Protein AF-A0A961JUP5-F1 (afdb_monomer)

Nearest PDB structures (foldseek):
  8z2w-assembly1_A  TM=7.530E-01  e=1.023E-07  Aspergillus oryzae
  6pal-assembly1_B  TM=7.598E-01  e=3.212E-05  Bacteroides uniformis
  6pal-assembly1_A  TM=7.375E-01  e=2.689E-05  Bacteroides uniformis
  6lem-assembly1_A  TM=7.006E-01  e=8.798E-05  Escherichia coli
  6cxs-assembly1_B  TM=6.855E-01  e=5.862E-04  Clostridium perfringens str. 13

Radius of gyration: 30.27 Å; Cα contacts (8 Å, |Δi|>4): 743; chains: 1; bounding box: 69×63×100 Å

Mean predicted aligned error: 13.43 Å

Structure (mmCIF, N/CA/C/O backbone):
data_AF-A0A961JUP5-F1
#
_entry.id   AF-A0A961JUP5-F1
#
loop_
_atom_site.group_PDB
_atom_site.id
_atom_site.type_symbol
_atom_site.label_atom_id
_atom_site.label_alt_id
_atom_site.label_comp_id
_atom_site.label_asym_id
_atom_site.label_entity_id
_atom_site.label_seq_id
_atom_site.pdbx_PDB_ins_code
_atom_site.Cartn_x
_atom_site.Cartn_y
_atom_site.Cartn_z
_atom_site.occupancy
_atom_site.B_iso_or_equiv
_atom_site.auth_seq_id
_atom_site.auth_comp_id
_atom_site.auth_asym_id
_atom_site.auth_atom_id
_atom_site.pdbx_PDB_model_num
ATOM 1 N N . MET A 1 1 ? -12.462 33.670 58.158 1.00 53.72 1 MET A N 1
ATOM 2 C CA . MET A 1 1 ? -13.649 32.804 57.951 1.00 53.72 1 MET A CA 1
ATOM 3 C C . MET A 1 1 ? -14.124 32.742 56.494 1.00 53.72 1 MET A C 1
ATOM 5 O O . MET A 1 1 ? -14.219 31.646 55.965 1.00 53.72 1 MET A O 1
ATOM 9 N N . ALA A 1 2 ? -14.340 33.867 55.798 1.00 51.38 2 ALA A N 1
ATOM 10 C CA . ALA A 1 2 ? -14.914 33.870 54.438 1.00 51.38 2 ALA A CA 1
ATOM 11 C C . ALA A 1 2 ? -14.081 33.167 53.335 1.00 51.38 2 ALA A C 1
ATOM 13 O O . ALA A 1 2 ? -14.650 32.603 52.404 1.00 51.38 2 ALA A O 1
ATOM 14 N N . ARG A 1 3 ? -12.741 33.157 53.431 1.00 46.53 3 ARG A N 1
ATOM 15 C CA . ARG A 1 3 ? -11.867 32.470 52.452 1.00 46.53 3 ARG A CA 1
ATOM 16 C C . ARG A 1 3 ? -11.901 30.941 52.568 1.00 46.53 3 ARG A C 1
ATOM 18 O O . ARG A 1 3 ? -11.873 30.262 51.551 1.00 46.53 3 ARG A O 1
ATOM 25 N N . VAL A 1 4 ? -12.032 30.416 53.787 1.00 55.91 4 VAL A N 1
ATOM 26 C CA . VAL A 1 4 ? -12.117 28.966 54.044 1.00 55.91 4 VAL A CA 1
ATOM 27 C C . VAL A 1 4 ? -13.457 28.411 53.554 1.00 55.91 4 VAL A C 1
ATOM 29 O O . VAL A 1 4 ? -13.498 27.350 52.943 1.00 55.91 4 VAL A O 1
ATOM 32 N N . LEU A 1 5 ? -14.541 29.178 53.720 1.00 51.53 5 LEU A N 1
ATOM 33 C CA . LEU A 1 5 ? -15.868 28.789 53.238 1.00 51.53 5 LEU A CA 1
ATOM 34 C C . LEU A 1 5 ? -15.934 28.722 51.700 1.00 51.53 5 LEU A C 1
ATOM 36 O O . LEU A 1 5 ? -16.519 27.794 51.156 1.00 51.53 5 LEU A O 1
ATOM 40 N N . ARG A 1 6 ? -15.286 29.659 50.988 1.00 50.84 6 ARG A N 1
ATOM 41 C CA . ARG A 1 6 ? -15.208 29.632 49.513 1.00 50.84 6 ARG A CA 1
ATOM 42 C C . ARG A 1 6 ? -14.402 28.446 48.983 1.00 50.84 6 ARG A C 1
ATOM 44 O O . ARG A 1 6 ? -14.791 27.871 47.975 1.00 50.84 6 ARG A O 1
ATOM 51 N N . PHE A 1 7 ? -13.323 28.066 49.666 1.00 54.81 7 PHE A N 1
ATOM 52 C CA . PHE A 1 7 ? -12.516 26.904 49.287 1.00 54.81 7 PHE A CA 1
ATOM 53 C C . PHE A 1 7 ? -13.291 25.590 49.467 1.00 54.81 7 PHE A C 1
ATOM 55 O O . PHE A 1 7 ? -13.308 24.759 48.566 1.00 54.81 7 PHE A O 1
ATOM 62 N N . LEU A 1 8 ? -14.014 25.438 50.581 1.00 51.56 8 LEU A N 1
ATOM 63 C CA . LEU A 1 8 ? -14.837 24.251 50.841 1.00 51.56 8 LEU A CA 1
ATOM 64 C C . LEU A 1 8 ? -16.008 24.109 49.855 1.00 51.56 8 LEU A C 1
ATOM 66 O O . LEU A 1 8 ? -16.303 22.998 49.424 1.00 51.56 8 LEU A O 1
ATOM 70 N N . VAL A 1 9 ? -16.634 25.219 49.447 1.00 62.31 9 VAL A N 1
ATOM 71 C CA . VAL A 1 9 ? -17.682 25.204 48.411 1.00 62.31 9 VAL A CA 1
ATOM 72 C C . VAL A 1 9 ? -17.107 24.812 47.047 1.00 62.31 9 VAL A C 1
ATOM 74 O O . VAL A 1 9 ? -17.726 24.017 46.345 1.00 62.31 9 VAL A O 1
ATOM 77 N N . LEU A 1 10 ? -15.911 25.296 46.687 1.00 51.50 10 LEU A N 1
ATOM 78 C CA . LEU A 1 10 ? -15.263 24.920 45.425 1.00 51.50 10 LEU A CA 1
ATOM 79 C C . LEU A 1 10 ? -14.939 23.420 45.377 1.00 51.50 10 LEU A C 1
ATOM 81 O O . LEU A 1 10 ? -15.223 22.762 44.382 1.00 51.50 10 LEU A O 1
ATOM 85 N N . VAL A 1 11 ? -14.400 22.868 46.469 1.00 57.78 11 VAL A N 1
ATOM 86 C CA . VAL A 1 11 ? -14.083 21.434 46.572 1.00 57.78 11 VAL A CA 1
ATOM 87 C C . VAL A 1 11 ? -15.354 20.582 46.504 1.00 57.78 11 VAL A C 1
ATOM 89 O O . VAL A 1 11 ? -15.373 19.577 45.797 1.00 57.78 11 VAL A O 1
ATOM 92 N N . ALA A 1 12 ? -16.438 20.996 47.167 1.00 54.59 12 ALA A N 1
ATOM 93 C CA . ALA A 1 12 ? -17.710 20.275 47.126 1.00 54.59 12 ALA A CA 1
ATOM 94 C C . ALA A 1 12 ? -18.343 20.262 45.721 1.00 54.59 12 ALA A C 1
ATOM 96 O O . ALA A 1 12 ? -18.857 19.229 45.291 1.00 54.59 12 ALA A O 1
ATOM 97 N N . VAL A 1 13 ? -18.263 21.376 44.982 1.00 57.81 13 VAL A N 1
ATOM 98 C CA . VAL A 1 13 ? -18.748 21.460 43.593 1.00 57.81 13 VAL A CA 1
ATOM 99 C C . VAL A 1 13 ? -17.905 20.581 42.663 1.00 57.81 13 VAL A C 1
ATOM 101 O O . VAL A 1 13 ? -18.469 19.848 41.853 1.00 57.81 13 VAL A O 1
ATOM 104 N N . SER A 1 14 ? -16.578 20.564 42.821 1.00 44.62 14 SER A N 1
ATOM 105 C CA . SER A 1 14 ? -15.694 19.704 42.022 1.00 44.62 14 SER A CA 1
ATOM 106 C C . SER A 1 14 ? -15.934 18.211 42.271 1.00 44.62 14 SER A C 1
ATOM 108 O O . SER A 1 14 ? -15.987 17.434 41.320 1.00 44.62 14 SER A O 1
ATOM 110 N N . VAL A 1 15 ? -16.148 17.800 43.526 1.00 59.62 15 VAL A N 1
ATOM 111 C CA . VAL A 1 15 ? -16.477 16.402 43.862 1.00 59.62 15 VAL A CA 1
ATOM 112 C C . VAL A 1 15 ? -17.841 16.004 43.289 1.00 59.62 15 VAL A C 1
ATOM 114 O O . VAL A 1 15 ? -17.975 14.913 42.739 1.00 59.62 15 VAL A O 1
ATOM 117 N N . ALA A 1 16 ? -18.839 16.893 43.333 1.00 52.97 16 ALA A N 1
ATOM 118 C CA . ALA A 1 16 ? -20.153 16.630 42.746 1.00 52.97 16 ALA A CA 1
ATOM 119 C C . ALA A 1 16 ? -20.099 16.471 41.213 1.00 52.97 16 ALA A C 1
ATOM 121 O O . ALA A 1 16 ? -20.790 15.612 40.669 1.00 52.97 16 ALA A O 1
ATOM 122 N N . ILE A 1 17 ? -19.249 17.240 40.520 1.00 53.84 17 ILE A N 1
ATOM 123 C CA . ILE A 1 17 ? -19.047 17.125 39.066 1.00 53.84 17 ILE A CA 1
ATOM 124 C C . ILE A 1 17 ? -18.380 15.792 38.703 1.00 53.84 17 ILE A C 1
ATOM 126 O O . ILE A 1 17 ? -18.821 15.136 37.761 1.00 53.84 17 ILE A O 1
ATOM 130 N N . VAL A 1 18 ? -17.377 15.344 39.469 1.00 53.19 18 VAL A N 1
ATOM 131 C CA . VAL A 1 18 ? -16.722 14.042 39.238 1.00 53.19 18 VAL A CA 1
ATOM 132 C C . VAL A 1 18 ? -17.693 12.887 39.486 1.00 53.19 18 VAL A C 1
ATOM 134 O O . VAL A 1 18 ? -17.773 11.973 38.670 1.00 53.19 18 VAL A O 1
ATOM 137 N N . VAL A 1 19 ? -18.492 12.940 40.556 1.00 59.53 19 VAL A N 1
ATOM 138 C CA . VAL A 1 19 ? -19.499 11.903 40.845 1.00 59.53 19 VAL A CA 1
ATOM 139 C C . VAL A 1 19 ? -20.582 11.860 39.763 1.00 59.53 19 VAL A C 1
ATOM 141 O O . VAL A 1 19 ? -20.984 10.774 39.348 1.00 59.53 19 VAL A O 1
ATOM 144 N N . LEU A 1 20 ? -21.018 13.015 39.247 1.00 46.88 20 LEU A N 1
ATOM 145 C CA . LEU A 1 20 ? -21.996 13.076 38.160 1.00 46.88 20 LEU A CA 1
ATOM 146 C C . LEU A 1 20 ? -21.410 12.567 36.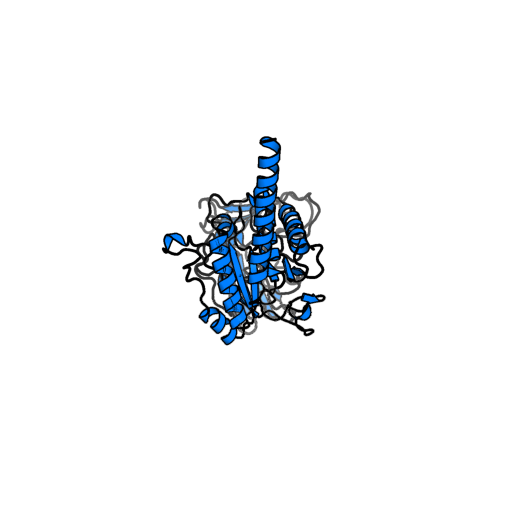832 1.00 46.88 20 LEU A C 1
ATOM 148 O O . LEU A 1 20 ? -22.100 11.857 36.109 1.00 46.88 20 LEU A O 1
ATOM 152 N N . ALA A 1 21 ? -20.141 12.863 36.531 1.00 43.50 21 ALA A N 1
ATOM 153 C CA . ALA A 1 21 ? -19.449 12.353 35.346 1.00 43.50 21 ALA A CA 1
ATOM 154 C C . ALA A 1 21 ? -19.256 10.827 35.400 1.00 43.50 21 ALA A C 1
ATOM 156 O O . ALA A 1 21 ? -19.511 10.143 34.410 1.00 43.50 21 ALA A O 1
ATOM 157 N N . VAL A 1 22 ? -18.900 10.280 36.569 1.00 53.97 22 VAL A N 1
ATOM 158 C CA . VAL A 1 22 ? -18.814 8.828 36.803 1.00 53.97 22 VAL A CA 1
ATOM 159 C C . VAL A 1 22 ? -20.193 8.172 36.679 1.00 53.97 22 VAL A C 1
ATOM 161 O O . VAL A 1 22 ? -20.322 7.123 36.056 1.00 53.97 22 VAL A O 1
ATOM 164 N N . TRP A 1 23 ? -21.250 8.802 37.197 1.00 42.56 23 TRP A N 1
ATOM 165 C CA . TRP A 1 23 ? -22.609 8.258 37.137 1.00 42.56 23 TRP A CA 1
ATOM 166 C C . TRP A 1 23 ? -23.237 8.325 35.733 1.00 42.56 23 TRP A C 1
ATOM 168 O O . TRP A 1 23 ? -23.910 7.385 35.310 1.00 42.56 23 TRP A O 1
ATOM 178 N N . VAL A 1 24 ? -22.981 9.397 34.975 1.00 50.59 24 VAL A N 1
ATOM 179 C CA . VAL A 1 24 ? -23.367 9.506 33.555 1.00 50.59 24 VAL A CA 1
ATOM 180 C C . VAL A 1 24 ? -22.558 8.533 32.691 1.00 50.59 24 VAL A C 1
ATOM 182 O O . VAL A 1 24 ? -23.112 7.959 31.755 1.00 50.59 24 VAL A O 1
ATOM 185 N N . GLY A 1 25 ? -21.285 8.295 33.028 1.00 45.53 25 GLY A N 1
ATOM 186 C CA . GLY A 1 25 ? -20.457 7.261 32.406 1.00 45.53 25 GLY A CA 1
ATOM 187 C C . GLY A 1 25 ? -21.000 5.850 32.644 1.00 45.53 25 GLY A C 1
ATOM 188 O O . GLY A 1 25 ? -21.134 5.087 31.695 1.00 45.53 25 GLY A O 1
ATOM 189 N N . LEU A 1 26 ? -21.406 5.534 33.879 1.00 44.84 26 LEU A N 1
ATOM 190 C CA . LEU A 1 26 ? -21.981 4.232 34.241 1.00 44.84 26 LEU A CA 1
ATOM 191 C C . LEU A 1 26 ? -23.334 3.967 33.561 1.00 44.84 26 LEU A C 1
ATOM 193 O O . LEU A 1 26 ? -23.571 2.854 33.111 1.00 44.84 26 LEU A O 1
ATOM 197 N N . ARG A 1 27 ? -24.194 4.982 33.391 1.00 41.53 27 ARG A N 1
ATOM 198 C CA . ARG A 1 27 ? -25.489 4.823 32.693 1.00 41.53 27 ARG A CA 1
ATOM 199 C C . ARG A 1 27 ? -25.384 4.575 31.185 1.00 41.53 27 ARG A C 1
ATOM 201 O O . ARG A 1 27 ? -26.372 4.167 30.586 1.00 41.53 27 ARG A O 1
ATOM 208 N N . ARG A 1 28 ? -24.232 4.830 30.555 1.00 46.00 28 ARG A N 1
ATOM 209 C CA . ARG A 1 28 ? -23.996 4.496 29.136 1.00 46.00 28 ARG A CA 1
ATOM 210 C C . ARG A 1 28 ? -23.503 3.064 28.918 1.00 46.00 28 ARG A C 1
ATOM 212 O O . ARG A 1 28 ? -23.418 2.641 27.773 1.00 46.00 28 ARG A O 1
ATOM 219 N N . ILE A 1 29 ? -23.183 2.336 29.988 1.00 46.50 29 ILE A N 1
ATOM 220 C CA . ILE A 1 29 ? -22.679 0.956 29.920 1.00 46.50 29 ILE A CA 1
ATOM 221 C C . ILE A 1 29 ? -23.835 -0.063 29.846 1.00 46.50 29 ILE A C 1
ATOM 223 O O . ILE A 1 29 ? -23.617 -1.198 29.436 1.00 46.50 29 ILE A O 1
ATOM 227 N N . ASP A 1 30 ? -25.071 0.344 30.149 1.00 41.34 30 ASP A N 1
ATOM 228 C CA . ASP A 1 30 ? -26.217 -0.571 30.258 1.00 41.34 30 ASP A CA 1
ATOM 229 C C . ASP A 1 30 ? -26.853 -1.001 28.913 1.00 41.34 30 ASP A C 1
ATOM 231 O O . ASP A 1 30 ? -27.774 -1.812 28.929 1.00 41.34 30 ASP A O 1
ATOM 235 N N . ASP A 1 31 ? -26.350 -0.538 27.759 1.00 43.22 31 ASP A N 1
ATOM 236 C CA . ASP A 1 31 ? -26.857 -0.920 26.418 1.00 43.22 31 ASP A CA 1
ATOM 237 C C . ASP A 1 31 ? -25.866 -1.753 25.575 1.00 43.22 31 ASP A C 1
ATOM 239 O O . ASP A 1 31 ? -26.063 -1.952 24.376 1.00 43.22 31 ASP A O 1
ATOM 243 N N . MET A 1 32 ? -24.789 -2.273 26.169 1.00 44.16 32 MET A N 1
ATOM 244 C CA . MET A 1 32 ? -23.788 -3.049 25.429 1.00 44.16 32 MET A CA 1
ATOM 245 C C . MET A 1 32 ? -24.015 -4.553 25.603 1.00 44.16 32 MET A C 1
ATOM 247 O O . MET A 1 32 ? -24.239 -5.052 26.705 1.00 44.16 32 MET A O 1
ATOM 251 N N . ALA A 1 33 ? -23.955 -5.270 24.480 1.00 55.41 33 ALA A N 1
ATOM 252 C CA . ALA A 1 33 ? -23.965 -6.724 24.377 1.00 55.41 33 ALA A CA 1
ATOM 253 C C . ALA A 1 33 ? -23.019 -7.409 25.390 1.00 55.41 33 ALA A C 1
ATOM 255 O O . ALA A 1 33 ? -22.143 -6.772 25.976 1.00 55.41 33 ALA A O 1
ATOM 256 N N . LYS A 1 34 ? -23.194 -8.729 25.588 1.00 44.44 34 LYS A N 1
ATOM 257 C CA . LYS A 1 34 ? -22.333 -9.558 26.458 1.00 44.44 34 LYS A CA 1
ATOM 258 C C . LYS A 1 34 ? -20.857 -9.138 26.331 1.00 44.44 34 LYS A C 1
ATOM 260 O O . LYS A 1 34 ? -20.397 -8.998 25.199 1.00 44.44 34 LYS A O 1
ATOM 265 N N . PRO A 1 35 ? -20.118 -8.973 27.447 1.00 57.91 35 PRO A N 1
ATOM 266 C CA . PRO A 1 35 ? -18.715 -8.588 27.382 1.00 57.91 35 PRO A CA 1
ATOM 267 C C . PRO A 1 35 ? -17.953 -9.586 26.511 1.00 57.91 35 PRO A C 1
ATOM 269 O O . PRO A 1 35 ? -18.036 -10.794 26.747 1.00 57.91 35 PRO A O 1
ATOM 272 N N . ALA A 1 36 ? -17.264 -9.063 25.495 1.00 61.56 36 ALA A N 1
ATOM 273 C CA . ALA A 1 36 ? -16.500 -9.860 24.550 1.00 61.56 36 ALA A CA 1
ATOM 274 C C . ALA A 1 36 ? -15.490 -10.740 25.296 1.00 61.56 36 ALA A C 1
ATOM 276 O O . ALA A 1 36 ? -14.798 -10.291 26.216 1.00 61.56 36 ALA A O 1
ATOM 277 N N . THR A 1 37 ? -15.419 -12.006 24.911 1.00 67.00 37 THR A N 1
ATOM 278 C CA . THR A 1 37 ? -14.415 -12.938 25.416 1.00 67.00 37 THR A CA 1
ATOM 279 C C . THR A 1 37 ? -13.160 -12.869 24.552 1.00 67.00 37 THR A C 1
ATOM 281 O O . THR A 1 37 ? -13.192 -12.409 23.413 1.00 67.00 37 THR A O 1
ATOM 284 N N . SER A 1 38 ? -12.018 -13.326 25.071 1.00 67.38 38 SER A N 1
ATOM 285 C CA . SER A 1 38 ? -10.759 -13.281 24.314 1.00 67.38 38 SER A CA 1
ATOM 286 C C . SER A 1 38 ? -10.796 -14.086 23.008 1.00 67.38 38 SER A C 1
ATOM 288 O O . SER A 1 38 ? -9.980 -13.803 22.130 1.00 67.38 38 SER A O 1
ATOM 290 N N . SER A 1 39 ? -11.708 -15.060 22.882 1.00 76.12 39 SER A N 1
ATOM 291 C CA . SER A 1 39 ? -11.919 -15.856 21.668 1.00 76.12 39 SER A CA 1
ATOM 292 C C . SER A 1 39 ? -12.629 -15.098 20.548 1.00 76.12 39 SER A C 1
ATOM 294 O O . SER A 1 39 ? -12.417 -15.445 19.390 1.00 76.12 39 SER A O 1
ATOM 296 N N . ASP A 1 40 ? -13.385 -14.046 20.878 1.00 86.75 40 ASP A N 1
ATOM 297 C CA . ASP A 1 40 ? -14.183 -13.291 19.902 1.00 86.75 40 ASP A CA 1
ATOM 298 C C . ASP A 1 40 ? -13.298 -12.425 18.985 1.00 86.75 40 ASP A C 1
ATOM 300 O O . ASP A 1 40 ? -13.729 -11.989 17.916 1.00 86.75 40 ASP A O 1
ATOM 304 N N . PHE A 1 41 ? -12.053 -12.166 19.394 1.00 96.12 41 PHE A N 1
ATOM 305 C CA . PHE A 1 41 ? -11.081 -11.378 18.639 1.00 96.12 41 PHE A CA 1
ATOM 306 C C . PHE A 1 41 ? -10.281 -12.244 17.668 1.00 96.12 41 PHE A C 1
ATOM 308 O O . PHE A 1 41 ? -9.908 -13.378 17.974 1.00 96.12 41 PHE A O 1
ATOM 315 N N . VAL A 1 42 ? -9.946 -11.666 16.513 1.00 97.31 42 VAL A N 1
ATOM 316 C CA . VAL A 1 42 ? -8.952 -12.254 15.610 1.00 97.31 42 VAL A CA 1
ATOM 317 C C . VAL A 1 42 ? -7.571 -12.107 16.243 1.00 97.31 42 VAL A C 1
ATOM 319 O O . VAL A 1 42 ? -7.219 -11.027 16.720 1.00 97.31 42 VAL A O 1
ATOM 322 N N . ARG A 1 43 ? -6.785 -13.185 16.249 1.00 96.25 43 ARG A N 1
ATOM 323 C CA . ARG A 1 43 ? -5.412 -13.177 16.764 1.00 96.25 43 ARG A CA 1
ATOM 324 C C . ARG A 1 43 ? -4.442 -13.864 15.818 1.00 96.25 43 ARG A C 1
ATOM 326 O O . ARG A 1 43 ? -4.823 -14.802 15.124 1.00 96.25 43 ARG A O 1
ATOM 333 N N . ALA A 1 44 ? -3.189 -13.430 15.829 1.00 96.50 44 ALA A N 1
ATOM 334 C CA . ALA A 1 44 ? -2.103 -14.123 15.157 1.00 96.50 44 ALA A CA 1
ATOM 335 C C . ALA A 1 44 ? -1.700 -15.391 15.929 1.00 96.50 44 ALA A C 1
ATOM 337 O O . ALA A 1 44 ? -1.527 -15.369 17.149 1.00 96.50 44 ALA A O 1
ATOM 338 N N . GLU A 1 45 ? -1.511 -16.492 15.204 1.00 94.38 45 GLU A N 1
ATOM 339 C CA . GLU A 1 45 ? -0.903 -17.722 15.710 1.00 94.38 45 GLU A CA 1
ATOM 340 C C . GLU A 1 45 ? 0.087 -18.264 14.671 1.00 94.38 45 GLU A C 1
ATOM 342 O O . GLU A 1 45 ? -0.282 -18.816 13.628 1.00 94.38 45 GLU A O 1
ATOM 347 N N . GLY A 1 46 ? 1.381 -18.069 14.937 1.00 91.88 46 GLY A N 1
ATOM 348 C CA . GLY A 1 46 ? 2.438 -18.393 13.984 1.00 91.88 46 GLY A CA 1
ATOM 349 C C . GLY A 1 46 ? 2.287 -17.586 12.692 1.00 91.88 46 GLY A C 1
ATOM 350 O O . GLY A 1 46 ? 2.406 -16.368 12.704 1.00 91.88 46 GLY A O 1
ATOM 351 N N . ARG A 1 47 ? 2.041 -18.276 11.573 1.00 92.75 47 ARG A N 1
ATOM 352 C CA . ARG A 1 47 ? 1.819 -17.661 10.247 1.00 92.75 47 ARG A CA 1
ATOM 353 C C . ARG A 1 47 ? 0.336 -17.535 9.876 1.00 92.75 47 ARG A C 1
ATOM 355 O O . ARG A 1 47 ? 0.026 -17.204 8.735 1.00 92.75 47 ARG A O 1
ATOM 362 N N . GLY A 1 48 ? -0.564 -17.899 10.784 1.00 95.75 48 GLY A N 1
ATOM 363 C CA . GLY A 1 48 ? -2.003 -17.901 10.558 1.00 95.75 48 GLY A CA 1
ATOM 364 C C . GLY A 1 48 ? -2.732 -16.938 11.483 1.00 95.75 48 GLY A C 1
ATOM 365 O O . GLY A 1 48 ? -2.148 -16.342 12.387 1.00 95.75 48 GLY A O 1
ATOM 366 N N . LEU A 1 49 ? -4.036 -16.829 11.256 1.00 97.56 49 LEU A N 1
ATOM 367 C CA . LEU A 1 49 ? -4.955 -16.152 12.156 1.00 97.56 49 LEU A CA 1
ATOM 368 C C . LEU A 1 49 ? -5.889 -17.181 12.781 1.00 97.56 49 LEU A C 1
ATOM 370 O O . LEU A 1 49 ? -6.245 -18.173 12.139 1.00 97.56 49 LEU A O 1
ATOM 374 N N . ILE A 1 50 ? -6.322 -16.914 14.004 1.00 96.75 50 ILE A N 1
ATOM 375 C CA . ILE A 1 50 ? -7.353 -17.670 14.705 1.00 96.75 50 ILE A CA 1
ATOM 376 C C . ILE A 1 50 ? -8.466 -16.740 15.176 1.00 96.75 50 ILE A C 1
ATOM 378 O O . ILE A 1 50 ? -8.227 -15.579 15.506 1.00 96.75 50 ILE A O 1
ATOM 382 N N . ARG A 1 51 ? -9.688 -17.261 15.213 1.00 95.00 51 ARG A N 1
ATOM 383 C CA . ARG A 1 51 ? -10.862 -16.632 15.828 1.00 95.00 51 ARG A CA 1
ATOM 384 C C . ARG A 1 51 ? -11.771 -17.751 16.318 1.00 95.00 51 ARG A C 1
ATOM 386 O O . ARG A 1 51 ? -11.899 -18.764 15.634 1.00 95.00 51 ARG A O 1
ATOM 393 N N . ASP A 1 52 ? -12.336 -17.619 17.513 1.00 91.62 52 ASP A N 1
ATOM 394 C CA . ASP A 1 52 ? -13.192 -18.647 18.124 1.00 91.62 52 ASP A CA 1
ATOM 395 C C . ASP A 1 52 ? -12.523 -20.036 18.224 1.00 91.62 52 ASP A C 1
ATOM 397 O O . ASP A 1 52 ? -13.168 -21.080 18.142 1.00 91.62 52 ASP A O 1
ATOM 401 N N . GLY A 1 53 ? -11.193 -20.056 18.384 1.00 91.06 53 GLY A N 1
ATOM 402 C CA . GLY A 1 53 ? -10.391 -21.283 18.467 1.00 91.06 53 GLY A CA 1
ATOM 403 C C . GLY A 1 53 ? -10.215 -22.035 17.142 1.00 91.06 53 GLY A C 1
ATOM 404 O O . GLY A 1 53 ? -9.693 -23.149 17.146 1.00 91.06 53 GLY A O 1
ATOM 405 N N . ALA A 1 54 ? -10.632 -21.451 16.017 1.00 94.75 54 ALA A N 1
ATOM 406 C CA . ALA A 1 54 ? -10.503 -22.035 14.688 1.00 94.75 54 ALA A CA 1
ATOM 407 C C . ALA A 1 54 ? -9.599 -21.180 13.781 1.00 94.75 54 ALA A C 1
ATOM 409 O O . ALA A 1 54 ? -9.535 -19.959 13.957 1.00 94.75 54 ALA A O 1
ATOM 410 N N . PRO A 1 55 ? -8.931 -21.787 12.779 1.00 97.06 55 PRO A N 1
ATOM 411 C CA . PRO A 1 55 ? -8.225 -21.039 11.747 1.00 97.06 55 PRO A CA 1
ATOM 412 C C . PRO A 1 55 ? -9.148 -20.038 11.053 1.00 97.06 55 PRO A C 1
ATOM 414 O O . PRO A 1 55 ? -10.260 -20.370 10.638 1.00 97.06 55 PRO A O 1
ATOM 417 N N . PHE A 1 56 ? -8.659 -18.818 10.892 1.00 97.25 56 PHE A N 1
ATOM 418 C CA . PHE A 1 56 ? -9.399 -17.699 10.339 1.00 97.25 56 PHE A CA 1
ATOM 419 C C . PHE A 1 56 ? -8.674 -17.120 9.120 1.00 97.25 56 PHE A C 1
ATOM 421 O O . PHE A 1 56 ? -7.448 -17.147 9.017 1.00 97.25 56 PHE A O 1
ATOM 428 N N . ARG A 1 57 ? -9.446 -16.590 8.168 1.00 97.12 57 ARG A N 1
ATOM 429 C CA . ARG A 1 57 ? -8.927 -15.889 6.991 1.00 97.12 57 ARG A CA 1
ATOM 430 C C . ARG A 1 57 ? -9.810 -14.689 6.689 1.00 97.12 57 ARG A C 1
ATOM 432 O O . ARG A 1 57 ? -11.024 -14.848 6.529 1.00 97.12 57 ARG A O 1
ATOM 439 N N . PHE A 1 58 ? -9.190 -13.523 6.542 1.00 97.50 58 PHE A N 1
ATOM 440 C CA . PHE A 1 58 ? -9.855 -12.358 5.978 1.00 97.50 58 PHE A CA 1
ATOM 441 C C . PHE A 1 58 ? -10.145 -12.581 4.489 1.00 97.50 58 PHE A C 1
ATOM 443 O O . PHE A 1 58 ? -9.285 -13.003 3.719 1.00 97.50 58 PHE A O 1
ATOM 450 N N . ARG A 1 59 ? -11.381 -12.295 4.096 1.00 97.31 59 ARG A N 1
ATOM 451 C CA . ARG A 1 59 ? -11.806 -12.021 2.727 1.00 97.31 59 ARG A CA 1
ATOM 452 C C . ARG A 1 59 ? -12.358 -10.610 2.791 1.00 97.31 59 ARG A C 1
ATOM 454 O O . ARG A 1 59 ? -13.501 -10.434 3.210 1.00 97.31 59 ARG A O 1
ATOM 461 N N . ALA A 1 60 ? -11.516 -9.635 2.482 1.00 96.06 60 ALA A N 1
ATOM 462 C CA . ALA A 1 60 ? -11.823 -8.233 2.697 1.00 96.06 60 ALA A CA 1
ATOM 463 C C . ALA A 1 60 ? -11.974 -7.469 1.381 1.00 96.06 60 ALA A C 1
ATOM 465 O O . ALA A 1 60 ? -11.386 -7.846 0.369 1.00 96.06 60 ALA A O 1
ATOM 466 N N . VAL A 1 61 ? -12.731 -6.377 1.438 1.00 95.88 61 VAL A N 1
ATOM 467 C CA . VAL A 1 61 ? -12.718 -5.304 0.435 1.00 95.88 61 VAL A CA 1
ATOM 468 C C . VAL A 1 61 ? -12.280 -4.002 1.093 1.00 95.88 61 VAL A C 1
ATOM 470 O O . VAL A 1 61 ? -12.519 -3.807 2.286 1.00 95.88 61 VAL A O 1
ATOM 473 N N . ALA A 1 62 ? -11.645 -3.112 0.336 1.00 93.94 62 ALA A N 1
ATOM 474 C CA . ALA A 1 62 ? -11.280 -1.791 0.826 1.00 93.94 62 ALA A CA 1
ATOM 475 C C . ALA A 1 62 ? -12.462 -0.825 0.696 1.00 93.94 62 ALA A C 1
ATOM 477 O O . ALA A 1 62 ? -13.086 -0.719 -0.361 1.00 93.94 62 ALA A O 1
ATOM 478 N N . PHE A 1 63 ? -12.761 -0.113 1.775 1.00 93.44 63 PHE A N 1
ATOM 479 C CA . PHE A 1 63 ? -13.622 1.060 1.776 1.00 93.44 63 PHE A CA 1
ATOM 480 C C . PHE A 1 63 ? -12.706 2.274 1.891 1.00 93.44 63 PHE A C 1
ATOM 482 O O . PHE A 1 63 ? -12.270 2.626 2.986 1.00 93.44 63 PHE A O 1
ATOM 489 N N . ALA A 1 64 ? -12.401 2.880 0.741 1.00 79.94 64 ALA A N 1
ATOM 490 C CA . ALA A 1 64 ? -11.517 4.038 0.637 1.00 79.94 64 ALA A CA 1
ATOM 491 C C . ALA A 1 64 ? -12.115 5.304 1.269 1.00 79.94 64 ALA A C 1
ATOM 493 O O . ALA A 1 64 ? -11.414 6.284 1.442 1.00 79.94 64 ALA A O 1
ATOM 494 N N . ASN A 1 65 ? -13.395 5.311 1.659 1.00 75.62 65 ASN A N 1
ATOM 495 C CA . ASN A 1 65 ? -14.014 6.450 2.340 1.00 75.62 65 ASN A CA 1
ATOM 496 C C . ASN A 1 65 ? -13.814 7.803 1.624 1.00 75.62 65 ASN A C 1
ATOM 498 O O . ASN A 1 65 ? -13.933 8.821 2.297 1.00 75.62 65 ASN A O 1
ATOM 502 N N . ASP A 1 66 ? -13.529 7.818 0.316 1.00 70.94 66 ASP A N 1
ATOM 503 C CA . ASP A 1 66 ? -13.160 9.004 -0.467 1.00 70.94 66 ASP A CA 1
ATOM 504 C C . ASP A 1 66 ? -12.234 9.959 0.323 1.00 70.94 66 ASP A C 1
ATOM 506 O O . ASP A 1 66 ? -12.511 11.152 0.452 1.00 70.94 66 ASP A O 1
ATOM 510 N N . TYR A 1 67 ? -11.192 9.414 0.973 1.00 68.62 67 TYR A N 1
ATOM 511 C CA . TYR A 1 67 ? -10.285 10.181 1.846 1.00 68.62 67 TYR A CA 1
ATOM 512 C C . TYR A 1 67 ? -9.533 11.300 1.112 1.00 68.62 67 TYR A C 1
ATOM 514 O O . TYR A 1 67 ? -9.031 12.214 1.765 1.00 68.62 67 TYR A O 1
ATOM 522 N N . ASP A 1 68 ? -9.454 11.194 -0.211 1.00 63.69 68 ASP A N 1
ATOM 523 C CA . ASP A 1 68 ? -8.855 12.112 -1.174 1.00 63.69 68 ASP A CA 1
ATOM 524 C C . ASP A 1 68 ? -9.797 13.261 -1.566 1.00 63.69 68 ASP A C 1
ATOM 526 O O . ASP A 1 68 ? -9.350 14.272 -2.104 1.00 63.69 68 ASP A O 1
ATOM 530 N N . LEU A 1 69 ? -11.097 13.142 -1.277 1.00 63.66 69 LEU A N 1
ATOM 531 C CA . LEU A 1 69 ? -12.085 14.167 -1.589 1.00 63.66 69 LEU A CA 1
ATOM 532 C C . LEU A 1 69 ? -12.348 15.082 -0.390 1.00 63.66 69 LEU A C 1
ATOM 534 O O . LEU A 1 69 ? -12.677 14.644 0.718 1.00 63.66 69 LEU A O 1
ATOM 538 N N . GLU A 1 70 ? -12.335 16.394 -0.633 1.00 66.00 70 GLU A N 1
ATOM 539 C CA . GLU A 1 70 ? -12.879 17.349 0.324 1.00 66.00 70 GLU A CA 1
ATOM 540 C C . GLU A 1 70 ? -14.401 17.165 0.416 1.00 66.00 70 GLU A C 1
ATOM 542 O O . GLU A 1 70 ? -15.169 17.581 -0.450 1.00 66.00 70 GLU A O 1
ATOM 547 N N . LEU A 1 71 ? -14.865 16.552 1.510 1.00 69.00 71 LEU A N 1
ATOM 548 C CA . LEU A 1 71 ? -16.291 16.339 1.804 1.00 69.00 71 LEU A CA 1
ATOM 549 C C . LEU A 1 71 ? -17.155 17.594 1.568 1.00 69.00 71 LEU A C 1
ATOM 551 O O . LEU A 1 71 ? -18.306 17.490 1.126 1.00 69.00 71 LEU A O 1
ATOM 555 N N . GLY A 1 72 ? -16.591 18.769 1.867 1.00 64.06 72 GLY A N 1
ATOM 556 C CA . GLY A 1 72 ? -17.228 20.074 1.711 1.00 64.06 72 GLY A CA 1
ATOM 557 C C . GLY A 1 72 ? -17.539 20.445 0.261 1.00 64.06 72 GLY A C 1
ATOM 558 O O . GLY A 1 72 ? -18.624 20.977 0.012 1.00 64.06 72 GLY A O 1
ATOM 559 N N . ASP A 1 73 ? -16.673 20.090 -0.689 1.00 71.06 73 ASP A N 1
ATOM 560 C CA . ASP A 1 73 ? -16.854 20.380 -2.121 1.00 71.06 73 ASP A CA 1
ATOM 561 C C . ASP A 1 73 ? -18.087 19.682 -2.702 1.00 71.06 73 ASP A C 1
ATOM 563 O O . ASP A 1 73 ? -18.732 20.169 -3.633 1.00 71.06 73 ASP A O 1
ATOM 567 N N . TYR A 1 74 ? -18.489 18.576 -2.078 1.00 64.56 74 TYR A N 1
ATOM 568 C CA . TYR A 1 74 ? -19.678 17.807 -2.432 1.00 64.56 74 TYR A CA 1
ATOM 569 C C . TYR A 1 74 ? -20.884 18.105 -1.526 1.00 64.56 74 TYR A C 1
ATOM 571 O O . TYR A 1 74 ? -21.918 17.436 -1.610 1.00 64.56 74 TYR A O 1
ATOM 579 N N . GLY A 1 75 ? -20.784 19.119 -0.658 1.00 69.19 75 GLY A N 1
ATOM 580 C CA . GLY A 1 75 ? -21.852 19.536 0.251 1.00 69.19 75 GLY A CA 1
ATOM 581 C C . GLY A 1 75 ? -22.136 18.541 1.382 1.00 69.19 75 GLY A C 1
ATOM 582 O O . GLY A 1 75 ? -23.231 18.556 1.959 1.00 69.19 75 GLY A O 1
ATOM 583 N N . PHE A 1 76 ? -21.182 17.664 1.705 1.00 72.25 76 PHE A N 1
ATOM 584 C CA . PHE A 1 76 ? -21.302 16.696 2.788 1.00 72.25 76 PHE A CA 1
ATOM 585 C C . PHE A 1 76 ? -20.457 17.094 4.002 1.00 72.25 76 PHE A C 1
ATOM 587 O O . PHE A 1 76 ? -19.453 17.787 3.928 1.00 72.25 76 PHE A O 1
ATOM 594 N N . THR A 1 77 ? -20.891 16.625 5.165 1.00 80.69 77 THR A N 1
ATOM 595 C CA . THR A 1 77 ? -20.075 16.566 6.382 1.00 80.69 77 THR A CA 1
ATOM 596 C C . THR A 1 77 ? -19.778 15.103 6.652 1.00 80.69 77 THR A C 1
ATOM 598 O O . THR A 1 77 ? -20.524 14.242 6.189 1.00 80.69 77 THR A O 1
ATOM 601 N N . LEU A 1 78 ? -18.804 14.782 7.499 1.00 81.88 78 LEU A N 1
ATOM 602 C CA . LEU A 1 78 ? -18.577 13.388 7.888 1.00 81.88 78 LEU A CA 1
ATOM 603 C C . LEU A 1 78 ? -19.841 12.731 8.493 1.00 81.88 78 LEU A C 1
ATOM 605 O O . LEU A 1 78 ? -20.148 11.559 8.266 1.00 81.88 78 LEU A O 1
ATOM 609 N N . ALA A 1 79 ? -20.661 13.518 9.197 1.00 76.62 79 ALA A N 1
ATOM 610 C CA . ALA A 1 79 ? -21.923 13.047 9.760 1.00 76.62 79 ALA A CA 1
ATOM 611 C C . ALA A 1 79 ? -22.988 12.722 8.695 1.00 76.62 79 ALA A C 1
ATOM 613 O O . ALA A 1 79 ? -23.776 11.795 8.911 1.00 76.62 79 ALA A O 1
ATOM 614 N N . THR A 1 80 ? -23.010 13.465 7.583 1.00 79.38 80 THR A N 1
ATOM 615 C CA . THR A 1 80 ? -23.960 13.324 6.462 1.00 79.38 80 THR A CA 1
ATOM 616 C C . THR A 1 80 ? -23.369 12.621 5.240 1.00 79.38 80 THR A C 1
ATOM 618 O O . THR A 1 80 ? -24.080 12.455 4.244 1.00 79.38 80 THR A O 1
ATOM 621 N N . SER A 1 81 ? -22.102 12.204 5.324 1.00 77.00 81 SER A N 1
ATOM 622 C CA . SER A 1 81 ? -21.379 11.515 4.264 1.00 77.00 81 SER A CA 1
ATOM 623 C C . SER A 1 81 ? -22.160 10.287 3.811 1.00 77.00 81 SER A C 1
ATOM 625 O O . SER A 1 81 ? -22.787 9.571 4.600 1.00 77.00 81 SER A O 1
ATOM 627 N N . ARG A 1 82 ? -22.149 10.088 2.496 1.00 73.44 82 ARG A N 1
ATOM 628 C CA . ARG A 1 82 ? -22.815 8.980 1.819 1.00 73.44 82 ARG A CA 1
ATOM 629 C C . ARG A 1 82 ? -21.826 7.928 1.330 1.00 73.44 82 ARG A C 1
ATOM 631 O O . ARG A 1 82 ? -22.289 7.053 0.604 1.00 73.44 82 ARG A O 1
ATOM 638 N N . HIS A 1 83 ? -20.549 8.013 1.724 1.00 76.25 83 HIS A N 1
ATOM 639 C CA . HIS A 1 83 ? -19.492 7.100 1.269 1.00 76.25 83 HIS A CA 1
ATOM 640 C C . HIS A 1 83 ? -19.934 5.650 1.469 1.00 76.25 83 HIS A C 1
ATOM 642 O O . HIS A 1 83 ? -19.917 4.858 0.531 1.00 76.25 83 HIS A O 1
ATOM 648 N N . HIS A 1 84 ? -20.480 5.353 2.655 1.00 85.88 84 HIS A N 1
ATOM 649 C CA . HIS A 1 84 ? -21.050 4.049 2.978 1.00 85.88 84 HIS A CA 1
ATOM 650 C C . HIS A 1 84 ? -22.382 4.170 3.715 1.00 85.88 84 HIS A C 1
ATOM 652 O O . HIS A 1 84 ? -22.667 5.142 4.423 1.00 85.88 84 HIS A O 1
ATOM 658 N N . ARG A 1 85 ? -23.216 3.152 3.536 1.00 90.19 85 ARG A N 1
ATOM 659 C CA . ARG A 1 85 ? -24.483 2.936 4.234 1.00 90.19 85 ARG A CA 1
ATOM 660 C C . ARG A 1 85 ? -24.558 1.480 4.668 1.00 90.19 85 ARG A C 1
ATOM 662 O O . ARG A 1 85 ? -23.881 0.625 4.113 1.00 90.19 85 ARG A O 1
ATOM 669 N N . GLU A 1 86 ? -25.470 1.177 5.582 1.00 92.50 86 GLU A N 1
ATOM 670 C CA . GLU A 1 86 ? -25.729 -0.193 6.048 1.00 92.50 86 GLU A CA 1
ATOM 671 C C . GLU A 1 86 ? -25.859 -1.222 4.911 1.00 92.50 86 GLU A C 1
ATOM 673 O O . GLU A 1 86 ? -25.242 -2.281 4.949 1.00 92.50 86 GLU A O 1
ATOM 678 N N . ARG A 1 87 ? -26.584 -0.869 3.839 1.00 95.62 87 ARG A N 1
ATOM 679 C CA . ARG A 1 87 ? -26.768 -1.735 2.660 1.00 95.62 87 ARG A CA 1
ATOM 680 C C . ARG A 1 87 ? -25.457 -2.152 1.982 1.00 95.62 87 ARG A C 1
ATOM 682 O O . ARG A 1 87 ? -25.443 -3.148 1.267 1.00 95.62 87 ARG A O 1
ATOM 689 N N . ASP A 1 88 ? -24.400 -1.354 2.120 1.00 95.44 88 ASP A N 1
ATOM 690 C CA . ASP A 1 88 ? -23.112 -1.636 1.494 1.00 95.44 88 ASP A CA 1
ATOM 691 C C . ASP A 1 88 ? -22.386 -2.730 2.294 1.00 95.44 88 ASP A C 1
ATOM 693 O O . ASP A 1 88 ? -21.828 -3.639 1.688 1.00 95.44 88 ASP A O 1
ATOM 697 N N . PHE A 1 89 ? -22.519 -2.749 3.628 1.00 97.25 89 PHE A N 1
ATOM 698 C CA . PHE A 1 89 ? -22.058 -3.858 4.478 1.00 97.25 89 PHE A CA 1
ATOM 699 C C . PHE A 1 89 ? -22.851 -5.146 4.229 1.00 97.25 89 PHE A C 1
ATOM 701 O O . PHE A 1 89 ? -22.251 -6.212 4.107 1.00 97.25 89 PHE A O 1
ATOM 708 N N . ALA A 1 90 ? -24.174 -5.046 4.059 1.00 96.81 90 ALA A N 1
ATOM 709 C CA . ALA A 1 90 ? -24.994 -6.187 3.644 1.00 96.81 90 ALA A CA 1
ATOM 710 C C . ALA A 1 90 ? -24.488 -6.784 2.318 1.00 96.81 90 ALA A C 1
ATOM 712 O O . ALA A 1 90 ? -24.299 -7.990 2.198 1.00 96.81 90 ALA A O 1
ATOM 713 N N . ARG A 1 91 ? -24.165 -5.926 1.338 1.00 97.19 91 ARG A N 1
ATOM 714 C CA . ARG A 1 91 ? -23.617 -6.361 0.047 1.00 97.19 91 ARG A CA 1
ATOM 715 C C . ARG A 1 91 ? -22.246 -7.025 0.178 1.00 97.19 91 ARG A C 1
ATOM 717 O O . ARG A 1 91 ? -21.983 -7.988 -0.534 1.00 97.19 91 ARG A O 1
ATOM 724 N N . VAL A 1 92 ? -21.373 -6.520 1.052 1.00 97.44 92 VAL A N 1
ATOM 725 C CA . VAL A 1 92 ? -20.074 -7.155 1.344 1.00 97.44 92 VAL A CA 1
ATOM 726 C C . VAL A 1 92 ? -20.291 -8.593 1.823 1.00 97.44 92 VAL A C 1
ATOM 728 O O . VAL A 1 92 ? -19.677 -9.510 1.275 1.00 97.44 92 VAL A O 1
ATOM 731 N N . ALA A 1 93 ? -21.214 -8.799 2.766 1.00 96.31 93 ALA A N 1
ATOM 732 C CA . ALA A 1 93 ? -21.569 -10.131 3.251 1.00 96.31 93 ALA A CA 1
ATOM 733 C C . ALA A 1 93 ? -22.176 -11.016 2.143 1.00 96.31 93 ALA A C 1
ATOM 735 O O . ALA A 1 93 ? -21.744 -12.158 1.971 1.00 96.31 93 ALA A O 1
ATOM 736 N N . ASP A 1 94 ? -23.108 -10.486 1.344 1.00 97.62 94 ASP A N 1
ATOM 737 C CA . ASP A 1 94 ? -23.752 -11.208 0.232 1.00 97.62 94 ASP A CA 1
ATOM 738 C C . ASP A 1 94 ? -22.747 -11.669 -0.840 1.00 97.62 94 ASP A C 1
ATOM 740 O O . ASP A 1 94 ? -22.919 -12.724 -1.452 1.00 97.62 94 ASP A O 1
ATOM 744 N N . LEU A 1 95 ? -21.673 -10.901 -1.059 1.00 97.75 95 LEU A N 1
ATOM 745 C CA . LEU A 1 95 ? -20.573 -11.253 -1.966 1.00 97.75 95 LEU A CA 1
ATOM 746 C C . LEU A 1 95 ? -19.615 -12.311 -1.380 1.00 97.75 95 LEU A C 1
ATOM 748 O O . LEU A 1 95 ? -18.713 -12.775 -2.076 1.00 97.75 95 LEU A O 1
ATOM 752 N N . GLY A 1 96 ? -19.797 -12.715 -0.118 1.00 97.25 96 GLY A N 1
ATOM 753 C CA . GLY A 1 96 ? -18.987 -13.732 0.562 1.00 97.25 96 GLY A CA 1
ATOM 754 C C . GLY A 1 96 ? -17.729 -13.199 1.259 1.00 97.25 96 GLY A C 1
ATOM 755 O O . GLY A 1 96 ? -16.926 -13.990 1.785 1.00 97.25 96 GLY A O 1
ATOM 756 N N . PHE A 1 97 ? -17.551 -11.877 1.292 1.00 98.44 97 PHE A N 1
ATOM 757 C CA . PHE A 1 97 ? -16.526 -11.222 2.100 1.00 98.44 97 PHE A CA 1
ATOM 758 C C . PHE A 1 97 ? -16.939 -11.222 3.576 1.00 98.44 97 PHE A C 1
ATOM 760 O O . PHE A 1 97 ? -18.120 -11.225 3.912 1.00 98.44 97 PHE A O 1
ATOM 767 N N . ASN A 1 98 ? -15.957 -11.251 4.474 1.00 97.75 98 ASN A N 1
ATOM 768 C CA . ASN A 1 98 ? -16.185 -11.259 5.923 1.00 97.75 98 ASN A CA 1
ATOM 769 C C . ASN A 1 98 ? -15.572 -10.053 6.639 1.00 97.75 98 ASN A C 1
ATOM 771 O O . ASN A 1 98 ? -15.675 -9.958 7.861 1.00 97.75 98 ASN A O 1
ATOM 775 N N . ALA A 1 99 ? -14.915 -9.159 5.904 1.00 98.31 99 ALA A N 1
ATOM 776 C CA . ALA A 1 99 ? -14.298 -7.976 6.468 1.00 98.31 99 ALA A CA 1
ATOM 777 C C . ALA A 1 99 ? -14.269 -6.810 5.476 1.00 98.31 99 ALA A C 1
ATOM 779 O O . ALA A 1 99 ? -14.399 -6.990 4.265 1.00 98.31 99 ALA A O 1
ATOM 780 N N . VAL A 1 100 ? -14.047 -5.617 6.011 1.00 98.38 100 VAL A N 1
ATOM 781 C CA . VAL A 1 100 ? -13.763 -4.392 5.271 1.00 98.38 100 VAL A CA 1
ATOM 782 C C . VAL A 1 100 ? -12.473 -3.789 5.821 1.00 98.38 100 VAL A C 1
ATOM 784 O O . VAL A 1 100 ? -12.369 -3.587 7.032 1.00 98.38 100 VAL A O 1
ATOM 787 N N . ARG A 1 101 ? -11.505 -3.481 4.947 1.00 97.81 101 ARG A N 1
ATOM 788 C CA . ARG A 1 101 ? -10.388 -2.580 5.275 1.00 97.81 101 ARG A CA 1
ATOM 789 C C . ARG A 1 101 ? -10.906 -1.155 5.149 1.00 97.81 101 ARG A C 1
ATOM 791 O O . ARG A 1 101 ? -11.209 -0.697 4.053 1.00 97.81 101 ARG A O 1
ATOM 798 N N . PHE A 1 102 ? -11.144 -0.525 6.287 1.00 96.88 102 PHE A N 1
ATOM 799 C CA . PHE A 1 102 ? -11.894 0.710 6.419 1.00 96.88 102 PHE A CA 1
ATOM 800 C C . PHE A 1 102 ? -10.927 1.873 6.635 1.00 96.88 102 PHE A C 1
ATOM 802 O O . PHE A 1 102 ? -10.395 2.043 7.734 1.00 96.88 102 PHE A O 1
ATOM 809 N N . ALA A 1 103 ? -10.706 2.652 5.576 1.00 94.56 103 ALA A N 1
ATOM 810 C CA . ALA A 1 103 ? -9.723 3.725 5.560 1.00 94.56 103 ALA A CA 1
ATOM 811 C C . ALA A 1 103 ? -10.128 4.878 6.491 1.00 94.56 103 ALA A C 1
ATOM 813 O O . ALA A 1 103 ? -11.249 5.384 6.442 1.00 94.56 103 ALA A O 1
ATOM 814 N N . LEU A 1 104 ? -9.216 5.318 7.341 1.00 93.94 104 LEU A N 1
ATOM 815 C CA . LEU A 1 104 ? -9.381 6.442 8.245 1.00 93.94 104 LEU A CA 1
ATOM 816 C C . LEU A 1 104 ? -8.516 7.601 7.772 1.00 93.94 104 LEU A C 1
ATOM 818 O O . LEU A 1 104 ? -7.341 7.435 7.452 1.00 93.94 104 LEU A O 1
ATOM 822 N N . ASN A 1 105 ? -9.102 8.792 7.815 1.00 92.62 105 ASN A N 1
ATOM 823 C CA . ASN A 1 105 ? -8.370 10.039 7.718 1.00 92.62 105 ASN A CA 1
ATOM 824 C C . ASN A 1 105 ? -8.306 10.676 9.115 1.00 92.62 105 ASN A C 1
ATOM 826 O O . ASN A 1 105 ? -9.329 11.097 9.666 1.00 92.62 105 ASN A O 1
ATOM 830 N N . ALA A 1 106 ? -7.114 10.714 9.714 1.00 94.19 106 ALA A N 1
ATOM 831 C CA . ALA A 1 106 ? -6.918 11.226 11.069 1.00 94.19 106 ALA A CA 1
ATOM 832 C C . ALA A 1 106 ? -7.136 12.744 11.169 1.00 94.19 106 ALA A C 1
ATOM 834 O O . ALA A 1 106 ? -7.479 13.240 12.246 1.00 94.19 106 ALA A O 1
ATOM 835 N N . THR A 1 107 ? -7.040 13.485 10.058 1.00 91.19 107 THR A N 1
ATOM 836 C CA . THR A 1 107 ? -7.366 14.921 10.044 1.00 91.19 107 THR A CA 1
ATOM 837 C C . THR A 1 107 ? -8.834 15.166 10.392 1.00 91.19 107 THR A C 1
ATOM 839 O O . THR A 1 107 ? -9.138 16.086 11.143 1.00 91.19 107 THR A O 1
ATOM 842 N N . TRP A 1 108 ? -9.749 14.271 10.001 1.00 91.31 108 TRP A N 1
ATOM 843 C CA . TRP A 1 108 ? -11.161 14.391 10.376 1.00 91.31 108 TRP A CA 1
ATOM 844 C C . TRP A 1 108 ? -11.387 14.283 11.885 1.00 91.31 108 TRP A C 1
ATOM 846 O O . TRP A 1 108 ? -12.284 14.930 12.430 1.00 91.31 108 TRP A O 1
ATOM 856 N N . TYR A 1 109 ? -10.586 13.460 12.568 1.00 94.25 109 TYR A N 1
ATOM 857 C CA . TYR A 1 109 ? -10.601 13.394 14.024 1.00 94.25 109 TYR A CA 1
ATOM 858 C C . TYR A 1 109 ? -10.008 14.657 14.643 1.00 94.25 109 TYR A C 1
ATOM 860 O O . TYR A 1 109 ? -10.593 15.180 15.586 1.00 94.25 109 TYR A O 1
ATOM 868 N N . ARG A 1 110 ? -8.884 15.153 14.114 1.00 93.75 110 ARG A N 1
ATOM 869 C CA . ARG A 1 110 ? -8.251 16.395 14.580 1.00 93.75 110 ARG A CA 1
ATOM 870 C C . ARG A 1 110 ? -9.205 17.590 14.480 1.00 93.75 110 ARG A C 1
ATOM 872 O O . ARG A 1 110 ? -9.286 18.382 15.416 1.00 93.75 110 ARG A O 1
ATOM 879 N N . ASP A 1 111 ? -9.957 17.676 13.386 1.00 92.06 111 ASP A N 1
ATOM 880 C CA . ASP A 1 111 ? -10.792 18.832 13.064 1.00 92.06 111 ASP A CA 1
ATOM 881 C C . ASP A 1 111 ? -12.146 18.816 13.802 1.00 92.06 111 ASP A C 1
ATOM 883 O O . ASP A 1 111 ? -12.561 19.830 14.369 1.00 92.06 111 ASP A O 1
ATOM 887 N N . ASP A 1 112 ? -12.844 17.671 13.845 1.00 92.81 112 ASP A N 1
ATOM 888 C CA . ASP A 1 112 ? -14.071 17.497 14.641 1.00 92.81 112 ASP A CA 1
ATOM 889 C C . ASP A 1 112 ? -14.162 16.076 15.235 1.00 92.81 112 ASP A C 1
ATOM 891 O O . ASP A 1 112 ? -14.859 15.199 14.696 1.00 92.81 112 ASP A O 1
ATOM 895 N N . PRO A 1 113 ? -13.566 15.852 16.426 1.00 94.50 113 PRO A N 1
ATOM 896 C CA . PRO A 1 113 ? -13.624 14.562 17.110 1.00 94.50 113 PRO A CA 1
ATOM 897 C C . PRO A 1 113 ? -15.059 14.070 17.325 1.00 94.50 113 PRO A C 1
ATOM 899 O O . PRO A 1 113 ? -15.348 12.873 17.305 1.00 94.50 113 PRO A O 1
ATOM 902 N N . ARG A 1 114 ? -16.007 14.990 17.546 1.00 94.56 114 ARG A N 1
ATOM 903 C CA . ARG A 1 114 ? -17.394 14.637 17.852 1.00 94.56 114 ARG A CA 1
ATOM 904 C C . ARG A 1 114 ? -18.103 14.108 16.609 1.00 94.56 114 ARG A C 1
ATOM 906 O O . ARG A 1 114 ? -18.951 13.220 16.743 1.00 94.56 114 ARG A O 1
ATOM 913 N N . ALA A 1 115 ? -17.855 14.684 15.435 1.00 92.00 115 ALA A N 1
ATOM 914 C CA . ALA A 1 115 ? -18.377 14.168 14.172 1.00 92.00 115 ALA A CA 1
ATOM 915 C C . ALA A 1 115 ? -17.709 12.848 13.789 1.00 92.00 115 ALA A C 1
ATOM 917 O O . ALA A 1 115 ? -18.433 11.911 13.444 1.00 92.00 115 ALA A O 1
ATOM 918 N N . PHE A 1 116 ? -16.385 12.756 13.941 1.00 93.88 116 PHE A N 1
ATOM 919 C CA . PHE A 1 116 ? -15.617 11.538 13.697 1.00 93.88 116 PHE A CA 1
ATOM 920 C C . PHE A 1 116 ? -16.171 10.344 14.473 1.00 93.88 116 PHE A C 1
ATOM 922 O O . PHE A 1 116 ? -16.541 9.338 13.868 1.00 93.88 116 PHE A O 1
ATOM 929 N N . TRP A 1 117 ? -16.358 10.482 15.791 1.00 96.06 117 TRP A N 1
ATOM 930 C CA . TRP A 1 117 ? -16.881 9.378 16.597 1.00 96.06 117 TRP A CA 1
ATOM 931 C C . TRP A 1 117 ? -18.281 8.947 16.180 1.00 96.06 117 TRP A C 1
ATOM 933 O O . TRP A 1 117 ? -18.514 7.759 15.998 1.00 96.06 117 TRP A O 1
ATOM 943 N N . ARG A 1 118 ? -19.203 9.891 15.940 1.00 93.88 118 ARG A N 1
ATOM 944 C CA . ARG A 1 118 ? -20.561 9.542 15.478 1.00 93.88 118 ARG A CA 1
ATOM 945 C C . ARG A 1 118 ? -20.547 8.783 14.154 1.00 93.88 118 ARG A C 1
ATOM 947 O O . ARG A 1 118 ? -21.392 7.917 13.944 1.00 93.88 118 ARG A O 1
ATOM 954 N N . TRP A 1 119 ? -19.652 9.158 13.246 1.00 93.38 119 TRP A N 1
ATOM 955 C CA . TRP A 1 119 ? -19.517 8.498 11.955 1.00 93.38 119 TRP A CA 1
ATOM 956 C C . TRP A 1 119 ? -18.923 7.097 12.104 1.00 93.38 119 TRP A C 1
ATOM 958 O O . TRP A 1 119 ? -19.503 6.146 11.578 1.00 93.38 119 TRP A O 1
ATOM 968 N N . LEU A 1 120 ? -17.830 6.951 12.852 1.00 95.38 120 LEU A N 1
ATOM 969 C CA . LEU A 1 120 ? -17.170 5.661 13.022 1.00 95.38 120 LEU A CA 1
ATOM 970 C C . LEU A 1 120 ? -18.049 4.684 13.815 1.00 95.38 120 LEU A C 1
ATOM 972 O O . LEU A 1 120 ? -18.256 3.566 13.358 1.00 95.38 120 LEU A O 1
ATOM 976 N N . ASP A 1 121 ? -18.672 5.128 14.914 1.00 96.38 121 ASP A N 1
ATOM 977 C CA . ASP A 1 121 ? -19.595 4.312 15.723 1.00 96.38 121 ASP A CA 1
ATOM 978 C C . ASP A 1 121 ? -20.733 3.728 14.879 1.00 96.38 121 ASP A C 1
ATOM 980 O O . ASP A 1 121 ? -21.131 2.576 15.044 1.00 96.38 121 ASP A O 1
ATOM 984 N N . ARG A 1 122 ? -21.271 4.536 13.961 1.00 94.81 122 ARG A N 1
ATOM 985 C CA . ARG A 1 122 ? -22.360 4.128 13.074 1.00 94.81 122 ARG A CA 1
ATOM 986 C C . ARG A 1 122 ? -21.906 3.067 12.074 1.00 94.81 122 ARG A C 1
ATOM 988 O O . ARG A 1 122 ? -22.641 2.111 11.856 1.00 94.81 122 ARG A O 1
ATOM 995 N N . ASN A 1 123 ? -20.711 3.209 11.498 1.00 95.38 123 ASN A N 1
ATOM 996 C CA . ASN A 1 123 ? -20.149 2.202 10.594 1.00 95.38 123 ASN A CA 1
ATOM 997 C C . ASN A 1 123 ? -19.796 0.905 11.333 1.00 95.38 123 ASN A C 1
ATOM 999 O O . ASN A 1 123 ? -20.099 -0.170 10.829 1.00 95.38 123 ASN A O 1
ATOM 1003 N N . VAL A 1 124 ? -19.245 0.995 12.549 1.00 97.56 124 VAL A N 1
ATOM 1004 C CA . VAL A 1 124 ? -19.026 -0.169 13.427 1.00 97.56 124 VAL A CA 1
ATOM 1005 C C . VAL A 1 124 ? -20.355 -0.871 13.719 1.00 97.56 124 VAL A C 1
ATOM 1007 O O . VAL A 1 124 ? -20.428 -2.092 13.633 1.00 97.56 124 VAL A O 1
ATOM 1010 N N . GLY A 1 125 ? -21.420 -0.113 14.004 1.00 97.19 125 GLY A N 1
ATOM 1011 C CA . GLY A 1 125 ? -22.772 -0.650 14.173 1.00 97.19 125 GLY A CA 1
ATOM 1012 C C . GLY A 1 125 ? -23.265 -1.408 12.941 1.00 97.19 125 GLY A C 1
ATOM 1013 O O . GLY A 1 125 ? -23.619 -2.576 13.048 1.00 97.19 125 GLY A O 1
ATOM 1014 N N . TRP A 1 126 ? -23.202 -0.788 11.762 1.00 97.25 126 TRP A N 1
ATOM 1015 C CA . TRP A 1 126 ? -23.608 -1.432 10.510 1.00 97.25 126 TRP A CA 1
ATOM 1016 C C . TRP A 1 126 ? -22.791 -2.679 10.177 1.00 97.25 126 TRP A C 1
ATOM 1018 O O . TRP A 1 126 ? -23.356 -3.677 9.734 1.00 97.25 126 TRP A O 1
ATOM 1028 N N . ALA A 1 127 ? -21.479 -2.648 10.401 1.00 98.06 127 ALA A N 1
ATOM 1029 C CA . ALA A 1 127 ? -20.618 -3.806 10.211 1.00 98.06 127 ALA A CA 1
ATOM 1030 C C . ALA A 1 127 ? -21.026 -4.951 11.155 1.00 98.06 127 ALA A C 1
ATOM 1032 O O . ALA A 1 127 ? -21.233 -6.079 10.703 1.00 98.06 127 ALA A O 1
ATOM 1033 N N . ARG A 1 128 ? -21.261 -4.636 12.438 1.00 97.62 128 ARG A N 1
ATOM 1034 C CA . ARG A 1 128 ? -21.718 -5.590 13.460 1.00 97.62 128 ARG A CA 1
ATOM 1035 C C . ARG A 1 128 ? -23.046 -6.236 13.076 1.00 97.62 128 ARG A C 1
ATOM 1037 O O . ARG A 1 128 ? -23.154 -7.460 13.099 1.00 97.62 128 ARG A O 1
ATOM 1044 N N . ASP A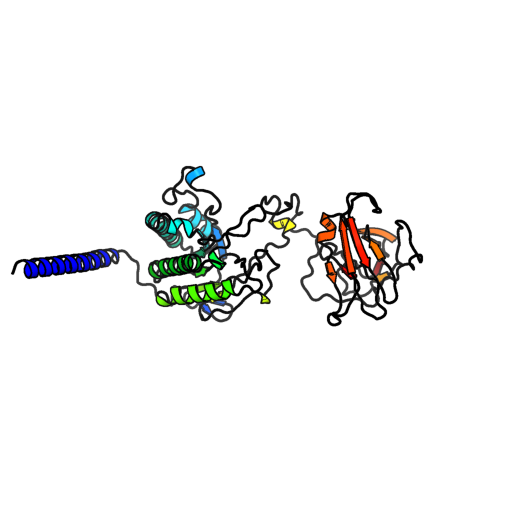 1 129 ? -24.025 -5.426 12.679 1.00 97.44 129 ASP A N 1
ATOM 1045 C CA . ASP A 1 129 ? -25.377 -5.880 12.333 1.00 97.44 129 ASP A CA 1
ATOM 1046 C C . ASP A 1 129 ? -25.393 -6.781 11.084 1.00 97.44 129 ASP A C 1
ATOM 1048 O O . ASP A 1 129 ? -26.299 -7.598 10.918 1.00 97.44 129 ASP A O 1
ATOM 1052 N N . ASN A 1 130 ? -24.362 -6.687 10.236 1.00 97.75 130 ASN A N 1
ATOM 1053 C CA . ASN A 1 130 ? -24.203 -7.496 9.024 1.00 97.75 130 ASN A CA 1
ATOM 1054 C C . ASN A 1 130 ? -23.155 -8.617 9.164 1.00 97.75 130 ASN A C 1
ATOM 1056 O O . ASN A 1 130 ? -22.860 -9.300 8.185 1.00 97.75 130 ASN A O 1
ATOM 1060 N N . GLY A 1 131 ? -22.585 -8.829 10.357 1.00 96.25 131 GLY A N 1
ATOM 1061 C CA . GLY A 1 131 ? -21.570 -9.865 10.584 1.00 96.25 131 GLY A CA 1
ATOM 1062 C C . GLY A 1 131 ? -20.271 -9.652 9.795 1.00 96.25 131 GLY A C 1
ATOM 1063 O O . GLY A 1 131 ? -19.565 -10.616 9.498 1.00 96.25 131 GLY A O 1
ATOM 1064 N N . VAL A 1 132 ? -19.965 -8.402 9.443 1.00 98.12 132 VAL A N 1
ATOM 1065 C CA . VAL A 1 132 ? -18.756 -7.998 8.722 1.00 98.12 132 VAL A CA 1
ATOM 1066 C C . VAL A 1 132 ? -17.773 -7.388 9.713 1.00 98.12 132 VAL A C 1
ATOM 1068 O O . VAL A 1 132 ? -18.134 -6.534 10.518 1.00 98.12 132 VAL A O 1
ATOM 1071 N N . LEU A 1 133 ? -16.516 -7.819 9.659 1.00 98.56 133 LEU A N 1
ATOM 1072 C CA . LEU A 1 133 ? -15.459 -7.269 10.504 1.00 98.56 133 LEU A CA 1
ATOM 1073 C C . LEU A 1 133 ? -14.857 -5.998 9.909 1.00 98.56 133 LEU A C 1
ATOM 1075 O O . LEU A 1 133 ? -14.839 -5.821 8.694 1.00 98.56 133 LEU A O 1
ATOM 1079 N N . LEU A 1 134 ? -14.291 -5.146 10.757 1.00 98.69 134 LEU A N 1
ATOM 1080 C CA . LEU A 1 134 ? -13.538 -3.973 10.327 1.00 98.69 134 LEU A CA 1
ATOM 1081 C C . LEU A 1 134 ? -12.050 -4.139 10.621 1.00 98.69 134 LEU A C 1
ATOM 1083 O O . LEU A 1 134 ? -11.658 -4.506 11.728 1.00 98.69 134 LEU A O 1
ATOM 1087 N N . ILE A 1 135 ? -11.227 -3.829 9.630 1.00 98.75 135 ILE A N 1
ATOM 1088 C CA . ILE A 1 135 ? -9.807 -3.528 9.794 1.00 98.75 135 ILE A CA 1
ATOM 1089 C C . ILE A 1 135 ? -9.716 -2.010 9.688 1.00 98.75 135 ILE A C 1
ATOM 1091 O O . ILE A 1 135 ? -9.988 -1.467 8.621 1.00 98.75 135 ILE A O 1
ATOM 1095 N N . LEU A 1 136 ? -9.437 -1.326 10.795 1.00 98.62 136 LEU A N 1
ATOM 1096 C CA . LEU A 1 136 ? -9.294 0.128 10.782 1.00 98.62 136 LEU A CA 1
ATOM 1097 C C . LEU A 1 136 ? -7.904 0.480 10.273 1.00 98.62 136 LEU A C 1
ATOM 1099 O O . LEU A 1 136 ? -6.932 0.090 10.905 1.00 98.62 136 LEU A O 1
ATOM 1103 N N . ASP A 1 137 ? -7.830 1.203 9.165 1.00 97.62 137 ASP A N 1
ATOM 1104 C CA . ASP A 1 137 ? -6.590 1.526 8.458 1.00 97.62 137 ASP A CA 1
ATOM 1105 C C . ASP A 1 137 ? -6.305 3.019 8.564 1.00 97.62 137 ASP A C 1
ATOM 1107 O O . ASP A 1 137 ? -7.118 3.819 8.107 1.00 97.62 137 ASP A O 1
ATOM 1111 N N . LEU A 1 138 ? -5.190 3.416 9.186 1.00 96.69 138 LEU A N 1
ATOM 1112 C CA . LEU A 1 138 ? -4.750 4.811 9.133 1.00 96.69 138 LEU A CA 1
ATOM 1113 C C . LEU A 1 138 ? -4.206 5.106 7.736 1.00 96.69 138 LEU A C 1
ATOM 1115 O O . LEU A 1 138 ? -3.010 5.004 7.471 1.00 96.69 138 LEU A O 1
ATOM 1119 N N . HIS A 1 139 ? -5.123 5.495 6.859 1.00 93.75 139 HIS A N 1
ATOM 1120 C CA . HIS A 1 139 ? -4.843 5.713 5.452 1.00 93.75 139 HIS A CA 1
ATOM 1121 C C . HIS A 1 139 ? -4.268 7.102 5.190 1.00 93.75 139 HIS A C 1
ATOM 1123 O O . HIS A 1 139 ? -3.309 7.254 4.441 1.00 93.75 139 HIS A O 1
ATOM 1129 N N . VAL A 1 140 ? -4.844 8.117 5.843 1.00 91.88 140 VAL A N 1
ATOM 1130 C CA . VAL A 1 140 ? -4.357 9.499 5.789 1.00 91.88 140 VAL A CA 1
ATOM 1131 C C . VAL A 1 140 ? -3.966 9.931 7.201 1.00 91.88 140 VAL A C 1
ATOM 1133 O O . VAL A 1 140 ? -4.852 10.212 8.023 1.00 91.88 140 VAL A O 1
ATOM 1136 N N . PRO A 1 141 ? -2.662 9.943 7.530 1.00 94.44 141 PRO A N 1
ATOM 1137 C CA . PRO A 1 141 ? -2.194 10.400 8.826 1.00 94.44 141 PRO A CA 1
ATOM 1138 C C . PRO A 1 141 ? -2.271 11.925 8.958 1.00 94.44 141 PRO A C 1
ATOM 1140 O O . PRO A 1 141 ? -2.459 12.670 8.001 1.00 94.44 141 PRO A O 1
ATOM 1143 N N . ILE A 1 142 ? -2.100 12.415 10.182 1.00 95.00 142 ILE A N 1
ATOM 1144 C CA . ILE A 1 142 ? -1.862 13.839 10.415 1.00 95.00 142 ILE A CA 1
ATOM 1145 C C . ILE A 1 142 ? -0.431 14.165 9.972 1.00 95.00 142 ILE A C 1
ATOM 1147 O O . ILE A 1 142 ? 0.511 13.516 10.423 1.00 95.00 142 ILE A O 1
ATOM 1151 N N . GLY A 1 143 ? -0.279 15.170 9.106 1.00 91.12 143 GLY A N 1
ATOM 1152 C CA . GLY A 1 143 ? 1.024 15.645 8.630 1.00 91.12 143 GLY A CA 1
ATOM 1153 C C . GLY A 1 143 ? 1.732 14.708 7.651 1.00 91.12 143 GLY A C 1
ATOM 1154 O O . GLY A 1 143 ? 2.957 14.692 7.555 1.00 91.12 143 GLY A O 1
ATOM 1155 N N . GLY A 1 144 ? 0.967 13.874 6.958 1.00 83.25 144 GLY A N 1
ATOM 1156 C CA . GLY A 1 144 ? 1.471 13.010 5.908 1.00 83.25 144 GLY A CA 1
ATOM 1157 C C . GLY A 1 144 ? 0.348 12.606 4.970 1.00 83.25 144 GLY A C 1
ATOM 1158 O O . GLY A 1 144 ? -0.823 12.607 5.345 1.00 83.25 144 GLY A O 1
ATOM 1159 N N . THR A 1 145 ? 0.710 12.245 3.753 1.00 70.06 145 THR A N 1
ATOM 1160 C CA . THR A 1 145 ? -0.201 11.649 2.778 1.00 70.06 145 THR A CA 1
ATOM 1161 C C . THR A 1 145 ? 0.509 10.504 2.068 1.00 70.06 145 THR A C 1
ATOM 1163 O O . THR A 1 145 ? 1.730 10.358 2.164 1.00 70.06 145 THR A O 1
ATOM 1166 N N . TRP A 1 146 ? -0.261 9.693 1.348 1.00 69.62 146 TRP A N 1
ATOM 1167 C CA . TRP A 1 146 ? 0.285 8.883 0.270 1.00 69.62 146 TRP A CA 1
ATOM 1168 C C . TRP A 1 146 ? 1.036 9.791 -0.715 1.00 69.62 146 TRP A C 1
ATOM 1170 O O . TRP A 1 146 ? 0.550 10.885 -1.016 1.00 69.62 146 TRP A O 1
ATOM 1180 N N . LEU A 1 147 ? 2.218 9.375 -1.182 1.00 66.94 147 LEU A N 1
ATOM 1181 C CA . LEU A 1 147 ? 3.038 10.188 -2.083 1.00 66.94 147 LEU A CA 1
ATOM 1182 C C . LEU A 1 147 ? 2.372 10.274 -3.467 1.00 66.94 147 LEU A C 1
ATOM 1184 O O . LEU A 1 147 ? 2.608 9.453 -4.346 1.00 66.94 147 LEU A O 1
ATOM 1188 N N . ASP A 1 148 ? 1.551 11.298 -3.670 1.00 69.00 148 ASP A N 1
ATOM 1189 C CA . ASP A 1 148 ? 1.044 11.650 -4.990 1.00 69.00 148 ASP A CA 1
ATOM 1190 C C . ASP A 1 148 ? 2.168 12.310 -5.797 1.00 69.00 148 ASP A C 1
ATOM 1192 O O . ASP A 1 148 ? 2.611 13.415 -5.488 1.00 69.00 148 ASP A O 1
ATOM 1196 N N . ALA A 1 149 ? 2.641 11.628 -6.842 1.00 63.75 149 ALA A N 1
ATOM 1197 C CA . ALA A 1 149 ? 3.694 12.138 -7.718 1.00 63.75 149 ALA A CA 1
ATOM 1198 C C . ALA A 1 149 ? 3.294 13.428 -8.463 1.00 63.75 149 ALA A C 1
ATOM 1200 O O . ALA A 1 149 ? 4.161 14.108 -9.016 1.00 63.75 149 ALA A O 1
ATOM 1201 N N . SER A 1 150 ? 2.000 13.763 -8.500 1.00 64.88 150 SER A N 1
ATOM 1202 C CA . SER A 1 150 ? 1.489 15.012 -9.063 1.00 64.88 150 SER A CA 1
ATOM 1203 C C . SER A 1 150 ? 1.428 16.167 -8.057 1.00 64.88 150 SER A C 1
ATOM 1205 O O . SER A 1 150 ? 1.319 17.322 -8.481 1.00 64.88 150 SER A O 1
ATOM 1207 N N . ASP A 1 151 ? 1.544 15.891 -6.753 1.00 74.06 151 ASP A N 1
ATOM 1208 C CA . ASP A 1 151 ? 1.584 16.924 -5.720 1.00 74.06 151 ASP A CA 1
ATOM 1209 C C . ASP A 1 151 ? 2.957 17.626 -5.738 1.00 74.06 151 ASP A C 1
ATOM 1211 O O . ASP A 1 151 ? 3.992 16.994 -5.505 1.00 74.06 151 ASP A O 1
ATOM 1215 N N . PRO A 1 152 ? 3.019 18.942 -6.012 1.00 71.12 152 PRO A N 1
ATOM 1216 C CA . PRO A 1 152 ? 4.280 19.674 -6.020 1.00 71.12 152 PRO A CA 1
ATOM 1217 C C . PRO A 1 152 ? 4.879 19.890 -4.620 1.00 71.12 152 PRO A C 1
ATOM 1219 O O . PRO A 1 152 ? 6.019 20.357 -4.527 1.00 71.12 152 PRO A O 1
ATOM 1222 N N . ALA A 1 153 ? 4.135 19.629 -3.538 1.00 79.38 153 ALA A N 1
ATOM 1223 C CA . ALA A 1 153 ? 4.574 19.875 -2.166 1.00 79.38 153 ALA A CA 1
ATOM 1224 C C . ALA A 1 153 ? 3.991 18.866 -1.149 1.00 79.38 153 ALA A C 1
ATOM 1226 O O . ALA A 1 153 ? 3.326 19.288 -0.197 1.00 79.38 153 ALA A O 1
ATOM 1227 N N . PRO A 1 154 ? 4.292 17.559 -1.287 1.00 83.00 154 PRO A N 1
ATOM 1228 C CA . PRO A 1 154 ? 3.822 16.536 -0.357 1.00 83.00 154 PRO A CA 1
ATOM 1229 C C . PRO A 1 154 ? 4.272 16.823 1.081 1.00 83.00 154 PRO A C 1
ATOM 1231 O O . PRO A 1 154 ? 5.426 17.187 1.341 1.00 83.00 154 PRO A O 1
ATOM 1234 N N . ASP A 1 155 ? 3.358 16.630 2.031 1.00 89.88 155 ASP A N 1
ATOM 1235 C CA . ASP A 1 155 ? 3.631 16.812 3.455 1.00 89.88 155 ASP A CA 1
ATOM 1236 C C . ASP A 1 155 ? 4.352 15.584 4.033 1.00 89.88 155 ASP A C 1
ATOM 1238 O O . ASP A 1 155 ? 3.881 14.453 3.935 1.00 89.88 155 ASP A O 1
ATOM 1242 N N . PHE A 1 156 ? 5.506 15.819 4.657 1.00 92.56 156 PHE A N 1
ATOM 1243 C CA . PHE A 1 156 ? 6.312 14.807 5.348 1.00 92.56 156 PHE A CA 1
ATOM 1244 C C . PHE A 1 156 ? 6.498 15.145 6.839 1.00 92.56 156 PHE A C 1
ATOM 1246 O O . PHE A 1 156 ? 7.394 14.599 7.491 1.00 92.56 156 PHE A O 1
ATOM 1253 N N . SER A 1 157 ? 5.689 16.056 7.390 1.00 95.31 157 SER A N 1
ATOM 1254 C CA . SER A 1 157 ? 5.816 16.538 8.769 1.00 95.31 157 SER A CA 1
ATOM 1255 C C . SER A 1 157 ? 5.636 15.444 9.819 1.00 95.31 157 SER A C 1
ATOM 1257 O O . SER A 1 157 ? 6.299 15.508 10.848 1.00 95.31 157 SER A O 1
ATOM 1259 N N . ILE A 1 158 ? 4.890 14.374 9.535 1.00 96.38 158 ILE A N 1
ATOM 1260 C CA . ILE A 1 158 ? 4.810 13.167 10.376 1.00 96.38 158 ILE A CA 1
ATOM 1261 C C . ILE A 1 158 ? 6.196 12.575 10.685 1.00 96.38 158 ILE A C 1
ATOM 1263 O O . ILE A 1 158 ? 6.398 11.990 11.747 1.00 96.38 158 ILE A O 1
ATOM 1267 N N . TRP A 1 159 ? 7.172 12.756 9.790 1.00 95.88 159 TRP A N 1
ATOM 1268 C CA . TRP A 1 159 ? 8.533 12.241 9.952 1.00 95.88 159 TRP A CA 1
ATOM 1269 C C . TRP A 1 159 ? 9.523 13.276 10.486 1.00 95.88 159 TRP A C 1
ATOM 1271 O O . TRP A 1 159 ? 10.578 12.898 10.995 1.00 95.88 159 TRP A O 1
ATOM 1281 N N . THR A 1 160 ? 9.233 14.570 10.332 1.00 94.38 160 THR A N 1
ATOM 1282 C CA . THR A 1 160 ? 10.178 15.653 10.658 1.00 94.38 160 THR A CA 1
ATOM 1283 C C . THR A 1 160 ? 9.773 16.490 11.866 1.00 94.38 160 THR A C 1
ATOM 1285 O O . THR A 1 160 ? 10.625 17.173 12.431 1.00 94.38 160 THR A O 1
ATOM 1288 N N . ASP A 1 161 ? 8.502 16.450 12.261 1.00 97.12 161 ASP A N 1
ATOM 1289 C CA . ASP A 1 161 ? 7.944 17.173 13.398 1.00 97.12 161 ASP A CA 1
ATOM 1290 C C . ASP A 1 161 ? 7.472 16.182 14.485 1.00 97.12 161 ASP A C 1
ATOM 1292 O O . ASP A 1 161 ? 6.485 15.461 14.301 1.00 97.12 161 ASP A O 1
ATOM 1296 N N . PRO A 1 162 ? 8.158 16.131 15.642 1.00 97.00 162 PRO A N 1
ATOM 1297 C CA . PRO A 1 162 ? 7.771 15.265 16.751 1.00 97.00 162 PRO A CA 1
ATOM 1298 C C . PRO A 1 162 ? 6.364 15.525 17.308 1.00 97.00 162 PRO A C 1
ATOM 1300 O O . PRO A 1 162 ? 5.762 14.599 17.852 1.00 97.00 162 PRO A O 1
ATOM 1303 N N . GLU A 1 163 ? 5.833 16.749 17.210 1.00 97.75 163 GLU A N 1
ATOM 1304 C CA . GLU A 1 163 ? 4.479 17.058 17.690 1.00 97.75 163 GLU A CA 1
ATOM 1305 C C . GLU A 1 163 ? 3.429 16.399 16.786 1.00 97.75 163 GLU A C 1
ATOM 1307 O O . GLU A 1 163 ? 2.513 15.737 17.278 1.00 97.75 163 GLU A O 1
ATOM 1312 N N . VAL A 1 164 ? 3.634 16.462 15.469 1.00 97.75 164 VAL A N 1
ATOM 1313 C CA . VAL A 1 164 ? 2.787 15.806 14.460 1.00 97.75 164 VAL A CA 1
ATOM 1314 C C . VAL A 1 164 ? 2.840 14.279 14.588 1.00 97.75 164 VAL A C 1
ATOM 1316 O O . VAL A 1 164 ? 1.806 13.603 14.549 1.00 97.75 164 VAL A O 1
ATOM 1319 N N . ALA A 1 165 ? 4.028 13.707 14.801 1.00 97.75 165 ALA A N 1
ATOM 1320 C CA . ALA A 1 165 ? 4.169 12.278 15.085 1.00 97.75 165 ALA A CA 1
ATOM 1321 C C . ALA A 1 165 ? 3.369 11.875 16.342 1.00 97.75 165 ALA A C 1
ATOM 1323 O O . ALA A 1 165 ? 2.615 10.896 16.326 1.00 97.75 165 ALA A O 1
ATOM 1324 N N . ALA A 1 166 ? 3.464 12.671 17.415 1.00 98.44 166 ALA A N 1
ATOM 1325 C CA . ALA A 1 166 ? 2.742 12.434 18.662 1.00 98.44 166 ALA A CA 1
ATOM 1326 C C . ALA A 1 166 ? 1.213 12.546 18.510 1.00 98.44 166 ALA A C 1
ATOM 1328 O O . ALA A 1 166 ? 0.486 11.807 19.179 1.00 98.44 166 ALA A O 1
ATOM 1329 N N . GLU A 1 167 ? 0.704 13.406 17.620 1.00 98.38 167 GLU A N 1
ATOM 1330 C CA . GLU A 1 167 ? -0.730 13.476 17.304 1.00 98.38 167 GLU A CA 1
ATOM 1331 C C . GLU A 1 167 ? -1.258 12.158 16.720 1.00 98.38 167 GLU A C 1
ATOM 1333 O O . GLU A 1 167 ? -2.322 11.686 17.128 1.00 98.38 167 GLU A O 1
ATOM 1338 N N . ASN A 1 168 ? -0.498 11.509 15.833 1.00 98.38 168 ASN A N 1
ATOM 1339 C CA . ASN A 1 168 ? -0.877 10.208 15.273 1.00 98.38 168 ASN A CA 1
ATOM 1340 C C . ASN A 1 168 ? -0.835 9.087 16.329 1.00 98.38 168 ASN A C 1
ATOM 1342 O O . ASN A 1 168 ? -1.710 8.218 16.358 1.00 98.38 168 ASN A O 1
ATOM 1346 N N . VAL A 1 169 ? 0.130 9.126 17.254 1.00 98.81 169 VAL A N 1
ATOM 1347 C CA . VAL A 1 169 ? 0.162 8.207 18.408 1.00 98.81 169 VAL A CA 1
ATOM 1348 C C . VAL A 1 169 ? -1.061 8.423 19.311 1.00 98.81 169 VAL A C 1
ATOM 1350 O O . VAL A 1 169 ? -1.700 7.459 19.741 1.00 98.81 169 VAL A O 1
ATOM 1353 N N . ALA A 1 170 ? -1.428 9.680 19.574 1.00 98.75 170 ALA A N 1
ATOM 1354 C CA . ALA A 1 170 ? -2.602 10.028 20.372 1.00 98.75 170 ALA A CA 1
ATOM 1355 C C . ALA A 1 170 ? -3.919 9.624 19.688 1.00 98.75 170 ALA A C 1
ATOM 1357 O O . ALA A 1 170 ? -4.854 9.192 20.369 1.00 98.75 170 ALA A O 1
ATOM 1358 N N . PHE A 1 171 ? -3.990 9.715 18.358 1.00 98.75 171 PHE A N 1
ATOM 1359 C CA . PHE A 1 171 ? -5.118 9.222 17.570 1.00 98.75 171 PHE A CA 1
ATOM 1360 C C . PHE A 1 171 ? -5.329 7.718 17.782 1.00 98.75 171 PHE A C 1
ATOM 1362 O O . PHE A 1 171 ? -6.423 7.301 18.173 1.00 98.75 171 PHE A O 1
ATOM 1369 N N . TRP A 1 172 ? -4.276 6.909 17.631 1.00 98.81 172 TRP A N 1
ATOM 1370 C CA . TRP A 1 172 ? -4.363 5.465 17.867 1.00 98.81 172 TRP A CA 1
ATOM 1371 C C . TRP A 1 172 ? -4.708 5.110 19.311 1.00 98.81 172 TRP A C 1
ATOM 1373 O O . TRP A 1 172 ? -5.534 4.225 19.539 1.00 98.81 172 TRP A O 1
ATOM 1383 N N . LEU A 1 173 ? -4.147 5.829 20.289 1.00 98.88 173 LEU A N 1
ATOM 1384 C CA . LEU A 1 173 ? -4.520 5.666 21.695 1.00 98.88 173 LEU A CA 1
ATOM 1385 C C . LEU A 1 173 ? -6.023 5.905 21.909 1.00 98.88 173 LEU A C 1
ATOM 1387 O O . LEU A 1 173 ? -6.671 5.139 22.621 1.00 98.88 173 LEU A O 1
ATOM 1391 N N . ALA A 1 174 ? -6.595 6.935 21.278 1.00 98.81 174 ALA A N 1
ATOM 1392 C CA . ALA A 1 174 ? -8.014 7.256 21.398 1.00 98.81 174 ALA A CA 1
ATOM 1393 C C . ALA A 1 174 ? -8.921 6.199 20.739 1.00 98.81 174 ALA A C 1
ATOM 1395 O O . ALA A 1 174 ? -9.952 5.838 21.314 1.00 98.81 174 ALA A O 1
ATOM 1396 N N . ILE A 1 175 ? -8.535 5.680 19.566 1.00 98.88 175 ILE A N 1
ATOM 1397 C CA . ILE A 1 175 ? -9.225 4.568 18.888 1.00 98.88 175 ILE A CA 1
ATOM 1398 C C . ILE A 1 175 ? -9.213 3.319 19.777 1.00 98.88 175 ILE A C 1
ATOM 1400 O O . ILE A 1 175 ? -10.273 2.756 20.060 1.00 98.88 175 ILE A O 1
ATOM 1404 N N . ALA A 1 176 ? -8.033 2.929 20.265 1.00 98.75 176 ALA A N 1
ATOM 1405 C CA . ALA A 1 176 ? -7.846 1.741 21.088 1.00 98.75 176 ALA A CA 1
ATOM 1406 C C . ALA A 1 176 ? -8.605 1.835 22.419 1.00 98.75 176 ALA A C 1
ATOM 1408 O O . ALA A 1 176 ? -9.338 0.917 22.783 1.00 98.75 176 ALA A O 1
ATOM 1409 N N . GLU A 1 177 ? -8.517 2.970 23.121 1.00 98.25 177 GLU A N 1
ATOM 1410 C CA . GLU A 1 177 ? -9.257 3.201 24.366 1.00 98.25 177 GLU A CA 1
ATOM 1411 C C . GLU A 1 177 ? -10.767 3.061 24.133 1.00 98.25 177 GLU A C 1
ATOM 1413 O O . GLU A 1 177 ? -11.452 2.397 24.913 1.00 98.25 177 GLU A O 1
ATOM 1418 N N . ARG A 1 178 ? -11.292 3.636 23.042 1.00 98.31 178 ARG A N 1
ATOM 1419 C CA . ARG A 1 178 ? -12.723 3.583 22.721 1.00 98.31 178 ARG A CA 1
ATOM 1420 C C . ARG A 1 178 ? -13.206 2.170 22.400 1.00 98.31 178 ARG A C 1
ATOM 1422 O O . ARG A 1 178 ? -14.295 1.804 22.842 1.00 98.31 178 ARG A O 1
ATOM 1429 N N . TYR A 1 179 ? -12.434 1.408 21.628 1.00 98.31 179 TYR A N 1
ATOM 1430 C CA . TYR A 1 179 ? -12.896 0.155 21.032 1.00 98.31 179 TYR A CA 1
ATOM 1431 C C . TYR A 1 179 ? -12.276 -1.117 21.605 1.00 98.31 179 TYR A C 1
ATOM 1433 O O . TYR A 1 179 ? -12.642 -2.189 21.148 1.00 98.31 179 TYR A O 1
ATOM 1441 N N . ARG A 1 180 ? -11.445 -1.066 22.655 1.00 96.50 180 ARG A N 1
ATOM 1442 C CA . ARG A 1 180 ? -10.774 -2.236 23.279 1.00 96.50 180 ARG A CA 1
ATOM 1443 C C . ARG A 1 180 ? -11.631 -3.480 23.586 1.00 96.50 180 ARG A C 1
ATOM 1445 O O . ARG A 1 180 ? -11.081 -4.560 23.814 1.00 96.50 180 ARG A O 1
ATOM 1452 N N . TYR A 1 181 ? -12.957 -3.338 23.637 1.00 95.19 181 TYR A N 1
ATOM 1453 C CA . TYR A 1 181 ? -13.924 -4.419 23.871 1.00 95.19 181 TYR A CA 1
ATOM 1454 C C . TYR A 1 181 ? -14.888 -4.660 22.693 1.00 95.19 181 TYR A C 1
ATOM 1456 O O . TYR A 1 181 ? -15.916 -5.302 22.887 1.00 95.19 181 TYR A O 1
ATOM 1464 N N . GLU A 1 182 ? -14.591 -4.152 21.496 1.00 97.25 182 GLU A N 1
ATOM 1465 C CA . GLU A 1 182 ? -15.433 -4.250 20.299 1.00 97.25 182 GLU A CA 1
ATOM 1466 C C . GLU A 1 182 ? -14.885 -5.287 19.296 1.00 97.25 182 GLU A C 1
ATOM 1468 O O . GLU A 1 182 ? -14.090 -4.942 18.429 1.00 97.25 182 GLU A O 1
ATOM 1473 N N . PRO A 1 183 ? -15.326 -6.557 19.340 1.00 96.50 183 PRO A N 1
ATOM 1474 C CA . PRO A 1 183 ? -14.784 -7.627 18.492 1.00 96.50 183 PRO A CA 1
ATOM 1475 C C . PRO A 1 183 ? -15.232 -7.563 17.021 1.00 96.50 183 PRO A C 1
ATOM 1477 O O . PRO A 1 183 ? -14.802 -8.387 16.201 1.00 96.50 183 PRO A O 1
ATOM 1480 N N . THR A 1 184 ? -16.123 -6.623 16.674 1.00 98.00 184 THR A N 1
ATOM 1481 C CA . THR A 1 184 ? -16.419 -6.279 15.273 1.00 98.00 184 THR A CA 1
ATOM 1482 C C . THR A 1 184 ? -15.200 -5.647 14.614 1.00 98.00 184 THR A C 1
ATOM 1484 O O . THR A 1 184 ? -14.968 -5.851 13.424 1.00 98.00 184 THR A O 1
ATOM 1487 N N . ILE A 1 185 ? -14.385 -4.921 15.380 1.00 98.69 185 ILE A N 1
ATOM 1488 C CA . ILE A 1 185 ? -13.088 -4.460 14.908 1.00 98.69 185 ILE A CA 1
ATOM 1489 C C . ILE A 1 185 ? -12.108 -5.613 15.104 1.00 98.69 185 ILE A C 1
ATOM 1491 O O . ILE A 1 185 ? -11.902 -6.122 16.200 1.00 98.69 185 ILE A O 1
ATOM 1495 N N . ALA A 1 186 ? -11.551 -6.093 14.002 1.00 98.19 186 ALA A N 1
ATOM 1496 C CA . ALA A 1 186 ? -10.656 -7.236 14.005 1.00 98.19 186 ALA A CA 1
ATOM 1497 C C . ALA A 1 186 ? -9.193 -6.819 14.135 1.00 98.19 186 ALA A C 1
ATOM 1499 O O . ALA A 1 186 ? -8.411 -7.558 14.735 1.00 98.19 186 ALA A O 1
ATOM 1500 N N . ALA A 1 187 ? -8.826 -5.666 13.571 1.00 98.62 187 ALA A N 1
ATOM 1501 C CA . ALA A 1 187 ? -7.449 -5.202 13.553 1.00 98.62 187 ALA A CA 1
ATOM 1502 C C . ALA A 1 187 ? -7.322 -3.676 13.445 1.00 98.62 187 ALA A C 1
ATOM 1504 O O . ALA A 1 187 ? -8.222 -3.003 12.934 1.00 98.62 187 ALA A O 1
ATOM 1505 N N . TYR A 1 188 ? -6.170 -3.177 13.889 1.00 98.81 188 TYR A N 1
ATOM 1506 C CA . TYR A 1 188 ? -5.680 -1.822 13.655 1.00 98.81 188 TYR A CA 1
ATOM 1507 C C . TYR A 1 188 ? -4.484 -1.888 12.706 1.00 98.81 188 TYR A C 1
ATOM 1509 O O . TYR A 1 188 ? -3.447 -2.442 13.065 1.00 98.81 188 TYR A O 1
ATOM 1517 N N . ASP A 1 189 ? -4.643 -1.353 11.506 1.00 98.38 189 ASP A N 1
ATOM 1518 C CA . ASP A 1 189 ? -3.608 -1.205 10.492 1.00 98.38 189 ASP A CA 1
ATOM 1519 C C . ASP A 1 189 ? -2.959 0.168 10.633 1.00 98.38 189 ASP A C 1
ATOM 1521 O O . ASP A 1 189 ? -3.583 1.196 10.374 1.00 98.38 189 ASP A O 1
ATOM 1525 N N . LEU A 1 190 ? -1.749 0.155 11.206 1.00 98.25 190 LEU A N 1
ATOM 1526 C CA . LEU A 1 190 ? -1.171 1.300 11.906 1.00 98.25 190 LEU A CA 1
ATOM 1527 C C . LEU A 1 190 ? -0.860 2.480 10.991 1.00 98.25 190 LEU A C 1
ATOM 1529 O O . LEU A 1 190 ? -0.927 3.617 11.464 1.00 98.25 190 LEU A O 1
ATOM 1533 N N . LEU A 1 191 ? -0.491 2.216 9.738 1.00 96.56 191 LEU A N 1
ATOM 1534 C CA . LEU A 1 191 ? -0.224 3.241 8.737 1.00 96.56 191 LEU A CA 1
ATOM 1535 C C . LEU A 1 191 ? -0.154 2.619 7.341 1.00 96.56 191 LEU A C 1
ATOM 1537 O O . LEU A 1 191 ? 0.650 1.716 7.105 1.00 96.56 191 LEU A O 1
ATOM 1541 N N . ASN A 1 192 ? -0.936 3.162 6.414 1.00 94.25 192 ASN A N 1
ATOM 1542 C CA . ASN A 1 192 ? -0.883 2.790 5.009 1.00 94.25 192 ASN A CA 1
ATOM 1543 C C . ASN A 1 192 ? 0.406 3.294 4.340 1.00 94.25 192 ASN A C 1
ATOM 1545 O O . ASN A 1 192 ? 0.714 4.481 4.410 1.00 94.25 192 ASN A O 1
ATOM 1549 N N . GLU A 1 193 ? 1.110 2.395 3.650 1.00 92.31 193 GLU A N 1
ATOM 1550 C CA . GLU A 1 193 ? 2.210 2.682 2.708 1.00 92.31 193 GLU A CA 1
ATOM 1551 C C . GLU A 1 193 ? 3.189 3.796 3.136 1.00 92.31 193 GLU A C 1
ATOM 1553 O O . GLU A 1 193 ? 3.339 4.806 2.445 1.00 92.31 193 GLU A O 1
ATOM 1558 N N . PRO A 1 194 ? 3.883 3.645 4.278 1.00 93.50 194 PRO A N 1
ATOM 1559 C CA . PRO A 1 194 ? 4.762 4.684 4.796 1.00 93.50 194 PRO A CA 1
ATOM 1560 C C . PRO A 1 194 ? 5.957 4.948 3.872 1.00 93.50 194 PRO A C 1
ATOM 1562 O O . PRO A 1 194 ? 6.849 4.109 3.722 1.00 93.50 194 PRO A O 1
ATOM 1565 N N . VAL A 1 195 ? 6.000 6.165 3.326 1.00 92.00 195 VAL A N 1
ATOM 1566 C CA . VAL A 1 195 ? 7.149 6.747 2.618 1.00 92.00 195 VAL A CA 1
ATOM 1567 C C . VAL A 1 195 ? 7.854 7.707 3.570 1.00 92.00 195 VAL A C 1
ATOM 1569 O O . VAL A 1 195 ? 7.312 8.759 3.910 1.00 92.00 195 VAL A O 1
ATOM 1572 N N . THR A 1 196 ? 9.054 7.363 4.030 1.00 92.50 196 THR A N 1
ATOM 1573 C CA . THR A 1 196 ? 9.772 8.154 5.036 1.00 92.50 196 THR A CA 1
ATOM 1574 C C . THR A 1 196 ? 10.604 9.275 4.425 1.00 92.50 196 THR A C 1
ATOM 1576 O O . THR A 1 196 ? 11.095 9.189 3.301 1.00 92.50 196 THR A O 1
ATOM 1579 N N . ALA A 1 197 ? 10.829 10.332 5.210 1.00 91.88 197 ALA A N 1
ATOM 1580 C CA . ALA A 1 197 ? 11.740 11.416 4.842 1.00 91.88 197 ALA A CA 1
ATOM 1581 C C . ALA A 1 197 ? 13.229 11.065 5.027 1.00 91.88 197 ALA A C 1
ATOM 1583 O O . ALA A 1 197 ? 14.082 11.802 4.532 1.00 91.88 197 ALA A O 1
ATOM 1584 N N . ASP A 1 198 ? 13.533 9.997 5.773 1.00 92.50 198 ASP A N 1
ATOM 1585 C CA . ASP A 1 198 ? 14.890 9.506 6.002 1.00 92.50 198 ASP A CA 1
ATOM 1586 C C . ASP A 1 198 ? 15.262 8.361 5.050 1.00 92.50 198 ASP A C 1
ATOM 1588 O O . ASP A 1 198 ? 14.403 7.575 4.643 1.00 92.50 198 ASP A O 1
ATOM 1592 N N . ALA A 1 199 ? 16.560 8.234 4.776 1.00 90.88 199 ALA A N 1
ATOM 1593 C CA . ALA A 1 199 ? 17.137 7.255 3.852 1.00 90.88 199 ALA A CA 1
ATOM 1594 C C . ALA A 1 199 ? 17.014 5.794 4.299 1.00 90.88 199 ALA A C 1
ATOM 1596 O O . ALA A 1 199 ? 17.324 4.877 3.545 1.00 90.88 199 ALA A O 1
ATOM 1597 N N . THR A 1 200 ? 16.645 5.548 5.558 1.00 90.38 200 THR A N 1
ATOM 1598 C CA . THR A 1 200 ? 16.718 4.206 6.149 1.00 90.38 200 THR A CA 1
ATOM 1599 C C . THR A 1 200 ? 15.355 3.623 6.501 1.00 90.38 200 THR A C 1
ATOM 1601 O O . THR A 1 200 ? 15.282 2.445 6.863 1.00 90.38 200 THR A O 1
ATOM 1604 N N . GLY A 1 201 ? 14.286 4.421 6.476 1.00 92.81 201 GLY A N 1
ATOM 1605 C CA . GLY A 1 201 ? 12.985 4.051 7.035 1.00 92.81 201 GLY A CA 1
ATOM 1606 C C . GLY A 1 201 ? 12.957 3.991 8.567 1.00 92.81 201 GLY A C 1
ATOM 1607 O O . GLY A 1 201 ? 12.067 3.369 9.150 1.00 92.81 201 GLY A O 1
ATOM 1608 N N . ALA A 1 202 ? 13.954 4.563 9.253 1.00 95.69 202 ALA A N 1
ATOM 1609 C CA . ALA A 1 202 ? 14.045 4.493 10.711 1.00 95.69 202 ALA A CA 1
ATOM 1610 C C . ALA A 1 202 ? 12.923 5.277 11.394 1.00 95.69 202 ALA A C 1
ATOM 1612 O O . ALA A 1 202 ? 12.465 4.848 12.456 1.00 95.69 202 ALA A O 1
ATOM 1613 N N . ALA A 1 203 ? 12.454 6.366 10.777 1.00 95.88 203 ALA A N 1
ATOM 1614 C CA . ALA A 1 203 ? 11.348 7.150 11.309 1.00 95.88 203 ALA A CA 1
ATOM 1615 C C . ALA A 1 203 ? 10.065 6.309 11.414 1.00 95.88 203 ALA A C 1
ATOM 1617 O O . ALA A 1 203 ? 9.409 6.321 12.456 1.00 95.88 203 ALA A O 1
ATOM 1618 N N . TRP A 1 204 ? 9.762 5.492 10.395 1.00 96.69 204 TRP A N 1
ATOM 1619 C CA . TRP A 1 204 ? 8.611 4.587 10.441 1.00 96.69 204 TRP A CA 1
ATOM 1620 C C . TRP A 1 204 ? 8.753 3.530 11.535 1.00 96.69 204 TRP A C 1
ATOM 1622 O O . TRP A 1 204 ? 7.854 3.371 12.358 1.00 96.69 204 TRP A O 1
ATOM 1632 N N . ARG A 1 205 ? 9.910 2.867 11.627 1.00 97.31 205 ARG A N 1
ATOM 1633 C CA . ARG A 1 205 ? 10.153 1.858 12.675 1.00 97.31 205 ARG A CA 1
ATOM 1634 C C . ARG A 1 205 ? 9.963 2.421 14.083 1.00 97.31 205 ARG A C 1
ATOM 1636 O O . ARG A 1 205 ? 9.394 1.751 14.947 1.00 97.31 205 ARG A O 1
ATOM 1643 N N . GLN A 1 206 ? 10.434 3.645 14.318 1.00 97.88 206 GLN A N 1
ATOM 1644 C CA . GLN A 1 206 ? 10.260 4.321 15.598 1.00 97.88 206 GLN A CA 1
ATOM 1645 C C . GLN A 1 206 ? 8.784 4.645 15.867 1.00 97.88 206 GLN A C 1
ATOM 1647 O O . GLN A 1 206 ? 8.277 4.299 16.938 1.00 97.88 206 GLN A O 1
ATOM 1652 N N . LEU A 1 207 ? 8.096 5.263 14.905 1.00 98.25 207 LEU A N 1
ATOM 1653 C CA . LEU A 1 207 ? 6.698 5.663 15.057 1.00 98.25 207 LEU A CA 1
ATOM 1654 C C . LEU A 1 207 ? 5.776 4.451 15.255 1.00 98.25 207 LEU A C 1
ATOM 1656 O O . LEU A 1 207 ? 4.948 4.454 16.165 1.00 98.25 207 LEU A O 1
ATOM 1660 N N . ALA A 1 208 ? 5.976 3.377 14.487 1.00 98.50 208 ALA A N 1
ATOM 1661 C CA . ALA A 1 208 ? 5.257 2.119 14.659 1.00 98.50 208 ALA A CA 1
ATOM 1662 C C . ALA A 1 208 ? 5.426 1.568 16.085 1.00 98.50 208 ALA A C 1
ATOM 1664 O O . ALA A 1 208 ? 4.446 1.210 16.736 1.00 98.50 208 ALA A O 1
ATOM 1665 N N . ALA A 1 209 ? 6.652 1.557 16.623 1.00 98.62 209 ALA A N 1
ATOM 1666 C CA . ALA A 1 209 ? 6.901 1.110 17.994 1.00 98.62 209 ALA A CA 1
ATOM 1667 C C . ALA A 1 209 ? 6.206 1.995 19.050 1.00 98.62 209 ALA A C 1
ATOM 1669 O O . ALA A 1 209 ? 5.759 1.494 20.085 1.00 98.62 209 ALA A O 1
ATOM 1670 N N . GLU A 1 210 ? 6.106 3.304 18.814 1.00 98.75 210 GLU A N 1
ATOM 1671 C CA . GLU A 1 210 ? 5.373 4.231 19.683 1.00 98.75 210 GLU A CA 1
ATOM 1672 C C . GLU A 1 210 ? 3.858 3.990 19.635 1.00 98.75 210 GLU A C 1
ATOM 1674 O O . GLU A 1 210 ? 3.232 3.879 20.693 1.00 98.75 210 GLU A O 1
ATOM 1679 N N . MET A 1 211 ? 3.289 3.808 18.440 1.00 98.75 211 MET A N 1
ATOM 1680 C CA . MET A 1 211 ? 1.877 3.464 18.247 1.00 98.75 211 MET A CA 1
ATOM 1681 C C . MET A 1 211 ? 1.522 2.122 18.899 1.00 98.75 211 MET A C 1
ATOM 1683 O O . MET A 1 211 ? 0.544 2.046 19.643 1.00 98.75 211 MET A O 1
ATOM 1687 N N . VAL A 1 212 ? 2.349 1.085 18.712 1.00 98.81 212 VAL A N 1
ATOM 1688 C CA . VAL A 1 212 ? 2.176 -0.233 19.354 1.00 98.81 212 VAL A CA 1
ATOM 1689 C C . VAL A 1 212 ? 2.119 -0.087 20.875 1.00 98.81 212 VAL A C 1
ATOM 1691 O O . VAL A 1 212 ? 1.185 -0.581 21.509 1.00 98.81 212 VAL A O 1
ATOM 1694 N N . ARG A 1 213 ? 3.080 0.630 21.478 1.00 98.81 213 ARG A N 1
ATOM 1695 C CA . ARG A 1 213 ? 3.096 0.861 22.933 1.00 98.81 213 ARG A CA 1
ATOM 1696 C C . ARG A 1 213 ? 1.860 1.618 23.411 1.00 98.81 213 ARG A C 1
ATOM 1698 O O . ARG A 1 213 ? 1.301 1.260 24.447 1.00 98.81 213 ARG A O 1
ATOM 1705 N N . ALA A 1 214 ? 1.435 2.646 22.679 1.00 98.81 214 ALA A N 1
ATOM 1706 C CA . ALA A 1 214 ? 0.260 3.433 23.029 1.00 98.81 214 ALA A CA 1
ATOM 1707 C C . ALA A 1 214 ? -1.013 2.577 22.995 1.00 98.81 214 ALA A C 1
ATOM 1709 O O . ALA A 1 214 ? -1.722 2.509 23.998 1.00 98.81 214 ALA A O 1
ATOM 1710 N N . VAL A 1 215 ? -1.249 1.839 21.908 1.00 98.81 215 VAL A N 1
ATOM 1711 C CA . VAL A 1 215 ? -2.388 0.916 21.795 1.00 98.81 215 VAL A CA 1
ATOM 1712 C C . VAL A 1 215 ? -2.361 -0.123 22.916 1.00 98.81 215 VAL A C 1
ATOM 1714 O O . VAL A 1 215 ? -3.342 -0.273 23.643 1.00 98.81 215 VAL A O 1
ATOM 1717 N N . ARG A 1 216 ? -1.228 -0.803 23.135 1.00 98.38 216 ARG A N 1
ATOM 1718 C CA . ARG A 1 216 ? -1.121 -1.854 24.162 1.00 98.38 216 ARG A CA 1
ATOM 1719 C C . ARG A 1 216 ? -1.215 -1.358 25.598 1.00 98.38 216 ARG A C 1
ATOM 1721 O O . ARG A 1 216 ? -1.491 -2.165 26.484 1.00 98.38 216 ARG A O 1
ATOM 1728 N N . SER A 1 217 ? -1.061 -0.058 25.841 1.00 98.38 217 SER A N 1
ATOM 1729 C CA . SER A 1 217 ? -1.304 0.516 27.167 1.00 98.38 217 SER A CA 1
ATOM 1730 C C . SER A 1 217 ? -2.778 0.445 27.598 1.00 98.38 217 SER A C 1
ATOM 1732 O O . SER A 1 217 ? -3.054 0.460 28.798 1.00 98.38 217 SER A O 1
ATOM 1734 N N . VAL A 1 218 ? -3.708 0.314 26.641 1.00 98.31 218 VAL A N 1
ATOM 1735 C CA . VAL A 1 218 ? -5.165 0.312 26.881 1.00 98.31 218 VAL A CA 1
ATOM 1736 C C . VAL A 1 218 ? -5.904 -0.879 26.257 1.00 98.31 218 VAL A C 1
ATOM 1738 O O . VAL A 1 218 ? -6.988 -1.241 26.720 1.00 98.31 218 VAL A O 1
ATOM 1741 N N . ASP A 1 219 ? -5.323 -1.522 25.241 1.00 97.62 219 ASP A N 1
ATOM 1742 C CA . ASP A 1 219 ? -5.967 -2.563 24.438 1.00 97.62 219 ASP A CA 1
ATOM 1743 C C . ASP A 1 219 ? -5.044 -3.776 24.193 1.00 97.62 219 ASP A C 1
ATOM 1745 O O . ASP A 1 219 ? -4.199 -3.764 23.289 1.00 97.62 219 ASP A O 1
ATOM 1749 N N . PRO A 1 220 ? -5.214 -4.867 24.963 1.00 94.38 220 PRO A N 1
ATOM 1750 C CA . PRO A 1 220 ? -4.430 -6.088 24.799 1.00 94.38 220 PRO A CA 1
ATOM 1751 C C . PRO A 1 220 ? -5.009 -7.063 23.753 1.00 94.38 220 PRO A C 1
ATOM 1753 O O . PRO A 1 220 ? -4.507 -8.183 23.639 1.00 94.38 220 PRO A O 1
ATOM 1756 N N . ASN A 1 221 ? -6.098 -6.711 23.054 1.00 94.9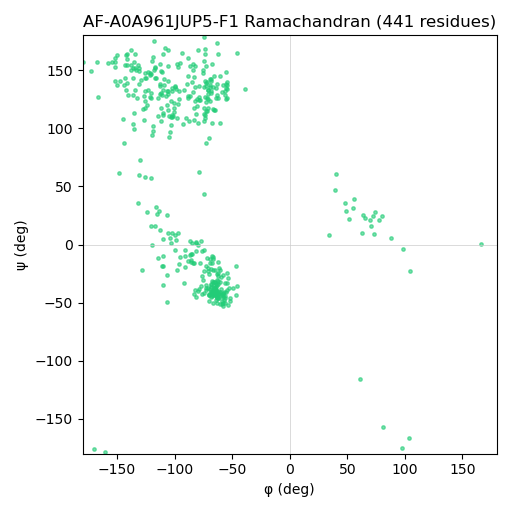4 221 ASN A N 1
ATOM 1757 C CA . ASN A 1 221 ? -6.917 -7.675 22.312 1.00 94.94 221 ASN A CA 1
ATOM 1758 C C . ASN A 1 221 ? -6.748 -7.600 20.795 1.00 94.94 221 ASN A C 1
ATOM 1760 O O . ASN A 1 221 ? -6.561 -8.643 20.170 1.00 94.94 221 ASN A O 1
ATOM 1764 N N . HIS A 1 222 ? -6.832 -6.406 20.205 1.00 98.25 222 HIS A N 1
ATOM 1765 C CA . HIS A 1 222 ? -6.908 -6.265 18.747 1.00 98.25 222 HIS A CA 1
ATOM 1766 C C . HIS A 1 222 ? -5.605 -6.665 18.051 1.00 98.25 222 HIS A C 1
ATOM 1768 O O . HIS A 1 222 ? -4.512 -6.405 18.565 1.00 98.25 222 HIS A O 1
ATOM 1774 N N . LEU A 1 223 ? -5.724 -7.298 16.883 1.00 98.50 223 LEU A N 1
ATOM 1775 C CA . LEU A 1 223 ? -4.598 -7.572 15.992 1.00 98.50 223 LEU A CA 1
ATOM 1776 C C . LEU A 1 223 ? -4.001 -6.243 15.503 1.00 98.50 223 LEU A C 1
ATOM 1778 O O . LEU A 1 223 ? -4.748 -5.329 15.162 1.00 98.50 223 LEU A O 1
ATOM 1782 N N . LEU A 1 224 ? -2.676 -6.132 15.458 1.00 98.75 224 LEU A N 1
ATOM 1783 C CA . LEU A 1 224 ? -2.000 -4.992 14.826 1.00 98.75 224 LEU A CA 1
ATOM 1784 C C . LEU A 1 224 ? -1.541 -5.393 13.428 1.00 98.75 224 LEU A C 1
ATOM 1786 O O . LEU A 1 224 ? -0.994 -6.480 13.270 1.00 98.75 224 LEU A O 1
ATOM 1790 N N . ILE A 1 225 ? -1.755 -4.546 12.428 1.00 98.50 225 ILE A N 1
ATOM 1791 C CA . ILE A 1 225 ? -1.192 -4.711 11.087 1.00 98.50 225 ILE A CA 1
ATOM 1792 C C . ILE A 1 225 ? -0.084 -3.676 10.912 1.00 98.50 225 ILE A C 1
ATOM 1794 O O . ILE A 1 225 ? -0.250 -2.513 11.288 1.00 98.50 225 ILE A O 1
ATOM 1798 N N . VAL A 1 226 ? 1.069 -4.134 10.427 1.00 97.81 226 VAL A N 1
ATOM 1799 C CA . VAL A 1 226 ? 2.270 -3.315 10.254 1.00 97.81 226 VAL A CA 1
ATOM 1800 C C . VAL A 1 226 ? 2.754 -3.430 8.815 1.00 97.81 226 VAL A C 1
ATOM 1802 O O . VAL A 1 226 ? 3.146 -4.513 8.367 1.00 97.81 226 VAL A O 1
ATOM 1805 N N . ALA A 1 227 ? 2.750 -2.297 8.122 1.00 95.25 227 ALA A N 1
ATOM 1806 C CA . ALA A 1 227 ? 3.278 -2.167 6.777 1.00 95.25 227 ALA A CA 1
ATOM 1807 C C . ALA A 1 227 ? 4.818 -2.144 6.751 1.00 95.25 227 ALA A C 1
ATOM 1809 O O . ALA A 1 227 ? 5.437 -1.609 7.684 1.00 95.25 227 ALA A O 1
ATOM 1810 N N . PRO A 1 228 ? 5.451 -2.674 5.686 1.00 94.25 228 PRO A N 1
ATOM 1811 C CA . PRO A 1 228 ? 6.866 -2.441 5.416 1.00 94.25 228 PRO A CA 1
ATOM 1812 C C . PRO A 1 228 ? 7.128 -0.955 5.143 1.00 94.25 228 PRO A C 1
ATOM 1814 O O . PRO A 1 228 ? 6.208 -0.145 5.038 1.00 94.25 228 PRO A O 1
ATOM 1817 N N . VAL A 1 229 ? 8.399 -0.580 5.017 1.00 92.19 229 VAL A N 1
ATOM 1818 C CA . VAL A 1 229 ? 8.771 0.745 4.502 1.00 92.19 229 VAL A CA 1
ATOM 1819 C C . VAL A 1 229 ? 8.510 0.765 2.989 1.00 92.19 229 VAL A C 1
ATOM 1821 O O . VAL A 1 229 ? 9.208 0.078 2.253 1.00 92.19 229 VAL A O 1
ATOM 1824 N N . TYR A 1 230 ? 7.524 1.540 2.522 1.00 90.38 230 TYR A N 1
ATOM 1825 C CA . TYR A 1 230 ? 7.178 1.631 1.089 1.00 90.38 230 TYR A CA 1
ATOM 1826 C C . TYR A 1 230 ? 8.041 2.622 0.308 1.00 90.38 230 TYR A C 1
ATOM 1828 O O . TYR A 1 230 ? 8.067 2.616 -0.922 1.00 90.38 230 TYR A O 1
ATOM 1836 N N . GLY A 1 231 ? 8.745 3.497 1.017 1.00 89.12 231 GLY A N 1
ATOM 1837 C CA . GLY A 1 231 ? 9.617 4.474 0.397 1.00 89.12 231 GLY A CA 1
ATOM 1838 C C . GLY A 1 231 ? 10.534 5.150 1.400 1.00 89.12 231 GLY A C 1
ATOM 1839 O O . GLY A 1 231 ? 10.254 5.182 2.601 1.00 89.12 231 GLY A O 1
ATOM 1840 N N . LYS A 1 232 ? 11.644 5.680 0.897 1.00 90.00 232 LYS A N 1
ATOM 1841 C CA . LYS A 1 232 ? 12.724 6.317 1.659 1.00 90.00 232 LYS A CA 1
ATOM 1842 C C . LYS A 1 232 ? 13.119 7.600 0.943 1.00 90.00 232 LYS A C 1
ATOM 1844 O O . LYS A 1 232 ? 12.837 7.764 -0.241 1.00 90.00 232 LYS A O 1
ATOM 1849 N N . ASP A 1 233 ? 13.721 8.540 1.667 1.00 89.25 233 ASP A N 1
ATOM 1850 C CA . ASP A 1 233 ? 14.137 9.837 1.111 1.00 89.25 233 ASP A CA 1
ATOM 1851 C C . ASP A 1 233 ? 13.049 10.553 0.283 1.00 89.25 233 ASP A C 1
ATOM 1853 O O . ASP A 1 233 ? 13.344 11.263 -0.677 1.00 89.25 233 ASP A O 1
ATOM 1857 N N . ARG A 1 234 ? 11.778 10.423 0.695 1.00 87.12 234 ARG A N 1
ATOM 1858 C CA . ARG A 1 234 ? 10.603 11.000 0.011 1.00 87.12 234 ARG A CA 1
ATOM 1859 C C . ARG A 1 234 ? 10.323 10.426 -1.386 1.00 87.12 234 ARG A C 1
ATOM 1861 O O . ARG A 1 234 ? 9.659 11.082 -2.182 1.00 87.12 234 ARG A O 1
ATOM 1868 N N . SER A 1 235 ? 10.794 9.218 -1.677 1.00 83.31 235 SER A N 1
ATOM 1869 C CA . SER A 1 235 ? 10.524 8.505 -2.926 1.00 83.31 235 SER A CA 1
ATOM 1870 C C . SER A 1 235 ? 9.930 7.130 -2.650 1.00 83.31 235 SER A C 1
ATOM 1872 O O . SER A 1 235 ? 10.346 6.454 -1.711 1.00 83.31 235 SER A O 1
ATOM 1874 N N . PHE A 1 236 ? 8.992 6.695 -3.495 1.00 81.19 236 PHE A N 1
ATOM 1875 C CA . PHE A 1 236 ? 8.590 5.289 -3.545 1.00 81.19 236 PHE A CA 1
ATOM 1876 C C . PHE A 1 236 ? 9.752 4.422 -4.031 1.00 81.19 236 PHE A C 1
ATOM 1878 O O . PHE A 1 236 ? 10.532 4.836 -4.893 1.00 81.19 236 PHE A O 1
ATOM 1885 N N . GLU A 1 237 ? 9.836 3.210 -3.491 1.00 72.81 237 GLU A N 1
ATOM 1886 C CA . GLU A 1 237 ? 10.786 2.180 -3.904 1.00 72.81 237 GLU A CA 1
ATOM 1887 C C . GLU A 1 237 ? 10.043 0.847 -4.101 1.00 72.81 237 GLU A C 1
ATOM 1889 O O . GLU A 1 237 ? 8.992 0.636 -3.489 1.00 72.81 237 GLU A O 1
ATOM 1894 N N . PRO A 1 238 ? 10.549 -0.075 -4.942 1.00 69.94 238 PRO A N 1
ATOM 1895 C CA . PRO A 1 238 ? 10.064 -1.450 -4.957 1.00 69.94 238 PRO A CA 1
ATOM 1896 C C . PRO A 1 238 ? 10.181 -2.068 -3.560 1.00 69.94 238 PRO A C 1
ATOM 1898 O O . PRO A 1 238 ? 11.248 -2.019 -2.954 1.00 69.94 238 PRO A O 1
ATOM 1901 N N . VAL A 1 239 ? 9.089 -2.646 -3.060 1.00 74.56 239 VAL A N 1
ATOM 1902 C CA . VAL A 1 239 ? 9.015 -3.174 -1.692 1.00 74.56 239 VAL A CA 1
ATOM 1903 C C . VAL A 1 239 ? 9.283 -4.670 -1.684 1.00 74.56 239 VAL A C 1
ATOM 1905 O O . VAL A 1 239 ? 8.541 -5.446 -2.290 1.00 74.56 239 VAL A O 1
ATOM 1908 N N . GLY A 1 240 ? 10.317 -5.079 -0.951 1.00 74.69 240 GLY A N 1
ATOM 1909 C CA . GLY A 1 240 ? 10.649 -6.480 -0.717 1.00 74.69 240 GLY A CA 1
ATOM 1910 C C . GLY A 1 240 ? 10.358 -6.939 0.718 1.00 74.69 240 GLY A C 1
ATOM 1911 O O . GLY A 1 240 ? 10.098 -6.131 1.616 1.00 74.69 240 GLY A O 1
ATOM 1912 N N . PRO A 1 241 ? 10.419 -8.256 0.998 1.00 76.81 241 PRO A N 1
ATOM 1913 C CA . PRO A 1 241 ? 10.355 -8.780 2.364 1.00 76.81 241 PRO A CA 1
ATOM 1914 C C . PRO A 1 241 ? 11.405 -8.183 3.320 1.00 76.81 241 PRO A C 1
ATOM 1916 O O . PRO A 1 241 ? 11.202 -8.198 4.532 1.00 76.81 241 PRO A O 1
ATOM 1919 N N . GLU A 1 242 ? 12.525 -7.688 2.795 1.00 80.88 242 GLU A N 1
ATOM 1920 C CA . GLU A 1 242 ? 13.606 -7.016 3.519 1.00 80.88 242 GLU A CA 1
ATOM 1921 C C . GLU A 1 242 ? 13.245 -5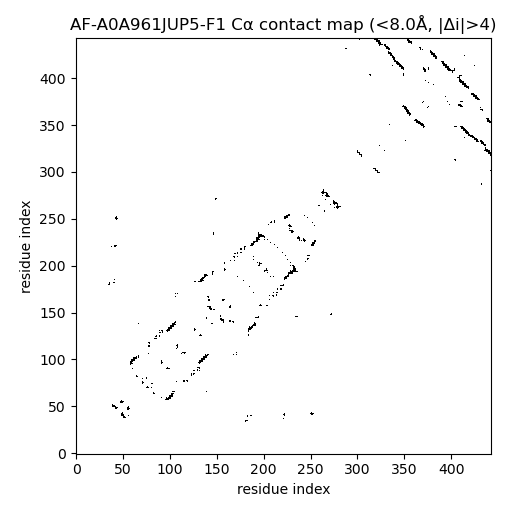.619 4.040 1.00 80.88 242 GLU A C 1
ATOM 1923 O O . GLU A 1 242 ? 13.850 -5.172 5.016 1.00 80.88 242 GLU A O 1
ATOM 1928 N N . ASP A 1 243 ? 12.251 -4.954 3.446 1.00 87.19 243 ASP A N 1
ATOM 1929 C CA . ASP A 1 243 ? 11.751 -3.654 3.912 1.00 87.19 243 ASP A CA 1
ATOM 1930 C C . ASP A 1 243 ? 10.762 -3.797 5.076 1.00 87.19 243 ASP A C 1
ATOM 1932 O O . ASP A 1 243 ? 10.333 -2.806 5.681 1.00 87.19 243 ASP A O 1
ATOM 1936 N N . GLN A 1 244 ? 10.416 -5.040 5.419 1.00 92.81 244 GLN A N 1
ATOM 1937 C CA . GLN A 1 244 ? 9.587 -5.363 6.565 1.00 92.81 244 GLN A CA 1
ATOM 1938 C C . GLN A 1 244 ? 10.418 -5.452 7.854 1.00 92.81 244 GLN A C 1
ATOM 1940 O O . GLN A 1 244 ? 11.591 -5.830 7.858 1.00 92.81 244 GLN A O 1
ATOM 1945 N N . PHE A 1 245 ? 9.803 -5.132 8.991 1.00 94.88 245 PHE A N 1
ATOM 1946 C CA . PHE A 1 245 ? 10.459 -5.178 10.300 1.00 94.88 245 PHE A CA 1
ATOM 1947 C C . PHE A 1 245 ? 9.524 -5.700 11.384 1.00 94.88 245 PHE A C 1
ATOM 1949 O O . PHE A 1 245 ? 8.307 -5.676 11.250 1.00 94.88 245 PHE A O 1
ATOM 1956 N N . LEU A 1 246 ? 10.106 -6.177 12.485 1.00 95.12 246 LEU A N 1
ATOM 1957 C CA . LEU A 1 246 ? 9.334 -6.710 13.601 1.00 95.12 246 LEU A CA 1
ATOM 1958 C C . LEU A 1 246 ? 8.979 -5.620 14.612 1.00 95.12 246 LEU A C 1
ATOM 1960 O O . LEU A 1 246 ? 9.831 -4.819 14.999 1.00 95.12 246 LEU A O 1
ATOM 1964 N N . VAL A 1 247 ? 7.742 -5.663 15.104 1.00 96.31 247 VAL A N 1
ATOM 1965 C CA . VAL A 1 247 ? 7.309 -4.923 16.297 1.00 96.31 247 VAL A CA 1
ATOM 1966 C C . VAL A 1 247 ? 7.338 -5.823 17.534 1.00 96.31 247 VAL A C 1
ATOM 1968 O O . VAL A 1 247 ? 7.229 -7.046 17.431 1.00 96.31 247 VAL A O 1
ATOM 1971 N N . ASP A 1 248 ? 7.463 -5.226 18.721 1.00 95.56 248 ASP A N 1
ATOM 1972 C CA . ASP A 1 248 ? 7.407 -5.946 20.002 1.00 95.56 248 ASP A CA 1
ATOM 1973 C C . ASP A 1 248 ? 5.954 -6.258 20.404 1.00 95.56 248 ASP A C 1
ATOM 1975 O O . ASP A 1 248 ? 5.432 -5.758 21.399 1.00 95.56 248 ASP A O 1
ATOM 1979 N N . ASP A 1 249 ? 5.270 -7.056 19.580 1.00 96.69 249 ASP A N 1
ATOM 1980 C CA . ASP A 1 249 ? 3.916 -7.538 19.837 1.00 96.69 249 ASP A CA 1
ATOM 1981 C C . ASP A 1 249 ? 3.735 -8.969 19.319 1.00 96.69 249 ASP A C 1
ATOM 1983 O O . ASP A 1 249 ? 4.180 -9.329 18.229 1.00 96.69 249 ASP A O 1
ATOM 1987 N N . ARG A 1 250 ? 3.066 -9.815 20.108 1.00 94.81 250 ARG A N 1
ATOM 1988 C CA . ARG A 1 250 ? 2.813 -11.220 19.736 1.00 94.81 250 ARG A CA 1
ATOM 1989 C C . ARG A 1 250 ? 1.546 -11.406 18.906 1.00 94.81 250 ARG A C 1
ATOM 1991 O O . ARG A 1 250 ? 1.295 -12.510 18.436 1.00 94.81 250 ARG A O 1
ATOM 1998 N N . ASN A 1 251 ? 0.741 -10.359 18.773 1.00 97.12 251 ASN A N 1
ATOM 1999 C CA . ASN A 1 251 ? -0.519 -10.338 18.056 1.00 97.12 251 ASN A CA 1
ATOM 2000 C C . ASN A 1 251 ? -0.454 -9.300 16.926 1.00 97.12 251 ASN A C 1
ATOM 2002 O O . ASN A 1 251 ? -1.258 -8.366 16.868 1.00 97.12 251 ASN A O 1
ATOM 2006 N N . ALA A 1 252 ? 0.534 -9.480 16.047 1.00 97.31 252 ALA A N 1
ATOM 2007 C CA . ALA A 1 252 ? 0.767 -8.650 14.875 1.00 97.31 252 ALA A CA 1
ATOM 2008 C C . ALA A 1 252 ? 0.694 -9.475 13.579 1.00 97.31 252 ALA A C 1
ATOM 2010 O O . ALA A 1 252 ? 1.074 -10.648 13.544 1.00 97.31 252 ALA A O 1
ATOM 2011 N N . MET A 1 253 ? 0.213 -8.838 12.518 1.00 96.69 253 MET A N 1
ATOM 2012 C CA . MET A 1 253 ? 0.204 -9.300 11.137 1.00 96.69 253 MET A CA 1
ATOM 2013 C C . MET A 1 253 ? 0.970 -8.284 10.284 1.00 96.69 253 MET A C 1
ATOM 2015 O O . MET A 1 253 ? 0.967 -7.094 10.569 1.00 96.69 253 MET A O 1
ATOM 2019 N N . TYR A 1 254 ? 1.631 -8.763 9.242 1.00 95.31 254 TYR A N 1
ATOM 2020 C CA . TYR A 1 254 ? 2.409 -7.941 8.320 1.00 95.31 254 TYR A CA 1
ATOM 2021 C C . TYR A 1 254 ? 1.709 -7.954 6.968 1.00 95.31 254 TYR A C 1
ATOM 2023 O O . TYR A 1 254 ? 1.336 -9.037 6.502 1.00 95.31 254 TYR A O 1
ATOM 2031 N N . ASP A 1 255 ? 1.494 -6.785 6.373 1.00 91.62 255 ASP A N 1
ATOM 2032 C CA . ASP A 1 255 ? 0.872 -6.664 5.056 1.00 91.62 255 ASP A CA 1
ATOM 2033 C C . ASP A 1 255 ? 1.884 -6.298 3.966 1.00 91.62 255 ASP A C 1
ATOM 2035 O O . ASP A 1 255 ? 3.047 -6.001 4.237 1.00 91.62 255 ASP A O 1
ATOM 2039 N N . PHE A 1 256 ? 1.430 -6.438 2.723 1.00 88.69 256 PHE A N 1
ATOM 2040 C CA . PHE A 1 256 ? 2.108 -6.038 1.497 1.00 88.69 256 PHE A CA 1
ATOM 2041 C C . PHE A 1 256 ? 1.020 -5.737 0.466 1.00 88.69 256 PHE A C 1
ATOM 2043 O O . PHE A 1 256 ? 0.026 -6.467 0.381 1.00 88.69 256 PHE A O 1
ATOM 2050 N N . HIS A 1 257 ? 1.210 -4.695 -0.330 1.00 86.94 257 HIS A N 1
ATOM 2051 C CA . HIS A 1 257 ? 0.337 -4.324 -1.428 1.00 86.94 257 HIS A CA 1
ATOM 2052 C C . HIS A 1 257 ? 1.026 -4.691 -2.732 1.00 86.94 257 HIS A C 1
ATOM 2054 O O . HIS A 1 257 ? 2.191 -4.369 -2.948 1.00 86.94 257 HIS A O 1
ATOM 2060 N N . PHE A 1 258 ? 0.306 -5.393 -3.598 1.00 81.69 258 PHE A N 1
ATOM 2061 C CA . PHE A 1 258 ? 0.822 -5.822 -4.889 1.00 81.69 258 PHE A CA 1
ATOM 2062 C C . PHE A 1 258 ? -0.236 -5.573 -5.958 1.00 81.69 258 PHE A C 1
ATOM 2064 O O . PHE A 1 258 ? -1.389 -5.988 -5.835 1.00 81.69 258 PHE A O 1
ATOM 2071 N N . TYR A 1 259 ? 0.177 -4.894 -7.022 1.00 82.44 259 TYR A N 1
ATOM 2072 C CA . TYR A 1 259 ? -0.683 -4.497 -8.131 1.00 82.44 259 TYR A CA 1
ATOM 2073 C C . TYR A 1 259 ? -0.027 -4.884 -9.454 1.00 82.44 259 TYR A C 1
ATOM 2075 O O . TYR A 1 259 ? 0.261 -4.041 -10.296 1.00 82.44 259 TYR A O 1
ATOM 2083 N N . GLU A 1 260 ? 0.236 -6.174 -9.636 1.00 76.12 260 GLU A N 1
ATOM 2084 C CA . GLU A 1 260 ? 1.053 -6.671 -10.743 1.00 76.12 260 GLU A CA 1
ATOM 2085 C C . GLU A 1 260 ? 0.215 -7.273 -11.888 1.00 76.12 260 GLU A C 1
ATOM 2087 O O . GLU A 1 260 ? -0.673 -8.093 -11.630 1.00 76.12 260 GLU A O 1
ATOM 2092 N N . PRO A 1 261 ? 0.514 -6.936 -13.159 1.00 78.62 261 PRO A N 1
ATOM 2093 C CA . PRO A 1 261 ? 1.422 -5.870 -13.604 1.00 78.62 261 PRO A CA 1
ATOM 2094 C C . PRO A 1 261 ? 0.817 -4.474 -13.381 1.00 78.62 261 PRO A C 1
ATOM 2096 O O . PRO A 1 261 ? -0.358 -4.269 -13.693 1.00 78.62 261 PRO A O 1
ATOM 2099 N N . ILE A 1 262 ? 1.620 -3.501 -12.924 1.00 79.31 262 ILE A N 1
ATOM 2100 C CA . ILE A 1 262 ? 1.160 -2.110 -12.702 1.00 79.31 262 ILE A CA 1
ATOM 2101 C C . ILE A 1 262 ? 0.525 -1.535 -13.965 1.00 79.31 262 ILE A C 1
ATOM 2103 O O . ILE A 1 262 ? -0.525 -0.901 -13.889 1.00 79.31 262 ILE A O 1
ATOM 2107 N N . ALA A 1 263 ? 1.107 -1.842 -15.130 1.00 79.56 263 ALA A N 1
ATOM 2108 C CA . ALA A 1 263 ? 0.563 -1.426 -16.412 1.00 79.56 263 ALA A CA 1
ATOM 2109 C C . ALA A 1 263 ? -0.909 -1.811 -16.564 1.00 79.56 263 ALA A C 1
ATOM 2111 O O . ALA A 1 263 ? -1.730 -0.955 -16.875 1.00 79.56 263 ALA A O 1
ATOM 2112 N N . PHE A 1 264 ? -1.257 -3.064 -16.267 1.00 85.31 264 PHE A N 1
ATOM 2113 C CA . PHE A 1 264 ? -2.623 -3.556 -16.390 1.00 85.31 264 PHE A CA 1
ATOM 2114 C C . PHE A 1 264 ? -3.550 -3.044 -15.278 1.00 85.31 264 PHE A C 1
ATOM 2116 O O . PHE A 1 264 ? -4.705 -2.710 -15.548 1.00 85.31 264 PHE A O 1
ATOM 2123 N N . THR A 1 265 ? -3.079 -3.015 -14.029 1.00 87.38 265 THR A N 1
ATOM 2124 C CA . THR A 1 265 ? -3.920 -2.710 -12.858 1.00 87.38 265 THR A CA 1
ATOM 2125 C C . THR A 1 265 ? -4.239 -1.223 -12.714 1.00 87.38 265 THR A C 1
ATOM 2127 O O . THR A 1 265 ? -5.290 -0.885 -12.176 1.00 87.38 265 THR A O 1
ATOM 2130 N N . HIS A 1 266 ? -3.371 -0.348 -13.225 1.00 86.62 266 HIS A N 1
ATOM 2131 C CA . HIS A 1 266 ? -3.478 1.108 -13.113 1.00 86.62 266 HIS A CA 1
ATOM 2132 C C . HIS A 1 266 ? -3.722 1.792 -14.465 1.00 86.62 266 HIS A C 1
ATOM 2134 O O . HIS A 1 266 ? -3.357 2.951 -14.676 1.00 86.62 266 HIS A O 1
ATOM 2140 N N . GLN A 1 267 ? -4.368 1.090 -15.396 1.00 88.62 267 GLN A N 1
ATOM 2141 C CA . GLN A 1 267 ? -4.810 1.697 -16.647 1.00 88.62 267 GLN A CA 1
ATOM 2142 C C . GLN A 1 267 ? -5.702 2.900 -16.359 1.00 88.62 267 GLN A C 1
ATOM 2144 O O . GLN A 1 267 ? -6.645 2.817 -15.572 1.00 88.62 267 GLN A O 1
ATOM 2149 N N . THR A 1 268 ? -5.421 4.016 -17.021 1.00 86.81 268 THR A N 1
ATOM 2150 C CA . THR A 1 268 ? -6.102 5.309 -16.876 1.00 86.81 268 THR A CA 1
ATOM 2151 C C . THR A 1 268 ? -5.997 5.953 -15.487 1.00 86.81 268 THR A C 1
ATOM 2153 O O . THR A 1 268 ? -6.654 6.965 -15.241 1.00 86.81 268 THR A O 1
ATOM 2156 N N . ALA A 1 269 ? -5.155 5.424 -14.591 1.00 82.94 269 ALA A N 1
ATOM 2157 C CA . ALA A 1 269 ? -4.888 6.035 -13.295 1.00 82.94 269 ALA A CA 1
ATOM 2158 C C . ALA A 1 269 ? -4.169 7.379 -13.480 1.00 82.94 269 ALA A C 1
ATOM 2160 O O . ALA A 1 269 ? -3.043 7.434 -13.974 1.00 82.94 269 ALA A O 1
ATOM 2161 N N . ALA A 1 270 ? -4.826 8.470 -13.084 1.00 77.19 270 ALA A N 1
ATOM 2162 C CA . ALA A 1 270 ? -4.323 9.828 -13.301 1.00 77.19 270 ALA A CA 1
ATOM 2163 C C . ALA A 1 270 ? -3.111 10.189 -12.424 1.00 77.19 270 ALA A C 1
ATOM 2165 O O . ALA A 1 270 ? -2.380 11.114 -12.759 1.00 77.19 270 ALA A O 1
ATOM 2166 N N . TRP A 1 271 ? -2.906 9.463 -11.322 1.00 72.69 271 TRP A N 1
ATOM 2167 C CA . TRP A 1 271 ? -1.810 9.679 -10.373 1.00 72.69 271 TRP A CA 1
ATOM 2168 C C . TRP A 1 271 ? -0.502 8.983 -10.779 1.00 72.69 271 TRP A C 1
ATOM 2170 O O . TRP A 1 271 ? 0.533 9.205 -10.155 1.00 72.69 271 TRP A O 1
ATOM 2180 N N . LEU A 1 272 ? -0.516 8.140 -11.821 1.00 72.12 272 LEU A N 1
ATOM 2181 C CA . LEU A 1 272 ? 0.719 7.627 -12.407 1.00 72.12 272 LEU A CA 1
ATOM 2182 C C . LEU A 1 272 ? 1.345 8.680 -13.320 1.00 72.12 272 LEU A C 1
ATOM 2184 O O . LEU A 1 272 ? 0.663 9.294 -14.142 1.00 72.12 272 LEU A O 1
ATOM 2188 N N . VAL A 1 273 ? 2.662 8.848 -13.208 1.00 67.19 273 VAL A N 1
ATOM 2189 C CA . VAL A 1 273 ? 3.425 9.817 -13.999 1.00 67.19 273 VAL A CA 1
ATOM 2190 C C . VAL A 1 273 ? 4.596 9.099 -14.692 1.00 67.19 273 VAL A C 1
ATOM 2192 O O . VAL A 1 273 ? 5.559 8.743 -14.013 1.00 67.19 273 VAL A O 1
ATOM 2195 N N . PRO A 1 274 ? 4.546 8.883 -16.026 1.00 68.50 274 PRO A N 1
ATOM 2196 C CA . PRO A 1 274 ? 3.433 9.193 -16.930 1.00 68.50 274 PRO A CA 1
ATOM 2197 C C . PRO A 1 274 ? 2.235 8.234 -16.751 1.00 68.50 274 PRO A C 1
ATOM 2199 O O . PRO A 1 274 ? 2.423 7.082 -16.350 1.00 68.50 274 PRO A O 1
ATOM 2202 N N . PRO A 1 275 ? 1.003 8.669 -17.079 1.00 74.44 275 PRO A N 1
ATOM 2203 C CA . PRO A 1 275 ? -0.176 7.821 -16.958 1.00 74.44 275 PRO A CA 1
ATOM 2204 C C . PRO A 1 275 ? -0.142 6.686 -17.982 1.00 74.44 275 PRO A C 1
ATOM 2206 O O . PRO A 1 275 ? 0.207 6.880 -19.149 1.00 74.44 275 PRO A O 1
ATOM 2209 N N . ILE A 1 276 ? -0.568 5.498 -17.557 1.00 81.19 276 ILE A N 1
ATOM 2210 C CA . ILE A 1 276 ? -0.643 4.315 -18.417 1.00 81.19 276 ILE A CA 1
ATOM 2211 C C . ILE A 1 276 ? -2.029 4.283 -19.056 1.00 81.19 276 ILE A C 1
ATOM 2213 O O . ILE A 1 276 ? -3.021 4.053 -18.373 1.00 81.19 276 ILE A O 1
ATOM 2217 N N . LEU A 1 277 ? -2.124 4.556 -20.358 1.00 83.69 277 LEU A N 1
ATOM 2218 C CA . LEU A 1 277 ? -3.419 4.632 -21.053 1.00 83.69 277 LEU A CA 1
ATOM 2219 C C . LEU A 1 277 ? -3.962 3.259 -21.460 1.00 83.69 277 LEU A C 1
ATOM 2221 O O . LEU A 1 277 ? -5.163 3.025 -21.355 1.00 83.69 277 LEU A O 1
ATOM 2225 N N . ASP A 1 278 ? -3.077 2.373 -21.913 1.00 85.06 278 ASP A N 1
ATOM 2226 C CA . ASP A 1 278 ? -3.378 0.989 -22.269 1.00 85.06 278 ASP A CA 1
ATOM 2227 C C . ASP A 1 278 ? -2.285 0.098 -21.678 1.00 85.06 278 ASP A C 1
ATOM 2229 O O . ASP A 1 278 ? -1.110 0.188 -22.032 1.00 85.06 278 ASP A O 1
ATOM 2233 N N . GLY A 1 279 ? -2.688 -0.716 -20.715 1.00 78.00 279 GLY A N 1
ATOM 2234 C CA . GLY A 1 279 ? -1.851 -1.666 -19.994 1.00 78.00 279 GLY A CA 1
ATOM 2235 C C . GLY A 1 279 ? -2.030 -3.097 -20.471 1.00 78.00 279 GLY A C 1
ATOM 2236 O O . GLY A 1 279 ? -1.584 -4.027 -19.797 1.00 78.00 279 GLY A O 1
ATOM 2237 N N . GLY A 1 280 ? -2.744 -3.281 -21.581 1.00 84.19 280 GLY A N 1
ATOM 2238 C CA . GLY A 1 280 ? -3.130 -4.573 -22.106 1.00 84.19 280 GLY A CA 1
ATOM 2239 C C . GLY A 1 280 ? -4.353 -5.167 -21.407 1.00 84.19 280 GLY A C 1
ATOM 2240 O O . GLY A 1 280 ? -5.201 -4.492 -20.818 1.00 84.19 280 GLY A O 1
ATOM 2241 N N . ARG A 1 281 ? -4.465 -6.492 -21.499 1.00 85.75 281 ARG A N 1
ATOM 2242 C CA . ARG A 1 281 ? -5.611 -7.275 -21.016 1.00 85.75 281 ARG A CA 1
ATOM 2243 C C . ARG A 1 281 ? -5.188 -8.266 -19.937 1.00 85.75 281 ARG A C 1
ATOM 2245 O O . ARG A 1 281 ? -4.026 -8.642 -19.850 1.00 85.75 281 ARG A O 1
ATOM 2252 N N . TYR A 1 282 ? -6.157 -8.755 -19.165 1.00 81.12 282 TYR A N 1
ATOM 2253 C CA . TYR A 1 282 ? -5.927 -9.823 -18.198 1.00 81.12 282 TYR A CA 1
ATOM 2254 C C . TYR A 1 282 ? -7.023 -10.893 -18.266 1.00 81.12 282 TYR A C 1
ATOM 2256 O O . TYR A 1 282 ? -8.210 -10.550 -18.244 1.00 81.12 282 TYR A O 1
ATOM 2264 N N . PRO A 1 283 ? -6.655 -12.185 -18.297 1.00 83.94 283 PRO A N 1
ATOM 2265 C CA . PRO A 1 283 ? -5.292 -12.693 -18.497 1.00 83.94 283 PRO A CA 1
ATOM 2266 C C . PRO A 1 283 ? -4.801 -12.448 -19.942 1.00 83.94 283 PRO A C 1
ATOM 2268 O O . PRO A 1 283 ? -5.588 -12.599 -20.880 1.00 83.94 283 PRO A O 1
ATOM 2271 N N . ASP A 1 284 ? -3.517 -12.116 -20.138 1.00 79.88 284 ASP A N 1
ATOM 2272 C CA . ASP A 1 284 ? -2.883 -12.113 -21.469 1.00 79.88 284 ASP A CA 1
ATOM 2273 C C . ASP A 1 284 ? -1.936 -13.317 -21.633 1.00 79.88 284 ASP A C 1
ATOM 2275 O O . ASP A 1 284 ? -0.947 -13.405 -20.907 1.00 79.88 284 ASP A O 1
ATOM 2279 N N . PRO A 1 285 ? -2.206 -14.260 -22.557 1.00 77.44 285 PRO A N 1
ATOM 2280 C CA . PRO A 1 285 ? -1.345 -15.424 -22.788 1.00 77.44 285 PRO A CA 1
ATOM 2281 C C . PRO A 1 285 ? 0.021 -15.113 -23.426 1.00 77.44 285 PRO A C 1
ATOM 2283 O O . PRO A 1 285 ? 0.868 -16.014 -23.471 1.00 77.44 285 PRO A O 1
ATOM 2286 N N . GLU A 1 286 ? 0.229 -13.897 -23.939 1.00 74.81 286 GLU A N 1
ATOM 2287 C CA . GLU A 1 286 ? 1.499 -13.481 -24.554 1.00 74.81 286 GLU A CA 1
ATOM 2288 C C . GLU A 1 286 ? 2.467 -12.836 -23.551 1.00 74.81 286 GLU A C 1
ATOM 2290 O O . GLU A 1 286 ? 3.671 -12.817 -23.793 1.00 74.81 286 GLU A O 1
ATOM 2295 N N . VAL A 1 287 ? 1.972 -12.362 -22.402 1.00 75.75 287 VAL A N 1
ATOM 2296 C CA . VAL A 1 287 ? 2.818 -11.797 -21.341 1.00 75.75 287 VAL A CA 1
ATOM 2297 C C . VAL A 1 287 ? 3.457 -12.930 -20.539 1.00 75.75 287 VAL A C 1
ATOM 2299 O O . VAL A 1 287 ? 2.774 -13.820 -20.028 1.00 75.75 287 VAL A O 1
ATOM 2302 N N . ILE A 1 288 ? 4.783 -12.889 -20.409 1.00 78.31 288 ILE A N 1
ATOM 2303 C CA . ILE A 1 288 ? 5.559 -13.845 -19.617 1.00 78.31 288 ILE A CA 1
ATOM 2304 C C . ILE A 1 288 ? 6.027 -13.149 -18.343 1.00 78.31 288 ILE A C 1
ATOM 2306 O O . ILE A 1 288 ? 6.776 -12.182 -18.406 1.00 78.31 288 ILE A O 1
ATOM 2310 N N . VAL A 1 289 ? 5.614 -13.678 -17.190 1.00 74.44 289 VAL A N 1
ATOM 2311 C CA . VAL A 1 289 ? 6.074 -13.219 -15.873 1.00 74.44 289 VAL A CA 1
ATOM 2312 C C . VAL A 1 289 ? 6.963 -14.309 -15.265 1.00 74.44 289 VAL A C 1
ATOM 2314 O O . VAL A 1 289 ? 6.457 -15.393 -14.950 1.00 74.44 289 VAL A O 1
ATOM 2317 N N . PRO A 1 290 ? 8.281 -14.091 -15.118 1.00 70.69 290 PRO A N 1
ATOM 2318 C CA . PRO A 1 290 ? 9.169 -15.077 -14.513 1.00 70.69 290 PRO A CA 1
ATOM 2319 C C . PRO A 1 290 ? 8.937 -15.152 -12.994 1.00 70.69 290 PRO A C 1
ATOM 2321 O O . PRO A 1 290 ? 9.225 -14.214 -12.264 1.00 70.69 290 PRO A O 1
ATOM 2324 N N . THR A 1 291 ? 8.452 -16.288 -12.484 1.00 68.56 291 THR A N 1
ATOM 2325 C CA . THR A 1 291 ? 8.160 -16.472 -11.044 1.00 68.56 291 THR A CA 1
ATOM 2326 C C . THR A 1 291 ? 9.169 -17.379 -10.323 1.00 68.56 291 THR A C 1
ATOM 2328 O O . THR A 1 291 ? 8.820 -18.057 -9.355 1.00 68.56 291 THR A O 1
ATOM 2331 N N . GLY A 1 292 ? 10.409 -17.481 -10.814 1.00 67.50 292 GLY A N 1
ATOM 2332 C CA . GLY A 1 292 ? 11.406 -18.422 -10.291 1.00 67.50 292 GLY A CA 1
ATOM 2333 C C . GLY A 1 292 ? 12.849 -18.076 -10.656 1.00 67.50 292 GLY A C 1
ATOM 2334 O O . GLY A 1 292 ? 13.116 -17.074 -11.312 1.00 67.50 292 GLY A O 1
ATOM 2335 N N . ALA A 1 293 ? 13.788 -18.921 -10.217 1.00 65.75 293 ALA A N 1
ATOM 2336 C CA . ALA A 1 293 ? 15.212 -18.725 -10.474 1.00 65.75 293 ALA A CA 1
ATOM 2337 C C . ALA A 1 293 ? 15.524 -18.781 -11.979 1.00 65.75 293 ALA A C 1
ATOM 2339 O O . ALA A 1 293 ? 15.169 -19.744 -12.663 1.00 65.75 293 ALA A O 1
ATOM 2340 N N . GLN A 1 294 ? 16.220 -17.759 -12.467 1.00 73.31 294 GLN A N 1
ATOM 2341 C CA . GLN A 1 294 ? 16.687 -17.668 -13.845 1.00 73.31 294 GLN A CA 1
ATOM 2342 C C . GLN A 1 294 ? 18.009 -18.435 -13.997 1.00 73.31 294 GLN A C 1
ATOM 2344 O O . GLN A 1 294 ? 18.834 -18.459 -13.083 1.00 73.31 294 GLN A O 1
ATOM 2349 N N . VAL A 1 295 ? 18.220 -19.080 -15.146 1.00 66.88 295 VAL A N 1
ATOM 2350 C CA . VAL A 1 295 ? 19.444 -19.841 -15.435 1.00 66.88 295 VAL A CA 1
ATOM 2351 C C . VAL A 1 295 ? 20.045 -19.330 -16.732 1.00 66.88 295 VAL A C 1
ATOM 2353 O O . VAL A 1 295 ? 19.398 -19.368 -17.775 1.00 66.88 295 VAL A O 1
ATOM 2356 N N . GLN A 1 296 ? 21.303 -18.898 -16.677 1.00 70.06 296 GLN A N 1
ATOM 2357 C CA . GLN A 1 296 ? 22.054 -18.569 -17.880 1.00 70.06 296 GLN A CA 1
ATOM 2358 C C . GLN A 1 296 ? 22.404 -19.853 -18.640 1.00 70.06 296 GLN A C 1
ATOM 2360 O O . GLN A 1 296 ? 23.033 -20.765 -18.097 1.00 70.06 296 GLN A O 1
ATOM 2365 N N . LEU A 1 297 ? 22.025 -19.922 -19.914 1.00 68.31 297 LEU A N 1
ATOM 2366 C CA . LEU A 1 297 ? 22.418 -21.013 -20.800 1.00 68.31 297 LEU A CA 1
ATOM 2367 C C . LEU A 1 297 ? 23.771 -20.654 -21.431 1.00 68.31 297 LEU A C 1
ATOM 2369 O O . LEU A 1 297 ? 23.863 -19.787 -22.289 1.00 68.31 297 LEU A O 1
ATOM 2373 N N . LEU A 1 298 ? 24.857 -21.293 -20.994 1.00 63.81 298 LEU A N 1
ATOM 2374 C CA . LEU A 1 298 ? 26.208 -20.944 -21.466 1.00 63.81 298 LEU A CA 1
ATOM 2375 C C . LEU A 1 298 ? 26.390 -21.167 -22.980 1.00 63.81 298 LEU A C 1
ATOM 2377 O O . LEU A 1 298 ? 27.094 -20.399 -23.635 1.00 63.81 298 LEU A O 1
ATOM 2381 N N . ASP A 1 299 ? 25.685 -22.153 -23.540 1.00 64.56 299 ASP A N 1
ATOM 2382 C CA . ASP A 1 299 ? 25.673 -22.450 -24.978 1.00 64.56 299 ASP A CA 1
ATOM 2383 C C . ASP A 1 299 ? 24.711 -21.545 -25.776 1.00 64.56 299 ASP A C 1
ATOM 2385 O O . ASP A 1 299 ? 24.576 -21.706 -26.987 1.00 64.56 299 ASP A O 1
ATOM 2389 N N . SER A 1 300 ? 24.044 -20.583 -25.121 1.00 62.34 300 SER A N 1
ATOM 2390 C CA . SER A 1 300 ? 23.176 -19.594 -25.773 1.00 62.34 300 SER A CA 1
ATOM 2391 C C . SER A 1 300 ? 23.865 -18.250 -26.032 1.00 62.34 300 SER A C 1
ATOM 2393 O O . SER A 1 300 ? 23.194 -17.270 -26.355 1.00 62.34 300 SER A O 1
ATOM 2395 N N . SER A 1 301 ? 25.188 -18.158 -25.851 1.00 63.16 301 SER A N 1
ATOM 2396 C CA . SER A 1 301 ? 25.923 -16.919 -26.112 1.00 63.16 301 SER A CA 1
ATOM 2397 C C . SER A 1 301 ? 26.013 -16.657 -27.614 1.00 63.16 301 SER A C 1
ATOM 2399 O O . SER A 1 301 ? 26.677 -17.382 -28.354 1.00 63.16 301 SER A O 1
ATOM 2401 N N . LEU A 1 302 ? 25.373 -15.577 -28.050 1.00 65.38 302 LEU A N 1
ATOM 2402 C CA . LEU A 1 302 ? 25.503 -15.060 -29.403 1.00 65.38 302 LEU A CA 1
ATOM 2403 C C . LEU A 1 302 ? 26.883 -14.409 -29.543 1.00 65.38 302 LEU A C 1
ATOM 2405 O O . LEU A 1 302 ? 27.248 -13.516 -28.773 1.00 65.38 302 LEU A O 1
ATOM 2409 N N . SER A 1 303 ? 27.677 -14.873 -30.508 1.00 65.06 303 SER A N 1
ATOM 2410 C CA . SER A 1 303 ? 28.849 -14.113 -30.940 1.00 65.06 303 SER A CA 1
ATOM 2411 C C . SER A 1 303 ? 28.360 -13.050 -31.910 1.00 65.06 303 SER A C 1
ATOM 2413 O O . SER A 1 303 ? 27.859 -13.365 -32.985 1.00 65.06 303 SER A O 1
ATOM 2415 N N . GLY A 1 304 ? 28.449 -11.791 -31.489 1.00 66.44 304 GLY A N 1
ATOM 2416 C CA . GLY A 1 304 ? 28.193 -10.665 -32.371 1.00 66.44 304 GLY A CA 1
ATOM 2417 C C . GLY A 1 304 ? 29.355 -10.455 -33.351 1.00 66.44 304 GLY A C 1
ATOM 2418 O O . GLY A 1 304 ? 30.489 -10.866 -33.070 1.00 66.44 304 GLY A O 1
ATOM 2419 N N . PRO A 1 305 ? 29.104 -9.791 -34.487 1.00 68.75 305 PRO A N 1
ATOM 2420 C CA . PRO A 1 305 ? 30.160 -9.306 -35.368 1.00 68.75 305 PRO A CA 1
ATOM 2421 C C . PRO A 1 305 ? 31.145 -8.411 -34.603 1.00 68.75 305 PRO A C 1
ATOM 2423 O O . PRO A 1 305 ? 30.791 -7.712 -33.654 1.00 68.75 305 PRO A O 1
ATOM 2426 N N . THR A 1 306 ? 32.412 -8.421 -35.022 1.00 75.38 306 THR A N 1
ATOM 2427 C CA . THR A 1 306 ? 33.408 -7.493 -34.469 1.00 75.38 306 THR A CA 1
ATOM 2428 C C . THR A 1 306 ? 33.077 -6.078 -34.931 1.00 75.38 306 THR A C 1
ATOM 2430 O O . THR A 1 306 ? 32.999 -5.835 -36.135 1.00 75.38 306 THR A O 1
ATOM 2433 N N . LEU A 1 307 ? 32.898 -5.156 -33.982 1.00 77.06 307 LEU A N 1
ATOM 2434 C CA . LEU A 1 307 ? 32.663 -3.744 -34.286 1.00 77.06 307 LEU A CA 1
ATOM 2435 C C . LEU A 1 307 ? 33.851 -3.152 -35.054 1.00 77.06 307 LEU A C 1
ATOM 2437 O O . LEU A 1 307 ? 35.007 -3.517 -34.813 1.00 77.06 307 LEU A O 1
ATOM 2441 N N . VAL A 1 308 ? 33.568 -2.228 -35.973 1.00 78.56 308 VAL A N 1
ATOM 2442 C CA . VAL A 1 308 ? 34.615 -1.522 -36.722 1.00 78.56 308 VAL A CA 1
ATOM 2443 C C . VAL A 1 308 ? 35.448 -0.679 -35.745 1.00 78.56 308 VAL A C 1
ATOM 2445 O O . VAL A 1 308 ? 34.873 0.113 -35.003 1.00 78.56 308 VAL A O 1
ATOM 2448 N N . PRO A 1 309 ? 36.789 -0.816 -35.713 1.00 78.81 309 PRO A N 1
ATOM 2449 C CA . PRO A 1 309 ? 37.617 0.019 -34.850 1.00 78.81 309 PRO A CA 1
ATOM 2450 C C . PRO A 1 309 ? 37.555 1.502 -35.243 1.00 78.81 309 PRO A C 1
ATOM 2452 O O . PRO A 1 309 ? 37.746 1.837 -36.413 1.00 78.81 309 PRO A O 1
ATOM 2455 N N . GLY A 1 310 ? 37.401 2.380 -34.250 1.00 81.88 310 GLY A N 1
ATOM 2456 C CA . GLY A 1 310 ? 37.340 3.835 -34.425 1.00 81.88 310 GLY A CA 1
ATOM 2457 C C . GLY A 1 310 ? 35.911 4.378 -34.464 1.00 81.88 310 GLY A C 1
ATOM 2458 O O . GLY A 1 310 ? 34.949 3.642 -34.255 1.00 81.88 310 GLY A O 1
ATOM 2459 N N . ASP A 1 311 ? 35.787 5.678 -34.719 1.00 83.25 311 ASP A N 1
ATOM 2460 C CA . ASP A 1 311 ? 34.486 6.342 -34.769 1.00 83.25 311 ASP A CA 1
ATOM 2461 C C . ASP A 1 311 ? 33.715 5.900 -36.017 1.00 83.25 311 ASP A C 1
ATOM 2463 O O . ASP A 1 311 ? 34.240 5.893 -37.136 1.00 83.25 311 ASP A O 1
ATOM 2467 N N . SER A 1 312 ? 32.448 5.545 -35.831 1.00 83.12 312 SER A N 1
ATOM 2468 C CA . SER A 1 312 ? 31.540 5.179 -36.914 1.00 83.12 312 SER A CA 1
ATOM 2469 C C . SER A 1 312 ? 30.169 5.807 -36.683 1.00 83.12 312 SER A C 1
ATOM 2471 O O . SER A 1 312 ? 29.815 6.133 -35.553 1.00 83.12 312 SER A O 1
ATOM 2473 N N . GLY A 1 313 ? 29.413 6.015 -37.763 1.00 84.00 313 GLY A N 1
ATOM 2474 C CA . GLY A 1 313 ? 27.987 6.319 -37.647 1.00 84.00 313 GLY A CA 1
ATOM 2475 C C . GLY A 1 313 ? 27.180 5.073 -37.277 1.00 84.00 313 GLY A C 1
ATOM 2476 O O . GLY A 1 313 ? 27.724 3.970 -37.203 1.00 84.00 313 GLY A O 1
ATOM 2477 N N . TRP A 1 314 ? 25.872 5.245 -37.117 1.00 84.62 314 TRP A N 1
ATOM 2478 C CA . TRP A 1 314 ? 24.941 4.163 -36.805 1.00 84.62 314 TRP A CA 1
ATOM 2479 C C . TRP A 1 314 ? 24.952 3.056 -37.858 1.00 84.62 314 TRP A C 1
ATOM 2481 O O . TRP A 1 314 ? 24.901 3.306 -39.065 1.00 84.62 314 TRP A O 1
ATOM 2491 N N . GLN A 1 315 ? 25.051 1.815 -37.387 1.00 85.94 315 GLN A N 1
ATOM 2492 C CA . GLN A 1 315 ? 25.116 0.620 -38.220 1.00 85.94 315 GLN A CA 1
ATOM 2493 C C . GLN A 1 315 ? 24.346 -0.511 -37.557 1.00 85.94 315 GLN A C 1
ATOM 2495 O O . GLN A 1 315 ? 24.402 -0.691 -36.342 1.00 85.94 315 GLN A O 1
ATOM 2500 N N . ARG A 1 316 ? 23.674 -1.312 -38.383 1.00 87.31 316 ARG A N 1
ATOM 2501 C CA . ARG A 1 316 ? 23.024 -2.535 -37.930 1.00 87.31 316 ARG A CA 1
ATOM 2502 C C . ARG A 1 316 ? 24.061 -3.643 -37.775 1.00 87.31 316 ARG A C 1
ATOM 2504 O O . ARG A 1 316 ? 24.750 -3.983 -38.737 1.00 87.31 316 ARG A O 1
ATOM 2511 N N . TYR A 1 317 ? 24.120 -4.226 -36.586 1.00 86.44 317 TYR A N 1
ATOM 2512 C CA . TYR A 1 317 ? 24.918 -5.410 -36.292 1.00 86.44 317 TYR A CA 1
ATOM 2513 C C . TYR A 1 317 ? 23.974 -6.584 -36.036 1.00 86.44 317 TYR A C 1
ATOM 2515 O O . TYR A 1 317 ? 23.040 -6.458 -35.256 1.00 86.44 317 TYR A O 1
ATOM 2523 N N . GLU A 1 318 ? 24.205 -7.703 -36.720 1.00 87.19 318 GLU A N 1
ATOM 2524 C CA . GLU A 1 318 ? 23.367 -8.904 -36.642 1.00 87.19 318 GLU A CA 1
ATOM 2525 C C . GLU A 1 318 ? 24.230 -10.082 -36.179 1.00 87.19 318 GLU A C 1
ATOM 2527 O O . GLU A 1 318 ? 25.295 -10.326 -36.755 1.00 87.19 318 GLU A O 1
ATOM 2532 N N . GLY A 1 319 ? 23.802 -10.775 -35.123 1.00 84.50 319 GLY A N 1
ATOM 2533 C CA . GLY A 1 319 ? 24.489 -11.950 -34.590 1.00 84.50 319 GLY A CA 1
ATOM 2534 C C . GLY A 1 319 ? 24.222 -13.241 -35.373 1.00 84.50 319 GLY A C 1
ATOM 2535 O O . GLY A 1 319 ? 23.298 -13.341 -36.183 1.00 84.50 319 GLY A O 1
ATOM 2536 N N . ASP A 1 320 ? 25.023 -14.270 -35.087 1.00 86.69 320 ASP A N 1
ATOM 2537 C CA . ASP A 1 320 ? 24.812 -15.615 -35.630 1.00 86.69 320 ASP A CA 1
ATOM 2538 C C . ASP A 1 320 ? 23.535 -16.275 -35.079 1.00 86.69 320 ASP A C 1
ATOM 2540 O O . ASP A 1 320 ? 23.097 -16.006 -33.964 1.00 86.69 320 ASP A O 1
ATOM 2544 N N . TRP A 1 321 ? 22.964 -17.220 -35.830 1.00 89.44 321 TRP A N 1
ATOM 2545 C CA . TRP A 1 321 ? 21.864 -18.056 -35.341 1.00 89.44 321 TRP A CA 1
ATOM 2546 C C . TRP A 1 321 ? 22.345 -19.067 -34.295 1.00 89.44 321 TRP A C 1
ATOM 2548 O O . TRP A 1 321 ? 23.199 -19.908 -34.585 1.00 89.44 321 TRP A O 1
ATOM 2558 N N . VAL A 1 322 ? 21.713 -19.076 -33.122 1.00 88.25 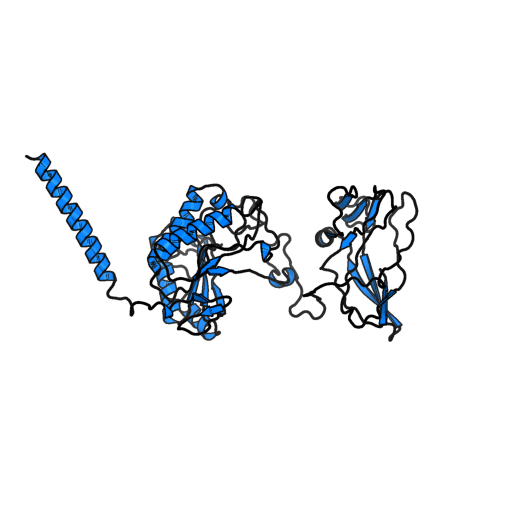322 VAL A N 1
ATOM 2559 C CA . VAL A 1 322 ? 21.985 -20.039 -32.047 1.00 88.25 322 VAL A CA 1
ATOM 2560 C C . VAL A 1 322 ? 20.776 -20.937 -31.820 1.00 88.25 322 VAL A C 1
ATOM 2562 O O . VAL A 1 322 ? 19.661 -20.465 -31.611 1.00 88.25 322 VAL A O 1
ATOM 2565 N N . ALA A 1 323 ? 20.992 -22.253 -31.870 1.00 89.56 323 ALA A N 1
ATOM 2566 C CA . ALA A 1 323 ? 19.958 -23.239 -31.583 1.00 89.56 323 ALA A CA 1
ATOM 2567 C C . ALA A 1 323 ? 19.826 -23.446 -30.072 1.00 89.56 323 ALA A C 1
ATOM 2569 O O . ALA A 1 323 ? 20.789 -23.843 -29.414 1.00 89.56 323 ALA A O 1
ATOM 2570 N N . ILE A 1 324 ? 18.625 -23.253 -29.531 1.00 87.88 324 ILE A N 1
ATOM 2571 C CA . ILE A 1 324 ? 18.350 -23.538 -28.121 1.00 87.88 324 ILE A CA 1
ATOM 2572 C C . ILE A 1 324 ? 17.704 -24.911 -28.044 1.00 87.88 324 ILE A C 1
ATOM 2574 O O . ILE A 1 324 ? 16.577 -25.093 -28.483 1.00 87.88 324 ILE A O 1
ATOM 2578 N N . THR A 1 325 ? 18.431 -25.902 -27.531 1.00 88.00 325 THR A N 1
ATOM 2579 C CA . THR A 1 325 ? 17.981 -27.309 -27.523 1.00 88.00 325 THR A CA 1
ATOM 2580 C C . THR A 1 325 ? 17.638 -27.837 -26.134 1.00 88.00 325 THR A C 1
ATOM 2582 O O . THR A 1 325 ? 17.063 -28.920 -26.032 1.00 88.00 325 THR A O 1
ATOM 2585 N N . ASP A 1 326 ? 17.951 -27.090 -25.069 1.00 85.56 326 ASP A N 1
ATOM 2586 C CA . ASP A 1 326 ? 17.603 -27.487 -23.705 1.00 85.56 326 ASP A CA 1
ATOM 2587 C C . ASP A 1 326 ? 16.073 -27.469 -23.542 1.00 85.56 326 ASP A C 1
ATOM 2589 O O . ASP A 1 326 ? 15.463 -26.401 -23.636 1.00 85.56 326 ASP A O 1
ATOM 2593 N N . PRO A 1 327 ? 15.426 -28.616 -23.269 1.00 85.31 327 PRO A N 1
ATOM 2594 C CA . PRO A 1 327 ? 13.973 -28.690 -23.145 1.00 85.31 327 PRO A CA 1
ATOM 2595 C C . PRO A 1 327 ? 13.422 -27.925 -21.933 1.00 85.31 327 PRO A C 1
ATOM 2597 O O . PRO A 1 327 ? 12.210 -27.772 -21.810 1.00 85.31 327 PRO A O 1
ATOM 2600 N N . ARG A 1 328 ? 14.287 -27.471 -21.018 1.00 82.69 328 ARG A N 1
ATOM 2601 C CA . ARG A 1 328 ? 13.914 -26.656 -19.854 1.00 82.69 328 ARG A CA 1
ATOM 2602 C C . ARG A 1 328 ? 13.859 -25.161 -20.173 1.00 82.69 328 ARG A C 1
ATOM 2604 O O . ARG A 1 328 ? 13.345 -24.402 -19.357 1.00 82.69 328 ARG A O 1
ATOM 2611 N N . ALA A 1 329 ? 14.394 -24.729 -21.315 1.00 83.69 329 ALA A N 1
ATOM 2612 C CA . ALA A 1 329 ? 14.348 -23.336 -21.737 1.00 83.69 329 ALA A CA 1
ATOM 2613 C C . ALA A 1 329 ? 12.932 -22.989 -22.221 1.00 83.69 329 ALA A C 1
ATOM 2615 O O . ALA A 1 329 ? 12.513 -23.424 -23.291 1.00 83.69 329 ALA A O 1
ATOM 2616 N N . VAL A 1 330 ? 12.186 -22.233 -21.412 1.00 84.75 330 VAL A N 1
ATOM 2617 C CA . VAL A 1 330 ? 10.784 -21.859 -21.695 1.00 84.75 330 VAL A CA 1
ATOM 2618 C C . VAL A 1 330 ? 10.621 -20.396 -22.098 1.00 84.75 330 VAL A C 1
ATOM 2620 O O . VAL A 1 330 ? 9.682 -20.053 -22.816 1.00 84.75 330 VAL A O 1
ATOM 2623 N N . ALA A 1 331 ? 11.538 -19.539 -21.661 1.00 86.81 331 ALA A N 1
ATOM 2624 C CA . ALA A 1 331 ? 11.570 -18.125 -21.985 1.00 86.81 331 ALA A CA 1
ATOM 2625 C C . ALA A 1 331 ? 13.012 -17.613 -21.934 1.00 86.81 331 ALA A C 1
ATOM 2627 O O . ALA A 1 331 ? 13.861 -18.209 -21.264 1.00 86.81 331 ALA A O 1
ATOM 2628 N N . ALA A 1 332 ? 13.275 -16.523 -22.640 1.00 84.44 332 ALA A N 1
ATOM 2629 C CA . ALA A 1 332 ? 14.545 -15.814 -22.615 1.00 84.44 332 ALA A CA 1
ATOM 2630 C C . ALA A 1 332 ? 14.304 -14.304 -22.674 1.00 84.44 332 ALA A C 1
ATOM 2632 O O . ALA A 1 332 ? 13.215 -13.858 -23.037 1.00 84.44 332 ALA A O 1
ATOM 2633 N N . LEU A 1 333 ? 15.339 -13.544 -22.332 1.00 83.44 333 LEU A N 1
ATOM 2634 C CA . LEU A 1 333 ? 15.376 -12.093 -22.447 1.00 83.44 333 LEU A CA 1
ATOM 2635 C C . LEU A 1 333 ? 16.655 -11.686 -23.203 1.00 83.44 333 LEU A C 1
ATOM 2637 O O . LEU A 1 333 ? 17.695 -12.334 -23.022 1.00 83.44 333 LEU A O 1
ATOM 2641 N N . PRO A 1 334 ? 16.606 -10.675 -24.086 1.00 81.88 334 PRO A N 1
ATOM 2642 C CA . PRO A 1 334 ? 17.797 -10.177 -24.759 1.00 81.88 334 PRO A CA 1
ATOM 2643 C C . PRO A 1 334 ? 18.662 -9.361 -23.800 1.00 81.88 334 PRO A C 1
ATOM 2645 O O . PRO A 1 334 ? 18.170 -8.575 -22.995 1.00 81.88 334 PRO A O 1
ATOM 2648 N N . ILE A 1 335 ? 19.974 -9.535 -23.914 1.00 78.94 335 ILE A N 1
ATOM 2649 C CA . ILE A 1 335 ? 20.949 -8.878 -23.050 1.00 78.94 335 ILE A CA 1
ATOM 2650 C C . ILE A 1 335 ? 22.055 -8.282 -23.920 1.00 78.94 335 ILE A C 1
ATOM 2652 O O . ILE A 1 335 ? 22.696 -9.002 -24.690 1.00 78.94 335 ILE A O 1
ATOM 2656 N N . ALA A 1 336 ? 22.324 -6.986 -23.757 1.00 77.50 336 ALA A N 1
ATOM 2657 C CA . ALA A 1 336 ? 23.432 -6.302 -24.420 1.00 77.50 336 ALA A CA 1
ATOM 2658 C C . ALA A 1 336 ? 24.643 -6.242 -23.480 1.00 77.50 336 ALA A C 1
ATOM 2660 O O . ALA A 1 336 ? 24.533 -5.754 -22.359 1.00 77.50 336 ALA A O 1
ATOM 2661 N N . THR A 1 337 ? 25.810 -6.732 -23.914 1.00 73.31 337 THR A N 1
ATOM 2662 C CA . THR A 1 337 ? 27.035 -6.754 -23.088 1.00 73.31 337 THR A CA 1
ATOM 2663 C C . THR A 1 337 ? 28.254 -6.283 -23.868 1.00 73.31 337 THR A C 1
ATOM 2665 O O . THR A 1 337 ? 28.345 -6.484 -25.080 1.00 73.31 337 THR A O 1
ATOM 2668 N N . MET A 1 338 ? 29.233 -5.718 -23.161 1.00 69.31 338 MET A N 1
ATOM 2669 C CA . MET A 1 338 ? 30.558 -5.427 -23.711 1.00 69.31 338 MET A CA 1
ATOM 2670 C C . MET A 1 338 ? 31.585 -6.407 -23.135 1.00 69.31 338 MET A C 1
ATOM 2672 O O . MET A 1 338 ? 31.696 -6.568 -21.920 1.00 69.31 338 MET A O 1
ATOM 2676 N N . ARG A 1 339 ? 32.356 -7.078 -24.001 1.00 65.00 339 ARG A N 1
ATOM 2677 C CA . ARG A 1 339 ? 33.422 -8.005 -23.576 1.00 65.00 339 ARG A CA 1
ATOM 2678 C C . ARG A 1 339 ? 34.720 -7.256 -23.241 1.00 65.00 339 ARG A C 1
ATOM 2680 O O . ARG A 1 339 ? 35.003 -6.189 -23.779 1.00 65.00 339 ARG A O 1
ATOM 2687 N N . ALA A 1 340 ? 35.530 -7.856 -22.366 1.00 57.69 340 ALA A N 1
ATOM 2688 C CA . ALA A 1 340 ? 36.789 -7.287 -21.885 1.00 57.69 340 ALA A CA 1
ATOM 2689 C C . ALA A 1 340 ? 37.759 -6.904 -23.024 1.00 57.69 340 ALA A C 1
ATOM 2691 O O . ALA A 1 340 ? 37.959 -7.673 -23.963 1.00 57.69 340 ALA A O 1
ATOM 2692 N N . GLY A 1 341 ? 38.415 -5.745 -22.890 1.00 57.97 341 GLY A N 1
ATOM 2693 C CA . GLY A 1 341 ? 39.429 -5.253 -23.833 1.00 57.97 341 GLY A CA 1
ATOM 2694 C C . GLY A 1 341 ? 38.931 -4.231 -24.862 1.00 57.97 341 GLY A C 1
ATOM 2695 O O . GLY A 1 341 ? 39.755 -3.696 -25.604 1.00 57.97 341 GLY A O 1
ATOM 2696 N N . ALA A 1 342 ? 37.630 -3.925 -24.886 1.00 63.44 342 ALA A N 1
ATOM 2697 C CA . ALA A 1 342 ? 37.090 -2.796 -25.638 1.00 63.44 342 ALA A CA 1
ATOM 2698 C C . ALA A 1 342 ? 37.533 -1.460 -25.008 1.00 63.44 342 ALA A C 1
ATOM 2700 O O . ALA A 1 342 ? 37.519 -1.308 -23.786 1.00 63.44 342 ALA A O 1
ATOM 2701 N N . ARG A 1 343 ? 37.954 -0.506 -25.846 1.00 72.12 343 ARG A N 1
ATOM 2702 C CA . ARG A 1 343 ? 38.301 0.868 -25.453 1.00 72.12 343 ARG A CA 1
ATOM 2703 C C . ARG A 1 343 ? 37.439 1.837 -26.251 1.00 72.12 343 ARG A C 1
ATOM 2705 O O . ARG A 1 343 ? 37.372 1.687 -27.470 1.00 72.12 343 ARG A O 1
ATOM 2712 N N . GLY A 1 344 ? 36.850 2.826 -25.586 1.00 75.12 344 GLY A N 1
ATOM 2713 C CA . GLY A 1 344 ? 35.937 3.796 -26.200 1.00 75.12 344 GLY A CA 1
ATOM 2714 C C . GLY A 1 344 ? 34.472 3.522 -25.867 1.00 75.12 344 GLY A C 1
ATOM 2715 O O . GLY A 1 344 ? 34.175 2.751 -24.961 1.00 75.12 344 GLY A O 1
ATOM 2716 N N . SER A 1 345 ? 33.564 4.166 -26.591 1.00 77.00 345 SER A N 1
ATOM 2717 C CA . SER A 1 345 ? 32.131 4.194 -26.289 1.00 77.00 345 SER A CA 1
ATOM 2718 C C . SER A 1 345 ? 31.326 3.446 -27.347 1.00 77.00 345 SER A C 1
ATOM 2720 O O . SER A 1 345 ? 31.567 3.620 -28.538 1.00 77.00 345 SER A O 1
ATOM 2722 N N . ILE A 1 346 ? 30.357 2.639 -26.918 1.00 79.56 346 ILE A N 1
ATOM 2723 C CA . ILE A 1 346 ? 29.368 1.988 -27.791 1.00 79.56 346 ILE A CA 1
ATOM 2724 C C . ILE A 1 346 ? 27.984 2.515 -27.412 1.00 79.56 346 ILE A C 1
ATOM 2726 O O . ILE A 1 346 ? 27.720 2.773 -26.233 1.00 79.56 346 ILE A O 1
ATOM 2730 N N . ARG A 1 347 ? 27.117 2.699 -28.409 1.00 81.50 347 ARG A N 1
ATOM 2731 C CA . ARG A 1 347 ? 25.721 3.108 -28.240 1.00 81.50 347 ARG A CA 1
ATOM 2732 C C . ARG A 1 347 ? 24.798 2.104 -28.936 1.00 81.50 347 ARG A C 1
ATOM 2734 O O . ARG A 1 347 ? 25.163 1.568 -29.983 1.00 81.50 347 ARG A O 1
ATOM 2741 N N . PHE A 1 348 ? 23.643 1.843 -28.336 1.00 84.50 348 PHE A N 1
ATOM 2742 C CA . PHE A 1 348 ? 22.579 0.982 -28.846 1.00 84.50 348 PHE A CA 1
ATOM 2743 C C . PHE A 1 348 ? 21.308 1.811 -28.992 1.00 84.50 348 PHE A C 1
ATOM 2745 O O . PHE A 1 348 ? 20.921 2.500 -28.049 1.00 84.50 348 PHE A O 1
ATOM 2752 N N . ASP A 1 349 ? 20.695 1.698 -30.163 1.00 86.19 349 ASP A N 1
ATOM 2753 C CA . ASP A 1 349 ? 19.492 2.436 -30.569 1.00 86.19 349 ASP A CA 1
ATOM 2754 C C . ASP A 1 349 ? 18.277 1.509 -30.651 1.00 86.19 349 ASP A C 1
ATOM 2756 O O . ASP A 1 349 ? 17.172 1.867 -30.302 1.00 86.19 349 ASP A O 1
ATOM 2760 N N . GLU A 1 350 ? 18.482 0.261 -31.070 1.00 88.25 350 GLU A N 1
ATOM 2761 C CA . GLU A 1 350 ? 17.407 -0.712 -31.227 1.00 88.25 350 GLU A CA 1
ATOM 2762 C C . GLU A 1 350 ? 17.943 -2.110 -30.913 1.00 88.25 350 GLU A C 1
ATOM 2764 O O . GLU A 1 350 ? 19.068 -2.464 -31.289 1.00 88.25 350 GLU A O 1
ATOM 2769 N N . ILE A 1 351 ? 17.132 -2.917 -30.229 1.00 89.19 351 ILE A N 1
ATOM 2770 C CA . ILE A 1 351 ? 17.397 -4.334 -29.984 1.00 89.19 351 ILE A CA 1
ATOM 2771 C C . ILE A 1 351 ? 16.213 -5.144 -30.506 1.00 89.19 351 ILE A C 1
ATOM 2773 O O . ILE A 1 351 ? 15.080 -5.019 -30.041 1.00 89.19 351 IL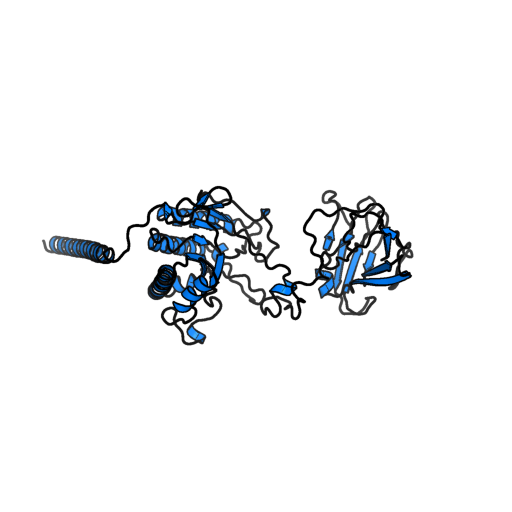E A O 1
ATOM 2777 N N . GLU A 1 352 ? 16.487 -6.033 -31.454 1.00 91.94 352 GLU A N 1
ATOM 2778 C CA . GLU A 1 352 ? 15.506 -6.967 -31.994 1.00 91.94 352 GLU A CA 1
ATOM 2779 C C . GLU A 1 352 ? 15.931 -8.401 -31.695 1.00 91.94 352 GLU A C 1
ATOM 2781 O O . GLU A 1 352 ? 17.112 -8.704 -31.585 1.00 91.94 352 GLU A O 1
ATOM 2786 N N . VAL A 1 353 ? 14.962 -9.307 -31.577 1.00 92.00 353 VAL A N 1
ATOM 2787 C CA . VAL A 1 353 ? 15.235 -10.749 -31.536 1.00 92.00 353 VAL A CA 1
ATOM 2788 C C . VAL A 1 353 ? 14.408 -11.416 -32.615 1.00 92.00 353 VAL A C 1
ATOM 2790 O O . VAL A 1 353 ? 13.197 -11.194 -32.708 1.00 92.00 353 VAL A O 1
ATOM 2793 N N . PHE A 1 354 ? 15.042 -12.280 -33.402 1.00 94.25 354 PHE A N 1
ATOM 2794 C CA . PHE A 1 354 ? 14.371 -13.099 -34.402 1.00 94.25 354 PHE A CA 1
ATOM 2795 C C . PHE A 1 354 ? 14.419 -14.571 -34.010 1.00 94.25 354 PHE A C 1
ATOM 2797 O O . PHE A 1 354 ? 15.452 -15.077 -33.580 1.00 94.25 354 PHE A O 1
ATOM 2804 N N . GLU A 1 355 ? 13.302 -15.262 -34.210 1.00 95.62 355 GLU A N 1
ATOM 2805 C CA . GLU A 1 355 ? 13.175 -16.712 -34.106 1.00 95.62 355 GLU A CA 1
ATOM 2806 C C . GLU A 1 355 ? 13.077 -17.313 -35.509 1.00 95.62 355 GLU A C 1
ATOM 2808 O O . GLU A 1 355 ? 12.268 -16.864 -36.321 1.00 95.62 355 GLU A O 1
ATOM 2813 N N . HIS A 1 356 ? 13.868 -18.351 -35.767 1.00 97.06 356 HIS A N 1
ATOM 2814 C CA . HIS A 1 356 ? 13.706 -19.277 -36.882 1.00 97.06 356 HIS A CA 1
ATOM 2815 C C . HIS A 1 356 ? 13.072 -20.565 -36.360 1.00 97.06 356 HIS A C 1
ATOM 2817 O O . HIS A 1 356 ? 13.706 -21.340 -35.635 1.00 97.06 356 HIS A O 1
ATOM 2823 N N . ASP A 1 357 ? 11.815 -20.783 -36.735 1.00 96.25 357 ASP A N 1
ATOM 2824 C CA . ASP A 1 357 ? 11.128 -22.053 -36.543 1.00 96.25 357 ASP A CA 1
ATOM 2825 C C . ASP A 1 357 ? 11.684 -23.067 -37.543 1.00 96.25 357 ASP A C 1
ATOM 2827 O O . ASP A 1 357 ? 11.441 -22.990 -38.747 1.00 96.25 357 ASP A O 1
ATOM 2831 N N . VAL A 1 358 ? 12.443 -24.031 -37.024 1.00 95.25 358 VAL A N 1
ATOM 2832 C CA . VAL A 1 358 ? 13.130 -25.046 -37.833 1.00 95.25 358 VAL A CA 1
ATOM 2833 C C . VAL A 1 358 ? 12.147 -26.038 -38.465 1.00 95.25 358 VAL A C 1
ATOM 2835 O O . VAL A 1 358 ? 12.459 -26.632 -39.496 1.00 95.25 358 VAL A O 1
ATOM 2838 N N . ALA A 1 359 ? 10.967 -26.238 -37.873 1.00 94.81 359 ALA A N 1
ATOM 2839 C CA . ALA A 1 359 ? 9.976 -27.185 -38.375 1.00 94.81 359 ALA A CA 1
ATOM 2840 C C . ALA A 1 359 ? 9.179 -26.603 -39.548 1.00 94.81 359 ALA A C 1
ATOM 2842 O O . ALA A 1 359 ? 8.887 -27.323 -40.505 1.00 94.81 359 ALA A O 1
ATOM 2843 N N . SER A 1 360 ? 8.827 -25.316 -39.473 1.00 96.31 360 SER A N 1
ATOM 2844 C CA . SER A 1 360 ? 8.092 -24.613 -40.534 1.00 96.31 360 SER A CA 1
ATOM 2845 C C . SER A 1 360 ? 8.975 -23.841 -41.518 1.00 96.31 360 SER A C 1
ATOM 2847 O O . SER A 1 360 ? 8.470 -23.403 -42.550 1.00 96.31 360 SER A O 1
ATOM 2849 N N . ASP A 1 361 ? 10.268 -23.694 -41.220 1.00 96.50 361 ASP A N 1
ATOM 2850 C CA . ASP A 1 361 ? 11.227 -22.847 -41.941 1.00 96.50 361 ASP A CA 1
ATOM 2851 C C . ASP A 1 361 ? 10.786 -21.373 -42.028 1.00 96.50 361 ASP A C 1
ATOM 2853 O O . ASP A 1 361 ? 10.941 -20.703 -43.049 1.00 96.50 361 ASP A O 1
ATOM 2857 N N . THR A 1 362 ? 10.195 -20.856 -40.947 1.00 97.50 362 THR A N 1
ATOM 2858 C CA . THR A 1 362 ? 9.724 -19.465 -40.876 1.00 97.50 362 THR A CA 1
ATOM 2859 C C . THR A 1 362 ? 10.589 -18.632 -39.942 1.00 97.50 362 THR A C 1
ATOM 2861 O O . THR A 1 362 ? 11.043 -19.109 -38.906 1.00 97.50 362 THR A O 1
ATOM 2864 N N . ILE A 1 363 ? 10.825 -17.372 -40.314 1.00 97.25 363 ILE A N 1
ATOM 2865 C CA . ILE A 1 363 ? 11.546 -16.399 -39.489 1.00 97.25 363 ILE A CA 1
ATOM 2866 C C . ILE A 1 363 ? 10.570 -15.310 -39.061 1.00 97.25 363 ILE A C 1
ATOM 2868 O O . ILE A 1 363 ? 9.877 -14.732 -39.901 1.00 97.25 363 ILE A O 1
ATOM 2872 N N . ARG A 1 364 ? 10.531 -15.008 -37.764 1.00 95.50 364 ARG A N 1
ATOM 2873 C CA . ARG A 1 364 ? 9.695 -13.944 -37.197 1.00 95.50 364 ARG A CA 1
ATOM 2874 C C . ARG A 1 364 ? 10.447 -13.143 -36.146 1.00 95.50 364 ARG A C 1
ATOM 2876 O O . ARG A 1 364 ? 11.301 -13.680 -35.449 1.00 95.50 364 ARG A O 1
ATOM 2883 N N . ARG A 1 365 ? 10.093 -11.866 -36.013 1.00 94.81 365 ARG A N 1
ATOM 2884 C CA . ARG A 1 365 ? 10.556 -11.013 -34.916 1.00 94.81 365 ARG A CA 1
ATOM 2885 C C . ARG A 1 365 ? 9.751 -11.340 -33.660 1.00 94.81 365 ARG A C 1
ATOM 2887 O O . ARG A 1 365 ? 8.523 -11.310 -33.710 1.00 94.81 365 ARG A O 1
ATOM 2894 N N . VAL A 1 366 ? 10.439 -11.683 -32.576 1.00 92.00 366 VAL A N 1
ATOM 2895 C CA . VAL A 1 366 ? 9.841 -12.041 -31.278 1.00 92.00 366 VAL A CA 1
ATOM 2896 C C . VAL A 1 366 ? 10.093 -10.988 -30.200 1.00 92.00 366 VAL A C 1
ATOM 2898 O O . VAL A 1 366 ? 9.342 -10.945 -29.235 1.00 92.00 366 VAL A O 1
ATOM 2901 N N . VAL A 1 367 ? 11.083 -10.108 -30.392 1.00 90.44 367 VAL A N 1
ATOM 2902 C CA . VAL A 1 367 ? 11.307 -8.909 -29.567 1.00 90.44 367 VAL A CA 1
ATOM 2903 C C . VAL A 1 367 ? 11.617 -7.718 -30.468 1.00 90.44 367 VAL A C 1
ATOM 2905 O O . VAL A 1 367 ? 12.287 -7.876 -31.491 1.00 90.44 367 VAL A O 1
ATOM 2908 N N . HIS A 1 368 ? 11.128 -6.543 -30.076 1.00 90.56 368 HIS A N 1
ATOM 2909 C CA . HIS A 1 368 ? 11.435 -5.250 -30.678 1.00 90.56 368 HIS A CA 1
ATOM 2910 C C . HIS A 1 368 ? 11.469 -4.193 -29.571 1.00 90.56 368 HIS A C 1
ATOM 2912 O O . HIS A 1 368 ? 10.422 -3.838 -29.028 1.00 90.56 368 HIS A O 1
ATOM 2918 N N . ALA A 1 369 ? 12.670 -3.730 -29.243 1.00 88.00 369 ALA A N 1
ATOM 2919 C CA . ALA A 1 369 ? 12.938 -2.707 -28.244 1.00 88.00 369 ALA A CA 1
ATOM 2920 C C . ALA A 1 369 ? 13.607 -1.513 -28.946 1.00 88.00 369 ALA A C 1
ATOM 2922 O O . ALA A 1 369 ? 14.810 -1.574 -29.206 1.00 88.00 369 ALA A O 1
ATOM 2923 N N . PRO A 1 370 ? 12.845 -0.465 -29.304 1.00 83.69 370 PRO A N 1
ATOM 2924 C CA . PRO A 1 370 ? 13.364 0.692 -30.030 1.00 83.69 370 PRO A CA 1
ATOM 2925 C C . PRO A 1 370 ? 14.149 1.666 -29.140 1.00 83.69 370 PRO A C 1
ATOM 2927 O O . PRO A 1 370 ? 14.523 2.717 -29.618 1.00 83.69 370 PRO A O 1
ATOM 2930 N N . LEU A 1 371 ? 14.342 1.365 -27.845 1.00 84.06 371 LEU A N 1
ATOM 2931 C CA . LEU A 1 371 ? 15.120 2.168 -26.888 1.00 84.06 371 LEU A CA 1
ATOM 2932 C C . LEU A 1 371 ? 14.783 3.672 -26.861 1.00 84.06 371 LEU A C 1
ATOM 2934 O O . LEU A 1 371 ? 15.612 4.480 -26.460 1.00 84.06 371 LEU A O 1
ATOM 2938 N N . GLU A 1 372 ? 13.540 4.039 -27.181 1.00 79.12 372 GLU A N 1
ATOM 2939 C CA . GLU A 1 372 ? 13.008 5.392 -27.000 1.00 79.12 372 GLU A CA 1
ATOM 2940 C C . GLU A 1 372 ? 12.991 5.786 -25.508 1.00 79.12 372 GLU A C 1
ATOM 2942 O O . GLU A 1 372 ? 13.027 4.928 -24.624 1.00 79.12 372 GLU A O 1
ATOM 2947 N N . ALA A 1 373 ? 12.847 7.077 -25.180 1.00 69.12 373 ALA A N 1
ATOM 2948 C CA . ALA A 1 373 ? 12.939 7.581 -23.799 1.00 69.12 373 ALA A CA 1
ATOM 2949 C C . ALA A 1 373 ? 12.086 6.810 -22.761 1.00 69.12 373 ALA A C 1
ATOM 2951 O O . ALA A 1 373 ? 12.525 6.597 -21.629 1.00 69.12 373 ALA A O 1
ATOM 2952 N N . GLY A 1 374 ? 10.879 6.370 -23.140 1.00 67.38 374 GLY A N 1
ATOM 2953 C CA . GLY A 1 374 ? 10.014 5.551 -22.282 1.00 67.38 374 GLY A CA 1
ATOM 2954 C C . GLY A 1 374 ? 10.456 4.087 -22.155 1.00 67.38 374 GLY A C 1
ATOM 2955 O O . GLY A 1 374 ? 10.235 3.477 -21.109 1.00 67.38 374 GLY A O 1
ATOM 2956 N N . ASP A 1 375 ? 11.096 3.530 -23.186 1.00 71.69 375 ASP A N 1
ATOM 2957 C CA . ASP A 1 375 ? 11.657 2.176 -23.165 1.00 71.69 375 ASP A CA 1
ATOM 2958 C C . ASP A 1 375 ? 12.995 2.146 -22.406 1.00 71.69 375 ASP A C 1
ATOM 2960 O O . ASP A 1 375 ? 13.207 1.253 -21.592 1.00 71.69 375 ASP A O 1
ATOM 2964 N N . LEU A 1 376 ? 13.852 3.172 -22.539 1.00 74.19 376 LEU A N 1
ATOM 2965 C CA . LEU A 1 376 ? 15.138 3.281 -21.823 1.00 74.19 376 LEU A CA 1
ATOM 2966 C C . LEU A 1 376 ? 15.019 3.125 -20.306 1.00 74.19 376 LEU A C 1
ATOM 2968 O O . LEU A 1 376 ? 15.908 2.558 -19.664 1.00 74.19 376 LEU A O 1
ATOM 2972 N N . ALA A 1 377 ? 13.943 3.649 -19.714 1.00 66.69 377 ALA A N 1
ATOM 2973 C CA . ALA A 1 377 ? 13.703 3.559 -18.276 1.00 66.69 377 ALA A CA 1
ATOM 2974 C C . ALA A 1 377 ? 13.551 2.103 -17.795 1.00 66.69 377 ALA A C 1
ATOM 2976 O O . ALA A 1 377 ? 13.834 1.807 -16.635 1.00 66.69 377 ALA A O 1
ATOM 2977 N N . LYS A 1 378 ? 13.158 1.199 -18.697 1.00 73.50 378 LYS A N 1
ATOM 2978 C CA . LYS A 1 378 ? 12.907 -0.226 -18.447 1.00 73.50 378 LYS A CA 1
ATOM 2979 C C . LYS A 1 378 ? 14.136 -1.102 -18.662 1.00 73.50 378 LYS A C 1
ATOM 2981 O O . LYS A 1 378 ? 14.069 -2.305 -18.427 1.00 73.50 378 LYS A O 1
ATOM 2986 N N . TRP A 1 379 ? 15.239 -0.523 -19.126 1.00 77.94 379 TRP A N 1
ATOM 2987 C CA . TRP A 1 379 ? 16.523 -1.200 -19.260 1.00 77.94 379 TRP A CA 1
ATOM 2988 C C . TRP A 1 379 ? 17.437 -0.769 -18.125 1.00 77.94 379 TRP A C 1
ATOM 2990 O O . TRP A 1 379 ? 17.691 0.421 -17.975 1.00 77.94 379 TRP A O 1
ATOM 3000 N N . TRP A 1 380 ? 17.955 -1.701 -17.333 1.00 70.06 380 TRP A N 1
ATOM 3001 C CA . TRP A 1 380 ? 18.883 -1.406 -16.238 1.00 70.06 380 TRP A CA 1
ATOM 3002 C C . TRP A 1 380 ? 20.229 -2.088 -16.425 1.00 70.06 380 TRP A C 1
ATOM 3004 O O . TRP A 1 380 ? 20.379 -3.085 -17.138 1.00 70.06 380 TRP A O 1
ATOM 3014 N N . GLU A 1 381 ? 21.211 -1.512 -15.749 1.00 72.56 381 GLU A N 1
ATOM 3015 C CA . GLU A 1 381 ? 22.565 -2.027 -15.657 1.00 72.56 381 GLU A CA 1
ATOM 3016 C C . GLU A 1 381 ? 22.588 -3.263 -14.757 1.00 72.56 381 GLU A C 1
ATOM 3018 O O . GLU A 1 381 ? 21.993 -3.278 -13.677 1.00 72.56 381 GLU A O 1
ATOM 3023 N N . TRP A 1 382 ? 23.305 -4.301 -15.174 1.00 64.88 382 TRP A N 1
ATOM 3024 C CA . TRP A 1 382 ? 23.484 -5.515 -14.382 1.00 64.88 382 TRP A CA 1
ATOM 3025 C C . TRP A 1 382 ? 24.916 -6.061 -14.526 1.00 64.88 382 TRP A C 1
ATOM 3027 O O . TRP A 1 382 ? 25.609 -5.815 -15.521 1.00 64.88 382 TRP A O 1
ATOM 3037 N N . GLY A 1 383 ? 25.382 -6.805 -13.515 1.00 56.78 383 GLY A N 1
ATOM 3038 C CA . GLY A 1 383 ? 26.712 -7.422 -13.511 1.00 56.78 383 GLY A CA 1
ATOM 3039 C C . GLY A 1 383 ? 27.026 -8.240 -12.253 1.00 56.78 383 GLY A C 1
ATOM 3040 O O . GLY A 1 383 ? 26.460 -8.005 -11.187 1.00 56.78 383 GLY A O 1
ATOM 3041 N N . GLU A 1 384 ? 27.961 -9.192 -12.355 1.00 45.78 384 GLU A N 1
ATOM 3042 C CA . GLU A 1 384 ? 28.573 -9.816 -11.172 1.00 45.78 384 GLU A CA 1
ATOM 3043 C C . GLU A 1 384 ? 29.488 -8.794 -10.482 1.00 45.78 384 GLU A C 1
ATOM 3045 O O . GLU A 1 384 ? 30.468 -8.315 -11.056 1.00 45.78 384 GLU A O 1
ATOM 3050 N N . VAL A 1 385 ? 29.151 -8.448 -9.239 1.00 39.25 385 VAL A N 1
ATOM 3051 C CA . VAL A 1 385 ? 29.843 -7.436 -8.435 1.00 39.25 385 VAL A CA 1
ATOM 3052 C C . VAL A 1 385 ? 31.312 -7.823 -8.217 1.00 39.25 385 VAL A C 1
ATOM 3054 O O . VAL A 1 385 ? 31.635 -8.648 -7.363 1.00 39.25 385 VAL A O 1
ATOM 3057 N N . ALA A 1 386 ? 32.228 -7.165 -8.928 1.00 35.12 386 ALA A N 1
ATOM 3058 C CA . ALA A 1 386 ? 33.576 -6.924 -8.421 1.00 35.12 386 ALA A CA 1
ATOM 3059 C C . ALA A 1 386 ? 33.546 -5.639 -7.561 1.00 35.12 386 ALA A C 1
ATOM 3061 O O . ALA A 1 386 ? 32.859 -4.681 -7.919 1.00 35.12 386 ALA A O 1
ATOM 3062 N N . PRO A 1 387 ? 34.246 -5.588 -6.413 1.00 36.88 387 PRO A N 1
ATOM 3063 C CA . PRO A 1 387 ? 34.102 -4.511 -5.431 1.00 36.88 387 PRO A CA 1
ATOM 3064 C C . PRO A 1 387 ? 34.495 -3.145 -6.011 1.00 36.88 387 PRO A C 1
ATOM 3066 O O . PRO A 1 387 ? 35.608 -3.031 -6.501 1.00 36.88 387 PRO A O 1
ATOM 3069 N N . GLN A 1 388 ? 33.599 -2.145 -5.918 1.00 40.59 388 GLN A N 1
ATOM 3070 C CA . GLN A 1 388 ? 33.752 -0.664 -5.962 1.00 40.59 388 GLN A CA 1
ATOM 3071 C C . GLN A 1 388 ? 34.835 0.012 -6.849 1.00 40.59 388 GLN A C 1
ATOM 3073 O O . GLN A 1 388 ? 35.015 1.223 -6.761 1.00 40.59 388 GLN A O 1
ATOM 3078 N N . SER A 1 389 ? 35.550 -0.699 -7.719 1.00 40.41 389 SER A N 1
ATOM 3079 C CA . SER A 1 389 ? 36.688 -0.177 -8.485 1.00 40.41 389 SER A CA 1
ATOM 3080 C C . SER A 1 389 ? 36.525 -0.356 -9.995 1.00 40.41 389 SER A C 1
ATOM 3082 O O . SER A 1 389 ? 37.521 -0.499 -10.705 1.00 40.41 389 SER A O 1
ATOM 3084 N N . TYR A 1 390 ? 35.288 -0.391 -10.494 1.00 44.62 390 TYR A N 1
ATOM 3085 C CA . TYR A 1 390 ? 35.021 -0.400 -11.931 1.00 44.62 390 TYR A CA 1
ATOM 3086 C C . TYR A 1 390 ? 34.848 1.037 -12.449 1.00 44.62 390 TYR A C 1
ATOM 3088 O O . TYR A 1 390 ? 34.144 1.829 -11.833 1.00 44.62 390 TYR A O 1
ATOM 3096 N N . ALA A 1 391 ? 35.509 1.364 -13.563 1.00 43.38 391 ALA A N 1
ATOM 3097 C CA . ALA A 1 391 ? 35.500 2.685 -14.209 1.00 43.38 391 ALA A CA 1
ATOM 3098 C C . ALA A 1 391 ? 34.845 2.653 -15.608 1.00 43.38 391 ALA A C 1
ATOM 3100 O O . ALA A 1 391 ? 35.209 3.424 -16.489 1.00 43.38 391 ALA A O 1
ATOM 3101 N N . GLY A 1 392 ? 33.931 1.708 -15.845 1.00 51.62 392 GLY A N 1
ATOM 3102 C CA . GLY A 1 392 ? 33.045 1.746 -17.010 1.00 51.62 392 GLY A CA 1
ATOM 3103 C C . GLY A 1 392 ? 31.814 2.575 -16.670 1.00 51.62 392 GLY A C 1
ATOM 3104 O O . GLY A 1 392 ? 31.197 2.327 -15.635 1.00 51.62 392 GLY A O 1
ATOM 3105 N N . HIS A 1 393 ? 31.487 3.555 -17.508 1.00 60.47 393 HIS A N 1
ATOM 3106 C CA . HIS A 1 393 ? 30.305 4.392 -17.336 1.00 60.47 393 HIS A CA 1
ATOM 3107 C C . HIS A 1 393 ? 29.204 3.895 -18.271 1.00 60.47 393 HIS A C 1
ATOM 3109 O O . HIS A 1 393 ? 29.360 3.864 -19.491 1.00 60.47 393 HIS A O 1
ATOM 3115 N N . PHE A 1 394 ? 28.101 3.460 -17.682 1.00 71.38 394 PHE A N 1
ATOM 3116 C CA . PHE A 1 394 ? 26.854 3.246 -18.393 1.00 71.38 394 PHE A CA 1
ATOM 3117 C C . PHE A 1 394 ? 26.138 4.585 -18.509 1.00 71.38 394 PHE A C 1
ATOM 3119 O O . PHE A 1 394 ? 26.122 5.382 -17.568 1.00 71.38 394 PHE A O 1
ATOM 3126 N N . THR A 1 395 ? 25.607 4.871 -19.689 1.00 69.00 395 THR A N 1
ATOM 3127 C CA . THR A 1 395 ? 24.946 6.146 -19.959 1.00 69.00 395 THR A CA 1
ATOM 3128 C C . THR A 1 395 ? 23.598 5.893 -20.608 1.00 69.00 395 THR A C 1
ATOM 3130 O O . THR A 1 395 ? 23.462 5.024 -21.462 1.00 69.00 395 THR A O 1
ATOM 3133 N N . ARG A 1 396 ? 22.587 6.650 -20.186 1.00 75.31 396 ARG A N 1
ATOM 3134 C CA . ARG A 1 396 ? 21.369 6.847 -20.968 1.00 75.31 396 ARG A CA 1
ATOM 3135 C C . ARG A 1 396 ? 21.510 8.206 -21.627 1.00 75.31 396 ARG A C 1
ATOM 3137 O O . ARG A 1 396 ? 21.596 9.212 -20.921 1.00 75.31 396 ARG A O 1
ATOM 3144 N N . ASP A 1 397 ? 21.607 8.226 -22.946 1.00 70.38 397 ASP A N 1
ATOM 3145 C CA . ASP A 1 397 ? 21.613 9.474 -23.697 1.00 70.38 397 ASP A CA 1
ATOM 3146 C C . ASP A 1 397 ? 20.164 9.842 -24.015 1.00 70.38 397 ASP A C 1
ATOM 3148 O O . ASP A 1 397 ? 19.419 9.013 -24.529 1.00 70.38 397 ASP A O 1
ATOM 3152 N N . THR A 1 398 ? 19.766 11.056 -23.645 1.00 65.00 398 THR A N 1
ATOM 3153 C CA . THR A 1 398 ? 18.459 11.640 -23.973 1.00 65.00 398 THR A CA 1
ATOM 3154 C C . THR A 1 398 ? 18.713 13.031 -24.543 1.00 65.00 398 THR A C 1
ATOM 3156 O O . THR A 1 398 ? 18.578 14.046 -23.859 1.00 65.00 398 THR A O 1
ATOM 3159 N N . THR A 1 399 ? 19.225 13.083 -25.769 1.00 56.12 399 THR A N 1
ATOM 3160 C CA . THR A 1 399 ? 19.520 14.337 -26.472 1.00 56.12 399 THR A CA 1
ATOM 3161 C C . THR A 1 399 ? 18.364 14.726 -27.391 1.00 56.12 399 THR A C 1
ATOM 3163 O O . THR A 1 399 ? 17.550 13.905 -27.799 1.00 56.12 399 THR A O 1
ATOM 3166 N N . ASP A 1 400 ? 18.256 16.014 -27.706 1.00 47.75 400 ASP A N 1
ATOM 3167 C CA . ASP A 1 400 ? 17.156 16.650 -28.441 1.00 47.75 400 ASP A CA 1
ATOM 3168 C C . ASP A 1 400 ? 17.149 16.362 -29.961 1.00 47.75 400 ASP A C 1
ATOM 3170 O O . ASP A 1 400 ? 16.892 17.246 -30.779 1.00 47.75 400 ASP A O 1
ATOM 3174 N N . GLY A 1 401 ? 17.385 15.103 -30.349 1.00 49.94 401 GLY A N 1
ATOM 3175 C CA . GLY A 1 401 ? 17.199 14.611 -31.719 1.00 49.94 401 GLY A CA 1
ATOM 3176 C C . GLY A 1 401 ? 18.267 15.072 -32.715 1.00 49.94 401 GLY A C 1
ATOM 3177 O O . GLY A 1 401 ? 17.985 15.229 -33.904 1.00 49.94 401 GLY A O 1
ATOM 3178 N N . SER A 1 402 ? 19.494 15.337 -32.254 1.00 44.62 402 SER A N 1
ATOM 3179 C CA . SER A 1 402 ? 20.606 15.729 -33.130 1.00 44.62 402 SER A CA 1
ATOM 3180 C C . SER A 1 402 ? 21.846 14.841 -32.976 1.00 44.62 402 SER A C 1
ATOM 3182 O O . SER A 1 402 ? 22.943 15.324 -32.707 1.00 44.62 402 SER A O 1
ATOM 3184 N N . GLY A 1 403 ? 21.702 13.528 -33.196 1.00 51.69 403 GLY A N 1
ATOM 3185 C CA . GLY A 1 403 ? 22.871 12.636 -33.299 1.00 51.69 403 GLY A CA 1
ATOM 3186 C C . GLY A 1 403 ? 22.626 11.127 -33.217 1.00 51.69 403 GLY A C 1
ATOM 3187 O O . GLY A 1 403 ? 23.580 10.353 -33.304 1.00 51.69 403 GLY A O 1
ATOM 3188 N N . ASP A 1 404 ? 21.386 10.700 -33.063 1.00 55.72 404 ASP A N 1
ATOM 3189 C CA . ASP A 1 404 ? 20.953 9.323 -32.850 1.00 55.72 404 ASP A CA 1
ATOM 3190 C C . ASP A 1 404 ? 20.576 8.606 -34.162 1.00 55.72 404 ASP A C 1
ATOM 3192 O O . ASP A 1 404 ? 20.501 9.224 -35.230 1.00 55.72 404 ASP A O 1
ATOM 3196 N N . GLY A 1 405 ? 20.476 7.277 -34.123 1.00 55.28 405 GLY A N 1
ATOM 3197 C CA . GLY A 1 405 ? 20.395 6.449 -35.330 1.00 55.28 405 GLY A CA 1
ATOM 3198 C C . GLY A 1 405 ? 19.022 6.494 -35.978 1.00 55.28 405 GLY A C 1
ATOM 3199 O O . GLY A 1 405 ? 18.923 6.616 -37.205 1.00 55.28 405 GLY A O 1
ATOM 3200 N N . ALA A 1 406 ? 17.989 6.436 -35.143 1.00 58.12 406 ALA A N 1
ATOM 3201 C CA . ALA A 1 406 ? 16.582 6.419 -35.498 1.00 58.12 406 ALA A CA 1
ATOM 3202 C C . ALA A 1 406 ? 15.916 7.805 -35.438 1.00 58.12 406 ALA A C 1
ATOM 3204 O O . ALA A 1 406 ? 14.874 7.991 -36.072 1.00 58.12 406 ALA A O 1
ATOM 3205 N N . GLY A 1 407 ? 16.519 8.799 -34.774 1.00 59.88 407 GLY A N 1
ATOM 3206 C CA . GLY A 1 407 ? 15.972 10.158 -34.667 1.00 59.88 407 GLY A CA 1
ATOM 3207 C C . GLY A 1 407 ? 14.883 10.315 -33.595 1.00 59.88 407 GLY A C 1
ATOM 3208 O O . GLY A 1 407 ? 14.032 11.199 -33.725 1.00 59.88 407 GLY A O 1
ATOM 3209 N N . ASP A 1 408 ? 14.874 9.448 -32.583 1.00 62.78 408 ASP A N 1
ATOM 3210 C CA . ASP A 1 408 ? 13.965 9.410 -31.433 1.00 62.78 408 ASP A CA 1
ATOM 3211 C C . ASP A 1 408 ? 14.546 10.034 -30.141 1.00 62.78 408 ASP A C 1
ATOM 3213 O O . ASP A 1 408 ? 13.829 10.216 -29.152 1.00 62.78 408 ASP A O 1
ATOM 3217 N N . GLY A 1 409 ? 15.813 10.448 -30.176 1.00 67.50 409 GLY A N 1
ATOM 3218 C CA . GLY A 1 409 ? 16.519 11.187 -29.138 1.00 67.50 409 GLY A CA 1
ATOM 3219 C C . GLY A 1 409 ? 16.981 10.339 -27.956 1.00 67.50 409 GLY A C 1
ATOM 3220 O O . GLY A 1 409 ? 17.184 10.904 -26.880 1.00 67.50 409 GLY A O 1
ATOM 3221 N N . ALA A 1 410 ? 17.120 9.017 -28.105 1.00 76.38 410 ALA A N 1
ATOM 3222 C CA . ALA A 1 410 ? 17.359 8.117 -26.981 1.00 76.38 410 ALA A CA 1
ATOM 3223 C C . ALA A 1 410 ? 18.333 6.972 -27.322 1.00 76.38 410 ALA A C 1
ATOM 3225 O O . ALA A 1 410 ? 18.200 6.311 -28.337 1.00 76.38 410 ALA A O 1
ATOM 3226 N N . SER A 1 411 ? 19.335 6.703 -26.472 1.00 81.88 411 SER A N 1
ATOM 3227 C CA . SER A 1 411 ? 20.185 5.510 -26.651 1.00 81.88 411 SER A CA 1
ATOM 3228 C C . SER A 1 411 ? 20.781 4.970 -25.350 1.00 81.88 411 SER A C 1
ATOM 3230 O O . SER A 1 411 ? 21.024 5.707 -24.385 1.00 81.88 411 SER A O 1
ATOM 3232 N N . LEU A 1 412 ? 21.059 3.662 -25.331 1.00 82.25 412 LEU A N 1
ATOM 3233 C CA . LEU A 1 412 ? 21.832 3.014 -24.268 1.00 82.25 412 LEU A CA 1
ATOM 3234 C C . LEU A 1 412 ? 23.318 3.056 -24.604 1.00 82.25 412 LEU A C 1
ATOM 3236 O O . LEU A 1 412 ? 23.743 2.609 -25.667 1.00 82.25 412 LEU A O 1
ATOM 3240 N N . GLY A 1 413 ? 24.135 3.538 -23.676 1.00 80.19 413 GLY A N 1
ATOM 3241 C CA . GLY A 1 413 ? 25.574 3.653 -23.830 1.00 80.19 413 GLY A CA 1
ATOM 3242 C C . GLY A 1 413 ? 26.369 2.789 -22.869 1.00 80.19 413 GLY A C 1
ATOM 3243 O O . GLY A 1 413 ? 26.010 2.613 -21.705 1.00 80.19 413 GLY A O 1
ATOM 3244 N N . ILE A 1 414 ? 27.477 2.253 -23.378 1.00 78.25 414 ILE A N 1
ATOM 3245 C CA . ILE A 1 414 ? 28.506 1.572 -22.594 1.00 78.25 414 ILE A CA 1
ATOM 3246 C C . ILE A 1 414 ? 29.854 2.209 -22.937 1.00 78.25 414 ILE A C 1
ATOM 3248 O O . ILE A 1 414 ? 30.302 2.131 -24.082 1.00 78.25 414 ILE A O 1
ATOM 3252 N N . ASP A 1 415 ? 30.504 2.825 -21.953 1.00 73.19 415 ASP A N 1
ATOM 3253 C CA . ASP A 1 415 ? 31.837 3.410 -22.095 1.00 73.19 415 ASP A CA 1
ATOM 3254 C C . ASP A 1 415 ? 32.899 2.468 -21.498 1.00 73.19 415 ASP A C 1
ATOM 3256 O O . ASP A 1 415 ? 32.847 2.086 -20.326 1.00 73.19 415 ASP A O 1
ATOM 3260 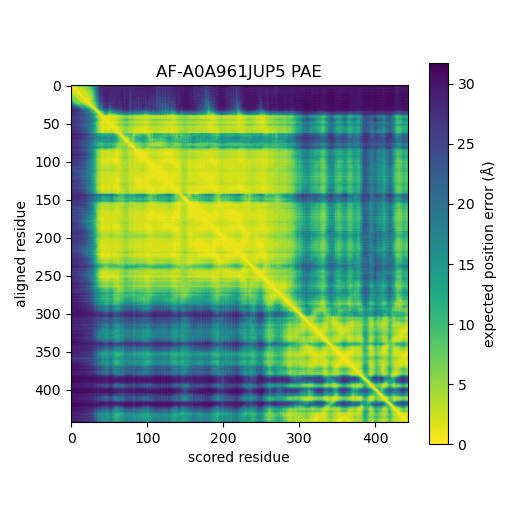N N . GLY A 1 416 ? 33.867 2.057 -22.318 1.00 63.88 416 GLY A N 1
ATOM 3261 C CA . GLY A 1 416 ? 34.944 1.135 -21.967 1.00 63.88 416 GLY A CA 1
ATOM 3262 C C . GLY A 1 416 ? 36.281 1.828 -21.718 1.00 63.88 416 GLY A C 1
ATOM 3263 O O . GLY A 1 416 ? 36.931 2.281 -22.661 1.00 63.88 416 GLY A O 1
ATOM 3264 N N . ASP A 1 417 ? 36.735 1.819 -20.461 1.00 59.50 417 ASP A N 1
ATOM 3265 C CA . ASP A 1 417 ? 38.103 2.203 -20.065 1.00 59.50 417 ASP A CA 1
ATOM 3266 C C . ASP A 1 417 ? 38.768 1.185 -19.113 1.00 59.50 417 ASP A C 1
ATOM 3268 O O . ASP A 1 417 ? 39.492 1.536 -18.181 1.00 59.50 417 ASP A O 1
ATOM 3272 N N . THR A 1 418 ? 38.513 -0.119 -19.280 1.00 51.03 418 THR A N 1
ATOM 3273 C CA . THR A 1 418 ? 38.986 -1.114 -18.299 1.00 51.03 418 THR A CA 1
ATOM 3274 C C . THR A 1 418 ? 39.923 -2.167 -18.883 1.00 51.03 418 THR A C 1
ATOM 3276 O O . THR A 1 418 ? 39.644 -2.890 -19.838 1.00 51.03 418 THR A O 1
ATOM 3279 N N . ALA A 1 419 ? 41.091 -2.279 -18.248 1.00 49.00 419 ALA A N 1
ATOM 3280 C CA . ALA A 1 419 ? 42.127 -3.245 -18.584 1.00 49.00 419 ALA A CA 1
ATOM 3281 C C . ALA A 1 419 ? 41.888 -4.660 -18.009 1.00 49.00 419 ALA A C 1
ATOM 3283 O O . ALA A 1 419 ? 42.749 -5.514 -18.220 1.00 49.00 419 ALA A O 1
ATOM 3284 N N . ARG A 1 420 ? 40.789 -4.949 -17.281 1.00 47.41 420 ARG A N 1
ATOM 3285 C CA . ARG A 1 420 ? 40.482 -6.287 -16.712 1.00 47.41 420 ARG A CA 1
ATOM 3286 C C . ARG A 1 420 ? 38.974 -6.569 -16.536 1.00 47.41 420 ARG A C 1
ATOM 3288 O O . ARG A 1 420 ? 38.161 -5.659 -16.533 1.00 47.41 420 ARG A O 1
ATOM 3295 N N . VAL A 1 421 ? 38.686 -7.871 -16.424 1.00 47.56 421 VAL A N 1
ATOM 3296 C CA . VAL A 1 421 ? 37.480 -8.665 -16.751 1.00 47.56 421 VAL A CA 1
ATOM 3297 C C . VAL A 1 421 ? 36.253 -8.477 -15.837 1.00 47.56 421 VAL A C 1
ATOM 3299 O O . VAL A 1 421 ? 36.396 -8.511 -14.619 1.00 47.56 421 VAL A O 1
ATOM 3302 N N . GLY A 1 422 ? 35.063 -8.437 -16.458 1.00 52.62 422 GLY A N 1
ATOM 3303 C CA . GLY A 1 422 ? 33.728 -8.728 -15.903 1.00 52.62 422 GLY A CA 1
ATOM 3304 C C . GLY A 1 422 ? 32.667 -8.732 -17.026 1.00 52.62 422 GLY A C 1
ATOM 3305 O O . GLY A 1 422 ? 32.868 -8.047 -18.029 1.00 52.62 422 GLY A O 1
ATOM 3306 N N . PHE A 1 423 ? 31.587 -9.520 -16.914 1.00 56.34 423 PHE A N 1
ATOM 3307 C CA . PHE A 1 423 ? 30.414 -9.406 -17.801 1.00 56.34 423 PHE A CA 1
ATOM 3308 C C . PHE A 1 423 ? 29.523 -8.290 -17.255 1.00 56.34 423 PHE A C 1
ATOM 3310 O O . PHE A 1 423 ? 28.902 -8.470 -16.211 1.00 56.34 423 PHE A O 1
ATOM 3317 N N . LEU A 1 424 ? 29.495 -7.143 -17.930 1.00 61.81 424 LEU A N 1
ATOM 3318 C CA . LEU A 1 424 ? 28.589 -6.048 -17.596 1.00 61.81 424 LEU A CA 1
ATOM 3319 C C . LEU A 1 424 ? 27.710 -5.732 -18.804 1.00 61.81 424 LEU A C 1
ATOM 3321 O O . LEU A 1 424 ? 28.164 -5.845 -19.953 1.00 61.81 424 LEU A O 1
ATOM 3325 N N . GLY A 1 425 ? 26.468 -5.336 -18.547 1.00 73.38 425 GLY A N 1
ATOM 3326 C CA . GLY A 1 425 ? 25.524 -5.086 -19.621 1.00 73.38 425 GLY A CA 1
ATOM 3327 C C . GLY A 1 425 ? 24.230 -4.409 -19.207 1.00 73.38 425 GLY A C 1
ATOM 3328 O O . GLY A 1 425 ? 24.028 -4.054 -18.049 1.00 73.38 425 GLY A O 1
ATOM 3329 N N . TRP A 1 426 ? 23.359 -4.281 -20.202 1.00 76.94 426 TRP A N 1
ATOM 3330 C CA . TRP A 1 426 ? 21.981 -3.826 -20.080 1.00 76.94 426 TRP A CA 1
ATOM 3331 C C . TRP A 1 426 ? 21.026 -5.016 -20.229 1.00 76.94 426 TRP A C 1
ATOM 3333 O O . TRP A 1 426 ? 21.255 -5.900 -21.064 1.00 76.94 426 TRP A O 1
ATOM 3343 N N . SER A 1 427 ? 19.965 -5.038 -19.426 1.00 77.44 427 SER A N 1
ATOM 3344 C CA . SER A 1 427 ? 18.854 -5.997 -19.517 1.00 77.44 427 SER A CA 1
ATOM 3345 C C . SER A 1 427 ? 17.524 -5.315 -19.207 1.00 77.44 427 SER A C 1
ATOM 3347 O O . SER A 1 427 ? 17.515 -4.249 -18.597 1.00 77.44 427 SER A O 1
ATOM 3349 N N . SER A 1 428 ? 16.414 -5.954 -19.576 1.00 79.00 428 SER A N 1
ATOM 3350 C CA . SER A 1 428 ? 15.056 -5.511 -19.252 1.00 79.00 428 SER A CA 1
ATOM 3351 C C . SER A 1 428 ? 14.158 -6.709 -18.929 1.00 79.00 428 SER A C 1
ATOM 3353 O O . SER A 1 428 ? 14.214 -7.716 -19.639 1.00 79.00 428 SER A O 1
ATOM 3355 N N . ASP A 1 429 ? 13.304 -6.590 -17.907 1.00 74.19 429 ASP A N 1
ATOM 3356 C CA . ASP A 1 429 ? 12.261 -7.586 -17.596 1.00 74.19 429 ASP A CA 1
ATOM 3357 C C . ASP A 1 429 ? 10.975 -7.366 -18.410 1.00 74.19 429 ASP A C 1
ATOM 3359 O O . ASP A 1 429 ? 10.031 -8.139 -18.277 1.00 74.19 429 ASP A O 1
ATOM 3363 N N . ASP A 1 430 ? 10.927 -6.367 -19.295 1.00 75.00 430 ASP A N 1
ATOM 3364 C CA . ASP A 1 430 ? 9.744 -6.091 -20.123 1.00 75.00 430 ASP A CA 1
ATOM 3365 C C . ASP A 1 430 ? 9.779 -6.831 -21.474 1.00 75.00 430 ASP A C 1
ATOM 3367 O O . ASP A 1 430 ? 8.775 -6.885 -22.183 1.00 75.00 430 ASP A O 1
ATOM 3371 N N . HIS A 1 431 ? 10.919 -7.439 -21.823 1.00 81.19 431 HIS A N 1
ATOM 3372 C CA . HIS A 1 431 ? 11.185 -8.017 -23.149 1.00 81.19 431 HIS A CA 1
ATOM 3373 C C . HIS A 1 431 ? 11.391 -9.542 -23.123 1.00 81.19 431 HIS A C 1
ATOM 3375 O O . HIS A 1 431 ? 12.150 -10.102 -23.921 1.00 81.19 431 HIS A O 1
ATOM 3381 N N . TRP A 1 432 ? 10.710 -10.238 -22.206 1.00 85.88 432 TRP A N 1
ATOM 3382 C CA . TRP A 1 432 ? 10.677 -11.703 -22.196 1.00 85.88 432 TRP A CA 1
ATOM 3383 C C . TRP A 1 432 ? 9.945 -12.254 -23.418 1.00 85.88 432 TRP A C 1
ATOM 3385 O O . TRP A 1 432 ? 8.833 -11.841 -23.741 1.00 85.88 432 TRP A O 1
ATOM 3395 N N . PHE A 1 433 ? 10.524 -13.273 -24.045 1.00 87.56 433 PHE A N 1
ATOM 3396 C CA . PHE A 1 433 ? 9.896 -13.999 -25.145 1.00 87.56 433 PHE A CA 1
ATOM 3397 C C . PHE A 1 433 ? 9.960 -15.507 -24.91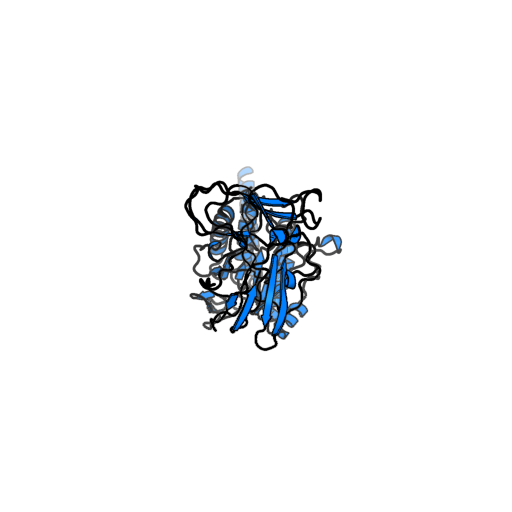8 1.00 87.56 433 PHE A C 1
ATOM 3399 O O . PHE A 1 433 ? 10.858 -16.031 -24.254 1.00 87.56 433 PHE A O 1
ATOM 3406 N N . ARG A 1 434 ? 8.978 -16.228 -25.469 1.00 89.12 434 ARG A N 1
ATOM 3407 C CA . ARG A 1 434 ? 8.892 -17.687 -25.344 1.00 89.12 434 ARG A CA 1
ATOM 3408 C C . ARG A 1 434 ? 10.017 -18.352 -26.134 1.00 89.12 434 ARG A C 1
ATOM 3410 O O . ARG A 1 434 ? 10.255 -18.009 -27.289 1.00 89.12 434 ARG A O 1
ATOM 3417 N N . ILE A 1 435 ? 10.634 -19.362 -25.529 1.00 89.44 435 ILE A N 1
ATOM 3418 C CA . ILE A 1 435 ? 11.578 -20.252 -26.204 1.00 89.44 435 ILE A CA 1
ATOM 3419 C C . ILE A 1 435 ? 10.872 -21.546 -26.596 1.00 89.44 435 ILE A C 1
ATOM 3421 O O . ILE A 1 435 ? 10.135 -22.145 -25.814 1.00 89.44 435 ILE A O 1
ATOM 3425 N N . THR A 1 436 ? 11.144 -21.986 -27.818 1.00 91.50 436 THR A N 1
ATOM 3426 C CA . THR A 1 436 ? 10.745 -23.276 -28.365 1.00 91.50 436 THR A CA 1
ATOM 3427 C C . THR A 1 436 ? 12.012 -24.112 -28.554 1.00 91.50 436 THR A C 1
ATOM 3429 O O . THR A 1 436 ? 12.787 -23.843 -29.476 1.00 91.50 436 THR A O 1
ATOM 3432 N N . PRO A 1 437 ? 12.265 -25.122 -27.703 1.00 90.88 437 PRO A N 1
ATOM 3433 C CA . PRO A 1 437 ? 13.431 -25.984 -27.853 1.00 90.88 437 PRO A CA 1
ATOM 3434 C C . PRO A 1 437 ? 13.502 -26.619 -29.251 1.00 90.88 437 PRO A C 1
ATOM 3436 O O . PRO A 1 437 ? 12.552 -27.249 -29.710 1.00 90.88 437 PRO A O 1
ATOM 3439 N N . GLY A 1 438 ? 14.639 -26.451 -29.923 1.00 90.94 438 GLY A N 1
ATOM 3440 C CA . GLY A 1 438 ? 14.880 -26.859 -31.308 1.00 90.94 438 GLY A CA 1
ATOM 3441 C C . GLY A 1 438 ? 14.867 -25.702 -32.311 1.00 90.94 438 GLY A C 1
ATOM 3442 O O . GLY A 1 438 ? 15.508 -25.826 -33.357 1.00 90.94 438 GLY A O 1
ATOM 3443 N N . ASN A 1 439 ? 14.223 -24.576 -31.985 1.00 94.56 439 ASN A N 1
ATOM 3444 C CA . ASN A 1 439 ? 14.282 -23.362 -32.800 1.00 94.56 439 ASN A CA 1
ATOM 3445 C C . ASN A 1 439 ? 15.636 -22.658 -32.659 1.00 94.56 439 ASN A C 1
ATOM 3447 O O . ASN A 1 439 ? 16.426 -22.927 -31.742 1.00 94.56 439 ASN A O 1
ATOM 3451 N N . ARG A 1 440 ? 15.911 -21.754 -33.603 1.00 93.50 440 ARG A N 1
ATOM 3452 C CA . ARG A 1 440 ? 17.109 -20.909 -33.581 1.00 93.50 440 ARG A CA 1
ATOM 3453 C C . ARG A 1 440 ? 16.730 -19.465 -33.313 1.00 93.50 440 ARG A C 1
ATOM 3455 O O . ARG A 1 440 ? 15.676 -19.017 -33.749 1.00 93.50 440 ARG A O 1
ATOM 3462 N N . TYR A 1 441 ? 17.615 -18.743 -32.643 1.00 92.00 441 TYR A N 1
ATOM 3463 C CA . TYR A 1 441 ? 17.416 -17.344 -32.287 1.00 92.00 441 TYR A CA 1
ATOM 3464 C C . TYR A 1 441 ? 18.637 -16.513 -32.667 1.00 92.00 441 TYR A C 1
ATOM 3466 O O . TYR A 1 441 ? 19.756 -17.030 -32.666 1.00 92.00 441 TYR A O 1
ATOM 3474 N N . ARG A 1 442 ? 18.415 -15.241 -32.991 1.00 90.38 442 ARG A N 1
ATOM 3475 C CA . ARG A 1 442 ? 19.465 -14.238 -33.211 1.00 90.38 442 ARG A CA 1
ATOM 3476 C C . ARG A 1 442 ? 19.019 -12.877 -32.687 1.00 90.38 442 ARG A C 1
ATOM 3478 O O . ARG A 1 442 ? 17.814 -12.619 -32.643 1.00 90.38 442 ARG A O 1
ATOM 3485 N N . ILE A 1 443 ? 19.997 -12.048 -32.339 1.00 87.75 443 ILE A N 1
ATOM 3486 C CA . ILE A 1 443 ? 19.830 -10.630 -32.003 1.00 87.75 443 ILE A CA 1
ATOM 3487 C C . ILE A 1 443 ? 20.326 -9.817 -33.192 1.00 87.75 443 ILE A C 1
ATOM 3489 O O . ILE A 1 443 ? 21.482 -10.076 -33.612 1.00 87.75 443 ILE A O 1
#

Solvent-accessible surface area (backbone atoms only — not comparable to full-atom values): 25683 Å² total; per-residue (Å²): 114,74,69,61,55,53,53,52,51,52,52,53,52,52,51,51,50,52,51,49,50,52,50,58,53,55,67,67,58,78,81,62,73,84,81,67,54,84,45,61,30,36,35,44,52,93,96,44,36,30,36,71,89,36,86,47,78,89,39,63,48,78,41,62,62,61,72,88,54,65,50,62,85,74,77,33,46,74,72,66,47,73,80,68,54,55,69,56,38,44,47,42,38,75,75,70,31,46,29,31,40,36,44,35,50,45,50,51,39,74,76,38,50,72,43,39,48,58,38,51,55,48,51,54,48,32,22,47,79,43,70,26,29,31,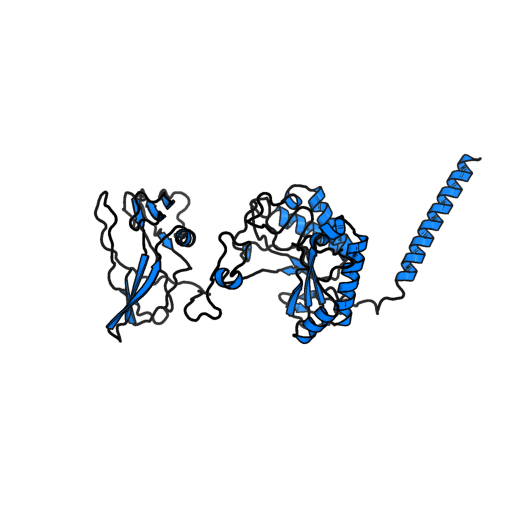30,44,25,33,46,29,49,43,46,36,59,68,87,52,78,78,52,94,72,76,54,56,39,38,64,74,33,71,65,39,36,48,49,47,32,50,49,46,30,51,54,26,58,75,42,52,70,44,54,42,47,31,29,42,29,71,43,52,66,44,57,24,67,43,82,78,30,57,60,54,60,52,51,52,50,50,34,50,52,41,25,51,73,63,23,89,55,61,18,35,32,46,56,31,46,35,11,34,58,70,36,82,51,92,72,54,83,82,43,44,79,87,67,102,59,84,37,53,47,74,58,86,89,84,57,84,57,53,47,49,71,40,44,65,35,82,67,41,86,80,58,34,76,78,34,77,66,85,89,48,93,82,67,66,80,88,90,68,90,83,78,87,60,81,83,67,67,68,62,62,71,84,76,74,88,71,92,75,77,82,74,92,77,66,33,49,79,40,66,45,65,56,83,82,47,55,58,50,60,71,68,53,68,58,65,69,72,50,74,53,76,49,78,45,46,66,51,49,29,36,38,34,39,68,88,80,74,43,77,45,78,68,39,81,42,67,29,32,69,81,50,43,76,54,45,45,81,50,62,79,86,69,79,97,73,79,71,59,50,75,42,79,48,76,50,95,49,84,85,56,77,86,60,70,20,27,28,49,33,45,33,32,69,46,95,70,80,63,71,40,35,43,39,40,84,86,52,49,34,80,44,59,56,63,24,29,37,31,69

Foldseek 3Di:
DVVVVVVVVVVVVVVVVVVVVVVVVVVVVVPDDDFDDLQLAWFDDPQFIHHNNDTDDFPEEELQLPLVDDCVVVPHDLQRDVSDDLVVLLVCVVVVGQEYAYEDACVSCVVPVPSVCNNVVRVLVSLVVNNHAYAYEPQHAQQAHDQQVPDPDGGQCCQVPPVSLVSLLVSLLVVLQVCLRRRSHHEYASHPQAAHLAQQCVSLVVSVQSSVVSNVVRHLRHAYEYEFNQHHNSDGDDDDPVSDDDHPHNGYDYDDDDQPPCLCRQAVPVSDVVHRPHSDDPPDPFDDDDPDDDDDDPQQDWDKDDDDPDDDADDDTKTDKGAAAPPPQWKDWDWFWDWAPDAFKDKDQKDWKWKQDPVVRDIDIFFIQRQAPVSVVQKDKDWDDDPDPDDKDWDWFQAPQPGDDVSRRTITMIHDDDNDDIIITITGPRTMGTDDRGMIMMD

Sequence (443 aa):
MARVLRFLVLVAVSVAIVVLAVWVGLRRIDDMAKPATSSDFVRAEGRGLIRDGAPFRFRAVAFANDYDLELGDYGFTLATSRHHRERDFARVADLGFNAVRFALNATWYRDDPRAFWRWLDRNVGWARDNGVLLILDLHVPIGGTWLDASDPAPDFSIWTDPEVAAENVAFWLAIAERYRYEPTIAAYDLLNEPVTADATGAAWRQLAAEMVRAVRSVDPNHLLIVAPVYGKDRSFEPVGPEDQFLVDDRNAMYDFHFYEPIAFTHQTAAWLVPPILDGGRYPDPEVIVPTGAQVQLLDSSLSGPTLVPGDSGWQRYEGDWVAITDPRAVAALPIATMRAGARGSIRFDEIEVFEHDVASDTIRRVVHAPLEAGDLAKWWEWGEVAPQSYAGHFTRDTTDGSGDGAGDGASLGIDGDTARVGFLGWSSDDHWFRITPGNRYRI

pLDDT: mean 81.37, std 16.5, range [35.12, 98.88]

Secondary structure (DSSP, 8-state):
-HHHHHHHHHHHHHHHHHHHHHHHHHHTSTT--SPPPTTSS-EEETTEEEETTEEE---EEEE-TTTTS-TTTTT--TTT--S--HHHHHHHHHTT--EEEEEEEHHHHHH-HHHHHHHHHHHHHHHHHTT-EEEEEEEE-TT-----TT-SS---HHHH-HHHHHHHHHHHHHHHHHHTT-TTEEEEE--SS-B-SSTTSHHHHHHHHHHHHHHHTT-SSSEEEE----EETTEE----GGG----S-SSEEE-----SSHHHHTTT-TTSSS--S----SS-TT-----S-----GGG---PPPPPSS--------PPPEE---TT--EE---EEE-TT-EEEEEES-EEEEEEETTTTEEEEEEEE---HHHHTT-EEEE----S---PEEEEEE-SSSS-SSSSSEEEEEEEE-SS---EEEE-TT--EE--TT-EEE-